Protein 8OPZ (pdb70)

B-factor: mean 29.23, std 7.6, range [12.46, 69.39]

Secondary structure (DSSP, 8-state):
-----B--TTPPBPTT-EEE-TTS-EEEESSSSB---TTT--TTEEETT-GGG-B-TTS-BHHHHHHHHHHHS-BTGGGT--BTSB-HHHHHHHHHH-SEEEEEETT-EEEESS-EE--TT-EEEEEEEEEEE-TTTT-SSS---EEEEE-TT-BS-EEEEEEEEE--GGGTTTSS-SS----EEEEEEES-BS-EEEEEEEE--B----SSS-----SEEEES-BS-EEEEEEE--BTTB--SS-----SEEEEEEES-EEEEEEEEESS-SEEEEEES-EEES-EEEEESS-SEEEEEES-EEEEEEEEEESS-SEEESTT-S-EES-EEEEEEEEEESS-SEEE-TTEES-EEEEEE-----SSS---TTS-SEEE-EES-EEEEEEETTGGG----S-SEEEE-S-SSS-SEES-EEEEEEES--EEEESTT-EEEEEEES-SSEEEEE-TT-TT-EEEEEEEES-SEEEEE---TT-HHHHTT-EEEEEEEES-SS--B--S-----------------S---TT-EEEEEEEE---TT--SS--EEEEEEEEE-SSSSS-EEEEEEEEEEETTEEEEEEEEEETTEEEEPPSSTTPPP-EEEE-TTS-EEEE---SSS-----EE-

Radius of gyration: 42.1 Å; Cα contacts (8 Å, |Δi|>4): 1881; chains: 1; bounding box: 60×49×170 Å

Structure (mmCIF, N/CA/C/O backbone):
data_8OPZ
#
_entry.id   8OPZ
#
_cell.length_a   88.045
_cell.length_b   88.045
_cell.length_c   254.969
_cell.angle_alpha   90.00
_cell.angle_beta   90.00
_cell.angle_gamma   120.00
#
_symmetry.space_group_name_H-M   'H 3'
#
loop_
_entity.id
_entity.type
_entity.pdbx_description
1 polymer 'Tailspike depolymerase (APK16_gp47) from Acinetobacter phage APK16'
2 non-polymer GLYCEROL
3 water water
#
loop_
_atom_site.group_PDB
_atom_site.id
_atom_site.type_symbol
_atom_site.label_atom_id
_atom_site.label_alt_id
_atom_site.label_comp_id
_atom_site.label_asym_id
_atom_site.label_entity_id
_atom_site.label_seq_id
_atom_site.pdbx_PDB_ins_code
_atom_site.Cartn_x
_atom_site.Cartn_y
_atom_site.Cartn_z
_atom_site.occupancy
_atom_site.B_iso_or_equiv
_atom_site.auth_seq_id
_atom_site.auth_comp_id
_atom_site.auth_asym_id
_atom_site.auth_atom_id
_atom_site.pdbx_PDB_model_num
ATOM 1 N N . GLN A 1 10 ? 47.298 19.035 122.383 1.00 37.54 154 GLN A N 1
ATOM 2 C CA . GLN A 1 10 ? 47.164 17.680 121.680 1.00 28.41 154 GLN A CA 1
ATOM 3 C C . GLN A 1 10 ? 47.103 17.800 120.131 1.00 30.53 154 GLN A C 1
ATOM 4 O O . GLN A 1 10 ? 48.030 17.436 119.384 1.00 29.78 154 GLN A O 1
ATOM 6 N N . TYR A 1 11 ? 45.966 18.282 119.617 1.00 32.73 155 TYR A N 1
ATOM 7 C CA . TYR A 1 11 ? 45.656 18.306 118.188 1.00 25.87 155 TYR A CA 1
ATOM 8 C C . TYR A 1 11 ? 44.565 19.363 118.013 1.00 24.08 155 TYR A C 1
ATOM 9 O O . TYR A 1 11 ? 43.966 19.776 119.020 1.00 25.98 155 TYR A O 1
ATOM 18 N N . TYR A 1 12 ? 44.240 19.661 116.739 1.00 25.20 156 TYR A N 1
ATOM 19 C CA . TYR A 1 12 ? 43.286 20.696 116.339 1.00 29.37 156 TYR A CA 1
ATOM 20 C C . TYR A 1 12 ? 42.092 19.947 115.771 1.00 27.93 156 TYR A C 1
ATOM 21 O O . TYR A 1 12 ? 42.265 19.190 114.821 1.00 31.23 156 TYR A O 1
ATOM 30 N N . LEU A 1 13 ? 40.948 20.160 116.446 1.00 24.97 157 LEU A N 1
ATOM 31 C CA . LEU A 1 13 ? 39.630 19.540 116.314 1.00 27.51 157 LEU A CA 1
ATOM 32 C C . LEU A 1 13 ? 38.639 20.150 117.303 1.00 26.50 157 LEU A C 1
ATOM 33 O O . LEU A 1 13 ? 38.770 19.986 118.513 1.00 26.99 157 LEU A O 1
ATOM 38 N N . LYS A 1 14 ? 37.594 20.736 116.684 1.00 25.31 158 LYS A N 1
ATOM 39 C CA . LYS A 1 14 ? 36.408 21.296 117.318 1.00 27.41 158 LYS A CA 1
ATOM 40 C C . LYS A 1 14 ? 35.241 21.072 116.352 1.00 24.13 158 LYS A C 1
ATOM 41 O O . LYS A 1 14 ? 35.224 21.564 115.212 1.00 30.57 158 LYS A O 1
ATOM 43 N N . TYR A 1 15 ? 34.179 20.430 116.904 1.00 23.16 159 TYR A N 1
ATOM 44 C CA . TYR A 1 15 ? 32.872 20.427 116.255 1.00 25.08 159 TYR A CA 1
ATOM 45 C C . TYR A 1 15 ? 31.985 21.610 116.621 1.00 24.08 159 TYR A C 1
ATOM 46 O O . TYR A 1 15 ? 32.273 22.357 117.573 1.00 31.63 159 TYR A O 1
ATOM 55 N N . PHE A 1 16 ? 30.871 21.723 115.842 1.00 29.89 160 PHE A N 1
ATOM 56 C CA . PHE A 1 16 ? 29.865 22.726 116.148 1.00 28.96 160 PHE A CA 1
ATOM 57 C C . PHE A 1 16 ? 29.295 22.482 117.540 1.00 30.62 160 PHE A C 1
ATOM 58 O O . PHE A 1 16 ? 29.095 21.327 117.906 1.00 30.91 160 PHE A O 1
ATOM 66 N N . ASN A 1 17 ? 29.156 23.583 118.291 1.00 32.10 161 ASN A N 1
ATOM 67 C CA . ASN A 1 17 ? 28.571 23.581 119.634 1.00 32.38 161 ASN A CA 1
ATOM 68 C C . ASN A 1 17 ? 27.205 24.289 119.607 1.00 25.90 161 ASN A C 1
ATOM 69 O O . ASN A 1 17 ? 27.197 25.515 119.433 1.00 30.54 161 ASN A O 1
ATOM 74 N N . PRO A 1 18 ? 26.066 23.609 119.980 1.00 34.08 162 PRO A N 1
ATOM 75 C CA . PRO A 1 18 ? 24.706 24.187 119.928 1.00 34.40 162 PRO A CA 1
ATOM 76 C C . PRO A 1 18 ? 24.431 25.454 120.766 1.00 40.01 162 PRO A C 1
ATOM 77 O O . PRO A 1 18 ? 23.594 26.271 120.360 1.00 45.26 162 PRO A O 1
ATOM 81 N N . ASP A 1 19 ? 25.266 25.694 121.801 1.00 36.71 163 ASP A N 1
ATOM 82 C CA . ASP A 1 19 ? 25.114 26.714 122.840 1.00 42.93 163 ASP A CA 1
ATOM 83 C C . ASP A 1 19 ? 25.957 27.971 122.582 1.00 44.16 163 ASP A C 1
ATOM 84 O O . ASP A 1 19 ? 25.722 28.979 123.260 1.00 40.03 163 ASP A O 1
ATOM 89 N N . ILE A 1 20 ? 26.929 27.906 121.640 1.00 48.54 164 ILE A N 1
ATOM 90 C CA . ILE A 1 20 ? 27.960 28.919 121.397 1.00 45.22 164 ILE A CA 1
ATOM 91 C C . ILE A 1 20 ? 27.554 29.862 120.254 1.00 42.34 164 ILE A C 1
ATOM 92 O O . ILE A 1 20 ? 26.984 29.426 119.250 1.00 45.74 164 ILE A O 1
ATOM 97 N N . VAL A 1 21 ? 27.926 31.144 120.440 1.00 44.46 165 VAL A N 1
ATOM 98 C CA . VAL A 1 21 ? 28.013 32.213 119.449 1.00 42.78 165 VAL A CA 1
ATOM 99 C C . VAL A 1 21 ? 29.462 32.327 118.967 1.00 36.56 165 VAL A C 1
ATOM 100 O O . VAL A 1 21 ? 30.390 32.484 119.776 1.00 34.45 165 VAL A O 1
ATOM 104 N N . TYR A 1 22 ? 29.604 32.223 117.636 1.00 34.68 166 TYR A N 1
ATOM 105 C CA . TYR A 1 22 ? 30.881 32.256 116.950 1.00 33.04 166 TYR A CA 1
ATOM 106 C C . TYR A 1 22 ? 31.156 33.687 116.530 1.00 29.94 166 TYR A C 1
ATOM 107 O O . TYR A 1 22 ? 30.276 34.289 115.903 1.00 34.43 166 TYR A O 1
ATOM 116 N N . PRO A 1 23 ? 32.334 34.289 116.874 1.00 29.38 167 PRO A N 1
ATOM 117 C CA . PRO A 1 23 ? 32.738 35.588 116.316 1.00 34.79 167 PRO A CA 1
ATOM 118 C C . PRO A 1 23 ? 33.207 35.392 114.872 1.00 28.09 167 PRO A C 1
ATOM 119 O O . PRO A 1 23 ? 33.475 34.267 114.421 1.00 27.02 167 PRO A O 1
ATOM 123 N N . LYS A 1 24 ? 33.399 36.512 114.173 1.00 30.87 168 LYS A N 1
ATOM 124 C CA . LYS A 1 24 ? 33.901 36.581 112.812 1.00 28.72 168 LYS A CA 1
ATOM 125 C C . LYS A 1 24 ? 35.320 35.995 112.805 1.00 30.52 168 LYS A C 1
ATOM 126 O O . LYS A 1 24 ? 36.073 36.260 113.751 1.00 34.59 168 LYS A O 1
ATOM 128 N N . ASN A 1 25 ? 35.675 35.203 111.763 1.00 27.85 169 ASN A N 1
ATOM 129 C CA . ASN A 1 25 ? 36.985 34.541 111.625 1.00 26.98 169 ASN A CA 1
ATOM 130 C C . ASN A 1 25 ? 37.140 33.232 112.419 1.00 26.46 169 ASN A C 1
ATOM 131 O O . ASN A 1 25 ? 38.196 32.601 112.267 1.00 29.88 169 ASN A O 1
ATOM 136 N N . ALA A 1 26 ? 36.145 32.850 113.276 1.00 26.79 170 ALA A N 1
ATOM 137 C CA . ALA A 1 26 ? 36.158 31.617 114.064 1.00 24.97 170 ALA A CA 1
ATOM 138 C C . ALA A 1 26 ? 36.049 30.452 113.095 1.00 26.28 170 ALA A C 1
ATOM 139 O O . ALA A 1 26 ? 35.191 30.412 112.189 1.00 26.82 170 ALA A O 1
ATOM 141 N N . ARG A 1 27 ? 36.980 29.528 113.335 1.00 25.16 171 ARG A N 1
ATOM 142 C CA . ARG A 1 27 ? 37.135 28.263 112.648 1.00 25.35 171 ARG A CA 1
ATOM 143 C C . ARG A 1 27 ? 36.834 27.078 113.573 1.00 22.85 171 ARG A C 1
ATOM 144 O O . ARG A 1 27 ? 37.437 26.850 114.632 1.00 24.57 171 ARG A O 1
ATOM 152 N N . ILE A 1 28 ? 36.061 26.191 112.962 1.00 24.47 172 ILE A N 1
ATOM 153 C CA . ILE A 1 28 ? 35.640 24.921 113.537 1.00 25.97 172 ILE A CA 1
ATOM 154 C C . ILE A 1 28 ? 35.686 23.892 112.410 1.00 26.85 172 ILE A C 1
ATOM 155 O O . ILE A 1 28 ? 35.898 24.249 111.262 1.00 25.47 172 ILE A O 1
ATOM 160 N N . MET A 1 29 ? 35.352 22.651 112.774 1.00 21.94 173 MET A N 1
ATOM 161 C CA . MET A 1 29 ? 35.156 21.582 111.822 1.00 26.31 173 MET A CA 1
ATOM 162 C C . MET A 1 29 ? 33.662 21.236 111.769 1.00 23.83 173 MET A C 1
ATOM 163 O O . MET A 1 29 ? 33.034 20.972 112.787 1.00 29.45 173 MET A O 1
ATOM 168 N N . LEU A 1 30 ? 33.238 21.015 110.517 1.00 25.70 174 LEU A N 1
ATOM 169 C CA . LEU A 1 30 ? 32.209 20.054 110.118 1.00 24.52 174 LEU A CA 1
ATOM 170 C C . LEU A 1 30 ? 32.440 18.639 110.678 1.00 22.39 174 LEU A C 1
ATOM 171 O O . LEU A 1 30 ? 33.584 18.229 110.885 1.00 28.71 174 LEU A O 1
ATOM 176 N N . ASP A 1 31 ? 31.368 17.816 110.743 1.00 24.54 175 ASP A N 1
ATOM 177 C CA . ASP A 1 31 ? 31.377 16.403 111.126 1.00 29.98 175 ASP A CA 1
ATOM 178 C C . ASP A 1 31 ? 32.176 15.565 110.119 1.00 32.63 175 ASP A C 1
ATOM 179 O O . ASP A 1 31 ? 32.814 14.608 110.512 1.00 31.32 175 ASP A O 1
ATOM 184 N N . THR A 1 32 ? 32.224 16.041 108.865 1.00 31.52 176 THR A N 1
ATOM 185 C CA . THR A 1 32 ? 33.032 15.564 107.753 1.00 33.19 176 THR A CA 1
ATOM 186 C C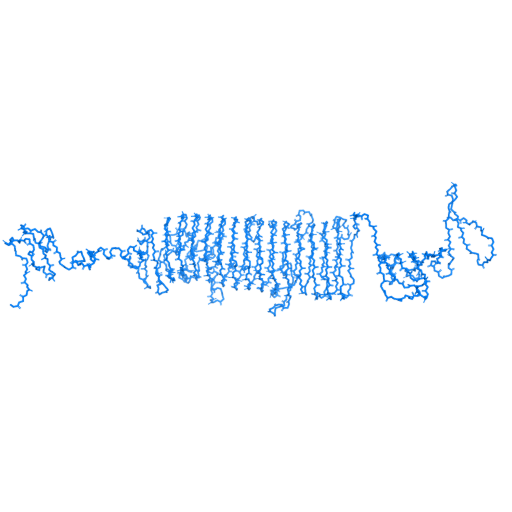 . THR A 1 32 ? 34.524 15.804 108.008 1.00 35.16 176 THR A C 1
ATOM 187 O O . THR A 1 32 ? 35.293 15.071 107.426 1.00 30.55 176 THR A O 1
ATOM 191 N N . GLY A 1 33 ? 34.920 16.715 108.925 1.00 31.44 177 GLY A N 1
ATOM 192 C CA . GLY A 1 33 ? 36.311 17.126 109.113 1.00 26.23 177 GLY A CA 1
ATOM 193 C C . GLY A 1 33 ? 36.790 18.385 108.395 1.00 21.67 177 GLY A C 1
ATOM 194 O O . GLY A 1 33 ? 37.808 18.967 108.802 1.00 27.49 177 GLY A O 1
ATOM 195 N N . VAL A 1 34 ? 36.107 18.787 107.303 1.00 28.08 178 VAL A N 1
ATOM 196 C CA . VAL A 1 34 ? 36.392 20.002 106.528 1.00 28.42 178 VAL A CA 1
ATOM 197 C C . VAL A 1 34 ? 36.198 21.216 107.455 1.00 24.92 178 VAL A C 1
ATOM 198 O O . VAL A 1 34 ? 35.197 21.311 108.153 1.00 29.92 178 VAL A O 1
ATOM 202 N N . VAL A 1 35 ? 37.130 22.184 107.408 1.00 29.82 179 VAL A N 1
ATOM 203 C CA . VAL A 1 35 ? 37.111 23.432 108.194 1.00 28.39 179 VAL A CA 1
ATOM 204 C C . VAL A 1 35 ? 36.249 24.516 107.513 1.00 30.63 179 VAL A C 1
ATOM 205 O O . VAL A 1 35 ? 36.331 24.735 106.282 1.00 27.06 179 VAL A O 1
ATOM 209 N N . VAL A 1 36 ? 35.441 25.146 108.392 1.00 28.13 180 VAL A N 1
ATOM 210 C CA . VAL A 1 36 ? 34.551 26.299 108.186 1.00 25.58 180 VAL A CA 1
ATOM 211 C C . VAL A 1 36 ? 35.038 27.500 109.014 1.00 29.76 180 VAL A C 1
ATOM 212 O O . VAL A 1 36 ? 35.421 27.282 110.184 1.00 28.95 180 VAL A O 1
ATOM 216 N N . MET A 1 37 ? 35.016 28.709 108.387 1.00 25.37 181 MET A N 1
ATOM 217 C CA . MET A 1 37 ? 35.192 29.968 109.103 1.00 27.62 181 MET A CA 1
ATOM 218 C C . MET A 1 37 ? 33.867 30.747 109.038 1.00 26.50 181 MET A C 1
ATOM 219 O O . MET A 1 37 ? 33.197 30.622 107.975 1.00 24.33 181 MET A O 1
ATOM 224 N N . SER A 1 38 ? 33.534 31.409 110.172 1.00 23.94 182 SER A N 1
ATOM 225 C CA . SER A 1 38 ? 32.463 32.387 110.208 1.00 29.69 182 SER A CA 1
ATOM 226 C C . SER A 1 38 ? 32.852 33.716 109.550 1.00 27.05 182 SER A C 1
ATOM 227 O O . SER A 1 38 ? 33.809 34.402 109.944 1.00 27.80 182 SER A O 1
ATOM 230 N N . MET A 1 39 ? 31.935 34.144 108.679 1.00 31.96 183 MET A N 1
ATOM 231 C CA . MET A 1 39 ? 31.874 35.441 108.010 1.00 35.11 183 MET A CA 1
ATOM 232 C C . MET A 1 39 ? 31.084 36.458 108.852 1.00 38.62 183 MET A C 1
ATOM 233 O O . MET A 1 39 ? 31.173 37.658 108.528 1.00 34.00 183 MET A O 1
ATOM 238 N N . VAL A 1 40 ? 30.331 35.986 109.895 1.00 34.55 184 VAL A N 1
ATOM 239 C CA . VAL A 1 40 ? 29.552 36.834 110.813 1.00 43.03 184 VAL A CA 1
ATOM 240 C C . VAL A 1 40 ? 30.002 36.702 112.280 1.00 33.86 184 VAL A C 1
ATOM 241 O O . VAL A 1 40 ? 30.501 35.639 112.678 1.00 32.30 184 VAL A O 1
ATOM 245 N N . ASP A 1 41 ? 29.800 37.792 113.082 1.00 39.29 185 ASP A N 1
ATOM 246 C CA . ASP A 1 41 ? 30.068 37.991 114.516 1.00 43.38 185 ASP A CA 1
ATOM 247 C C . ASP A 1 41 ? 29.028 37.371 115.463 1.00 41.83 185 ASP A C 1
ATOM 248 O O . ASP A 1 41 ? 29.322 37.041 116.631 1.00 43.07 185 ASP A O 1
ATOM 253 N N . GLY A 1 42 ? 27.783 37.276 114.991 1.00 42.89 186 GLY A N 1
ATOM 254 C CA . GLY A 1 42 ? 26.739 36.553 115.697 1.00 41.76 186 GLY A CA 1
ATOM 255 C C . GLY A 1 42 ? 26.325 35.347 114.872 1.00 53.27 186 GLY A C 1
ATOM 256 O O . GLY A 1 42 ? 25.292 35.423 114.185 1.00 51.23 186 GLY A O 1
ATOM 257 N N . ASN A 1 43 ? 27.189 34.306 114.898 1.00 44.26 187 ASN A N 1
ATOM 258 C CA . ASN A 1 43 ? 26.898 33.045 114.230 1.00 43.66 187 ASN A CA 1
ATOM 259 C C . ASN A 1 43 ? 26.461 31.984 115.224 1.00 43.20 187 ASN A C 1
ATOM 260 O O . ASN A 1 43 ? 27.224 31.597 116.117 1.00 44.59 187 ASN A O 1
ATOM 265 N N . SER A 1 44 ? 25.236 31.505 114.969 1.00 32.44 188 SER A N 1
ATOM 266 C CA . SER A 1 44 ? 24.518 30.571 115.817 1.00 34.84 188 SER A CA 1
ATOM 267 C C . SER A 1 44 ? 24.039 29.384 114.996 1.00 31.54 188 SER A C 1
ATOM 268 O O . SER A 1 44 ? 23.464 28.444 115.557 1.00 38.68 188 SER A O 1
ATOM 271 N N . THR A 1 45 ? 24.329 29.469 113.680 1.00 34.26 189 THR A N 1
ATOM 272 C CA . THR A 1 45 ? 23.885 28.544 112.652 1.00 31.65 189 THR A CA 1
ATOM 273 C C . THR A 1 45 ? 24.839 27.348 112.636 1.00 38.31 189 THR A C 1
ATOM 274 O O . THR A 1 45 ? 26.059 27.485 112.810 1.00 36.54 189 THR A O 1
ATOM 278 N N . ASN A 1 46 ? 24.216 26.180 112.489 1.00 27.23 190 ASN A N 1
ATOM 279 C CA . ASN A 1 46 ? 24.862 24.876 112.487 1.00 30.72 190 ASN A CA 1
ATOM 280 C C . ASN A 1 46 ? 25.340 24.622 111.062 1.00 28.94 190 ASN A C 1
ATOM 281 O O . ASN A 1 46 ? 24.471 24.383 110.187 1.00 32.18 190 ASN A O 1
ATOM 286 N N . PRO A 1 47 ? 26.675 24.716 110.797 1.00 34.21 191 PRO A N 1
ATOM 287 C CA . PRO A 1 47 ? 27.202 24.613 109.432 1.00 35.98 191 PRO A CA 1
ATOM 288 C C . PRO A 1 47 ? 27.048 23.265 108.726 1.00 37.00 191 PRO A C 1
ATOM 289 O O . PRO A 1 47 ? 27.125 23.238 107.508 1.00 34.28 191 PRO A O 1
ATOM 293 N N . ASN A 1 48 ? 26.860 22.190 109.511 1.00 38.44 192 ASN A N 1
ATOM 294 C CA . ASN A 1 48 ? 26.388 20.871 109.094 1.00 38.71 192 ASN A CA 1
ATOM 295 C C . ASN A 1 48 ? 24.988 20.856 108.440 1.00 40.43 192 ASN A C 1
ATOM 296 O O . ASN A 1 48 ? 24.676 19.864 107.781 1.00 38.59 192 ASN A O 1
ATOM 301 N N . SER A 1 49 ? 24.132 21.882 108.680 1.00 42.25 193 SER A N 1
ATOM 302 C CA . SER A 1 49 ? 22.726 21.957 108.267 1.00 44.39 193 SER A CA 1
ATOM 303 C C . SER A 1 49 ? 22.412 23.210 107.435 1.00 42.08 193 SER A C 1
ATOM 304 O O . SER A 1 49 ? 21.387 23.266 106.738 1.00 39.53 193 SER A O 1
ATOM 307 N N . ASN A 1 50 ? 23.285 24.225 107.556 1.00 37.25 194 ASN A N 1
ATOM 308 C CA . ASN A 1 50 ? 23.000 25.628 107.280 1.00 33.72 194 ASN A CA 1
ATOM 309 C C . ASN A 1 50 ? 24.321 26.414 107.240 1.00 24.89 194 ASN A C 1
ATOM 310 O O . ASN A 1 50 ? 24.820 26.802 108.311 1.00 28.74 194 ASN A O 1
ATOM 315 N N . MET A 1 51 ? 24.751 26.737 106.011 1.00 31.20 195 MET A N 1
ATOM 316 C CA . MET A 1 51 ? 25.989 27.443 105.756 1.00 27.91 195 MET A CA 1
ATOM 317 C C . MET A 1 51 ? 25.881 28.975 105.763 1.00 22.21 195 MET A C 1
ATOM 318 O O . MET A 1 51 ? 26.893 29.650 105.486 1.00 29.34 195 MET A O 1
ATOM 323 N N . THR A 1 52 ? 24.694 29.514 106.100 1.00 25.70 196 THR A N 1
ATOM 324 C CA . THR A 1 52 ? 24.457 30.932 106.384 1.00 30.80 196 THR A CA 1
ATOM 325 C C . THR A 1 52 ? 25.524 31.460 107.355 1.00 31.51 196 THR A C 1
ATOM 326 O O . THR A 1 52 ? 25.779 30.888 108.424 1.00 30.39 196 THR A O 1
ATOM 330 N N . GLY A 1 53 ? 26.194 32.508 106.858 1.00 31.33 197 GLY A N 1
ATOM 331 C CA . GLY A 1 53 ? 27.395 33.162 107.360 1.00 32.45 197 GLY A CA 1
ATOM 332 C C . GLY A 1 53 ? 28.616 32.268 107.623 1.00 27.05 197 GLY A C 1
ATOM 333 O O . GLY A 1 53 ? 29.442 32.665 108.448 1.00 29.85 197 GLY A O 1
ATOM 334 N N . TRP A 1 54 ? 28.725 31.111 106.952 1.00 25.80 198 TRP A N 1
ATOM 335 C CA . TRP A 1 54 ? 29.876 30.212 106.936 1.00 25.17 198 TRP A CA 1
ATOM 336 C C . TRP A 1 54 ? 30.492 30.102 105.545 1.00 27.73 198 TRP A C 1
ATOM 337 O O . TRP A 1 54 ? 29.828 30.278 104.528 1.00 29.36 198 TRP A O 1
ATOM 348 N N . VAL A 1 55 ? 31.822 29.885 105.539 1.00 25.21 199 VAL A N 1
ATOM 349 C CA . VAL A 1 55 ? 32.605 29.486 104.362 1.00 29.03 199 VAL A CA 1
ATOM 350 C C . VAL A 1 55 ? 33.436 28.233 104.665 1.00 26.54 199 VAL A C 1
ATOM 351 O O . VAL A 1 55 ? 34.092 28.165 105.723 1.00 29.93 199 VAL A O 1
ATOM 355 N N . ARG A 1 56 ? 33.461 27.312 103.681 1.00 26.32 200 ARG A N 1
ATOM 356 C CA . ARG A 1 56 ? 34.390 26.184 103.679 1.00 32.16 200 ARG A CA 1
ATOM 357 C C . ARG A 1 56 ? 35.762 26.669 103.201 1.00 31.50 200 ARG A C 1
ATOM 358 O O . ARG A 1 56 ? 35.910 27.058 102.036 1.00 31.79 200 ARG A O 1
ATOM 366 N N . VAL A 1 57 ? 36.767 26.520 104.086 1.00 25.90 201 VAL A N 1
ATOM 367 C CA . VAL A 1 57 ? 38.124 26.988 103.815 1.00 22.65 201 VAL A CA 1
ATOM 368 C C . VAL A 1 57 ? 38.868 26.229 102.666 1.00 25.79 201 VAL A C 1
ATOM 369 O O . VAL A 1 57 ? 39.842 26.784 102.104 1.00 24.84 201 VAL A O 1
ATOM 373 N N . ASN A 1 58 ? 38.412 24.999 102.285 1.00 26.15 202 ASN A N 1
ATOM 374 C CA . ASN A 1 58 ? 38.841 24.155 101.135 1.00 22.93 202 ASN A CA 1
ATOM 375 C C . ASN A 1 58 ? 38.273 24.565 99.738 1.00 24.61 202 ASN A C 1
ATOM 376 O O . ASN A 1 58 ? 38.381 23.791 98.724 1.00 22.64 202 ASN A O 1
ATOM 381 N N . SER A 1 59 ? 37.500 25.677 99.693 1.00 22.22 203 SER A N 1
ATOM 382 C CA . SER A 1 59 ? 36.986 26.298 98.452 1.00 28.32 203 SER A CA 1
ATOM 383 C C . SER A 1 59 ? 38.072 26.912 97.574 1.00 17.66 203 SER A C 1
ATOM 384 O O . SER A 1 59 ? 39.039 27.534 98.054 1.00 23.41 203 SER A O 1
ATOM 387 N N . ALA A 1 60 ? 37.861 26.799 96.267 1.00 29.36 204 ALA A N 1
ATOM 388 C CA . ALA A 1 60 ? 38.671 27.356 95.194 1.00 17.78 204 ALA A CA 1
ATOM 389 C C . ALA A 1 60 ? 38.596 28.874 95.318 1.00 22.74 204 ALA A C 1
ATOM 390 O O . ALA A 1 60 ? 39.618 29.507 95.021 1.00 30.44 204 ALA A O 1
ATOM 392 N N . SER A 1 61 ? 37.426 29.431 95.764 1.00 25.36 205 SER A N 1
ATOM 393 C CA . SER A 1 61 ? 37.239 30.882 95.833 1.00 27.84 205 SER A CA 1
ATOM 394 C C . SER A 1 61 ? 38.072 31.492 96.973 1.00 26.79 205 SER A C 1
ATOM 395 O O . SER A 1 61 ? 38.315 32.694 96.960 1.00 29.05 205 SER A O 1
ATOM 398 N N . LEU A 1 62 ? 38.563 30.633 97.876 1.00 25.41 206 LEU A N 1
ATOM 399 C CA . LEU A 1 62 ? 39.469 30.919 99.011 1.00 32.64 206 LEU A CA 1
ATOM 400 C C . LEU A 1 62 ? 40.946 30.525 98.844 1.00 29.92 206 LEU A C 1
ATOM 401 O O . LEU A 1 62 ? 41.702 30.529 99.830 1.00 30.61 206 LEU A O 1
ATOM 406 N N . ILE A 1 63 ? 41.373 30.318 97.599 1.00 22.79 207 ILE A N 1
ATOM 407 C CA . ILE A 1 63 ? 42.757 30.198 97.172 1.00 24.90 207 ILE A CA 1
ATOM 408 C C . ILE A 1 63 ? 43.041 31.320 96.193 1.00 22.15 207 ILE A C 1
ATOM 409 O O . ILE A 1 63 ? 42.199 31.510 95.270 1.00 26.83 207 ILE A O 1
ATOM 414 N N . PHE A 1 64 ? 44.205 31.983 96.379 1.00 22.34 208 PHE A N 1
ATOM 415 C CA . PHE A 1 64 ? 44.638 33.174 95.697 1.00 22.90 208 PHE A CA 1
ATOM 416 C C . PHE A 1 64 ? 45.930 32.872 94.929 1.00 24.61 208 PHE A C 1
ATOM 417 O O . PHE A 1 64 ? 47.007 32.571 95.498 1.00 23.91 208 PHE A O 1
ATOM 425 N N . ASP A 1 65 ? 45.847 33.099 93.619 1.00 25.76 209 ASP A N 1
ATOM 426 C CA . ASP A 1 65 ? 47.010 33.213 92.736 1.00 24.27 209 ASP A CA 1
ATOM 427 C C . ASP A 1 65 ? 47.827 34.415 93.229 1.00 22.48 209 ASP A C 1
ATOM 428 O O . ASP A 1 65 ? 47.226 35.405 93.689 1.00 30.64 209 ASP A O 1
ATOM 433 N N . GLN A 1 66 ? 49.143 34.440 92.895 1.00 26.43 210 GLN A N 1
ATOM 434 C CA . GLN A 1 66 ? 50.022 35.616 92.943 1.00 32.03 210 GLN A CA 1
ATOM 435 C C . GLN A 1 66 ? 49.447 36.917 92.334 1.00 34.57 210 GLN A C 1
ATOM 436 O O . GLN A 1 66 ? 49.635 37.967 92.945 1.00 43.58 210 GLN A O 1
ATOM 442 N N . SER A 1 67 ? 48.673 36.849 91.228 1.00 35.65 211 SER A N 1
ATOM 443 C CA . SER A 1 67 ? 48.084 37.985 90.502 1.00 37.88 211 SER A CA 1
ATOM 444 C C . SER A 1 67 ? 47.014 38.699 91.327 1.00 41.27 211 SER A C 1
ATOM 445 O O . SER A 1 67 ? 46.877 39.918 91.217 1.00 44.59 211 SER A O 1
ATOM 448 N N . GLY A 1 68 ? 46.314 37.945 92.193 1.00 33.29 212 GLY A N 1
ATOM 449 C CA . GLY A 1 68 ? 45.172 38.497 92.923 1.00 28.96 212 GLY A CA 1
ATOM 450 C C . GLY A 1 68 ? 43.853 37.798 92.593 1.00 30.27 212 GLY A C 1
ATOM 451 O O . GLY A 1 68 ? 42.925 37.967 93.384 1.00 34.69 212 GLY A O 1
ATOM 452 N N . LYS A 1 69 ? 43.799 37.082 91.430 1.00 30.60 213 LYS A N 1
ATOM 453 C CA . LYS A 1 69 ? 42.766 36.101 91.088 1.00 25.49 213 LYS A CA 1
ATOM 454 C C . LYS A 1 69 ? 42.742 34.980 92.127 1.00 24.06 213 LYS A C 1
ATOM 455 O O . LYS A 1 69 ? 43.776 34.457 92.597 1.00 27.80 213 LYS A O 1
ATOM 458 N N . THR A 1 70 ? 41.513 34.641 92.556 1.00 25.18 214 THR A N 1
ATOM 459 C CA . THR A 1 70 ? 41.004 33.385 93.135 1.00 20.86 214 THR A CA 1
ATOM 460 C C . THR A 1 70 ? 41.279 32.238 92.147 1.00 21.59 214 THR A C 1
ATOM 461 O O . THR A 1 70 ? 41.160 32.419 90.903 1.00 23.65 214 THR A O 1
ATOM 465 N N . GLN A 1 71 ? 41.403 31.026 92.789 1.00 26.11 215 GLN A N 1
ATOM 466 C CA . GLN A 1 71 ? 41.521 29.798 92.009 1.00 27.86 215 GLN A CA 1
ATOM 467 C C . GLN A 1 71 ? 40.237 29.544 91.220 1.00 26.87 215 GLN A C 1
ATOM 468 O O . GLN A 1 71 ? 40.357 29.088 90.070 1.00 25.48 215 GLN A O 1
ATOM 474 N N . GLN A 1 72 ? 39.064 29.858 91.838 1.00 32.41 216 GLN A N 1
ATOM 475 C CA . GLN A 1 72 ? 37.761 29.793 91.180 1.00 26.63 216 GLN A CA 1
ATOM 476 C C . GLN A 1 72 ? 37.709 30.572 89.867 1.00 20.18 216 GLN A C 1
ATOM 477 O O . GLN A 1 72 ? 37.191 30.020 88.883 1.00 23.78 216 GLN A O 1
ATOM 483 N N . GLU A 1 73 ? 38.184 31.867 89.935 1.00 22.86 217 GLU A N 1
ATOM 484 C CA . GLU A 1 73 ? 38.265 32.858 88.882 1.00 20.24 217 GLU A CA 1
ATOM 485 C C . GLU A 1 73 ? 39.179 32.317 87.784 1.00 23.18 217 GLU A C 1
ATOM 486 O O . GLU A 1 73 ? 38.820 32.455 86.636 1.00 26.63 217 GLU A O 1
ATOM 492 N N . ILE A 1 74 ? 40.304 31.687 88.162 1.00 27.11 218 ILE A N 1
ATOM 493 C CA . ILE A 1 74 ? 41.276 31.003 87.281 1.00 28.96 218 ILE A CA 1
ATOM 494 C C . ILE A 1 74 ? 40.682 29.783 86.569 1.00 24.66 218 ILE A C 1
ATOM 495 O O . ILE A 1 74 ? 40.865 29.724 85.343 1.00 24.92 218 ILE A O 1
ATOM 500 N N . ASN A 1 75 ? 39.960 28.893 87.309 1.00 21.35 219 ASN A N 1
ATOM 501 C CA . ASN A 1 75 ? 39.317 27.710 86.698 1.00 27.47 219 ASN A CA 1
ATOM 502 C C . ASN A 1 75 ? 38.235 28.136 85.678 1.00 22.87 219 ASN A C 1
ATOM 503 O O . ASN A 1 75 ? 38.205 27.712 84.517 1.00 26.34 219 ASN A O 1
ATOM 508 N N . ASP A 1 76 ? 37.462 29.171 86.080 1.00 22.56 220 ASP A N 1
ATOM 509 C CA . ASP A 1 76 ? 36.380 29.723 85.257 1.00 28.37 220 ASP A CA 1
ATOM 510 C C . ASP A 1 76 ? 36.889 30.285 83.914 1.00 23.12 220 ASP A C 1
ATOM 511 O O . ASP A 1 76 ? 36.485 29.769 82.867 1.00 30.13 220 ASP A O 1
ATOM 516 N N . SER A 1 77 ? 37.935 31.161 83.956 1.00 31.41 221 SER A N 1
ATOM 517 C CA . SER A 1 77 ? 38.542 31.740 82.744 1.00 30.95 221 SER A CA 1
ATOM 518 C C . SER A 1 77 ? 39.304 30.730 81.891 1.00 27.43 221 SER A C 1
ATOM 519 O O . SER A 1 77 ? 39.070 30.714 80.688 1.00 25.77 221 SER A O 1
ATOM 522 N N . GLN A 1 78 ? 40.132 29.848 82.525 1.00 29.53 222 GLN A N 1
ATOM 523 C CA . GLN A 1 78 ? 40.859 28.749 81.849 1.00 31.62 222 GLN A CA 1
ATOM 524 C C . GLN A 1 78 ? 39.970 27.732 81.102 1.00 26.85 222 GLN A C 1
ATOM 525 O O . GLN A 1 78 ? 40.274 27.426 79.956 1.00 28.61 222 GLN A O 1
ATOM 531 N N . LYS A 1 79 ? 38.804 27.355 81.677 1.00 26.53 223 LYS A N 1
ATOM 532 C CA . LYS A 1 79 ? 37.840 26.442 81.046 1.00 32.52 223 LYS A CA 1
ATOM 533 C C . LYS A 1 79 ? 37.152 27.039 79.813 1.00 32.44 223 LYS A C 1
ATOM 534 O O . LYS A 1 79 ? 36.972 26.339 78.811 1.00 40.78 223 LYS A O 1
ATOM 540 N N . GLN A 1 80 ? 36.705 28.294 79.980 1.00 34.18 224 GLN A N 1
ATOM 541 C CA . GLN A 1 80 ? 35.957 29.078 79.001 1.00 38.50 224 GLN A CA 1
ATOM 542 C C . GLN A 1 80 ? 36.788 29.368 77.736 1.00 35.85 224 GLN A C 1
ATOM 543 O O . GLN A 1 80 ? 36.196 29.605 76.679 1.00 36.89 224 GLN A O 1
ATOM 549 N N . LYS A 1 81 ? 38.139 29.235 77.804 1.00 30.00 225 LYS A N 1
ATOM 550 C CA . LYS A 1 81 ? 39.012 29.234 76.636 1.00 32.64 225 LYS A CA 1
ATOM 551 C C . LYS A 1 81 ? 38.738 28.140 75.600 1.00 30.14 225 LYS A C 1
ATOM 552 O O . LYS A 1 81 ? 38.558 28.470 74.465 1.00 32.10 225 LYS A O 1
ATOM 558 N N . LEU A 1 82 ? 38.677 26.883 76.037 1.00 27.23 226 LEU A N 1
ATOM 559 C CA . LEU A 1 82 ? 38.462 25.693 75.234 1.00 22.94 226 LEU A CA 1
ATOM 560 C C . LEU A 1 82 ? 37.341 24.815 75.859 1.00 20.04 226 LEU A C 1
ATOM 561 O O . LEU A 1 82 ? 37.663 23.749 76.355 1.00 21.42 226 LEU A O 1
ATOM 566 N N . PRO A 1 83 ? 36.012 25.181 75.999 1.00 20.07 227 PRO A N 1
ATOM 567 C CA . PRO A 1 83 ? 34.955 24.228 76.439 1.00 21.36 227 PRO A CA 1
ATOM 568 C C . PRO A 1 83 ? 34.922 23.024 75.466 1.00 18.15 227 PRO A C 1
ATOM 569 O O . PRO A 1 83 ? 35.033 23.175 74.269 1.00 22.74 227 PRO A O 1
ATOM 573 N N . SER A 1 84 ? 35.050 21.835 76.113 1.00 20.51 228 SER A N 1
ATOM 574 C CA . SER A 1 84 ? 35.059 20.485 75.554 1.00 22.42 228 SER A CA 1
ATOM 575 C C . SER A 1 84 ? 33.815 19.637 75.960 1.00 18.13 228 SER A C 1
ATOM 576 O O . SER A 1 84 ? 33.242 19.836 77.106 1.00 23.72 228 SER A O 1
ATOM 579 N N . LEU A 1 85 ? 33.626 18.642 75.030 1.00 21.93 229 LEU A N 1
ATOM 580 C CA . LEU A 1 85 ? 32.700 17.519 75.260 1.00 20.01 229 LEU A CA 1
ATOM 581 C C . LEU A 1 85 ? 32.984 16.815 76.585 1.00 23.09 229 LEU A C 1
ATOM 582 O O . LEU A 1 85 ? 32.064 16.632 77.344 1.00 25.74 229 LEU A O 1
ATOM 587 N N . LYS A 1 86 ? 34.266 16.530 76.892 1.00 30.05 230 LYS A N 1
ATOM 588 C CA . LYS A 1 86 ? 34.745 15.885 78.102 1.00 32.41 230 LYS A CA 1
ATOM 589 C C . LYS A 1 86 ? 34.505 16.684 79.379 1.00 27.87 230 LYS A C 1
ATOM 590 O O . LYS A 1 86 ? 34.182 16.047 80.366 1.00 33.96 230 LYS A O 1
ATOM 596 N N . ASP A 1 87 ? 34.484 18.045 79.302 1.00 25.46 231 ASP A N 1
ATOM 597 C CA . ASP A 1 87 ? 34.023 18.941 80.375 1.00 28.35 231 ASP A CA 1
ATOM 598 C C . ASP A 1 87 ? 32.576 18.657 80.815 1.00 25.30 231 ASP A C 1
ATOM 599 O O . ASP A 1 87 ? 32.299 18.869 81.986 1.00 28.78 231 ASP A O 1
ATOM 604 N N . TYR A 1 88 ? 31.701 18.280 79.822 1.00 29.69 232 TYR A N 1
ATOM 605 C CA . TYR A 1 88 ? 30.297 17.858 79.931 1.00 28.59 232 TYR A CA 1
ATOM 606 C C . TYR A 1 88 ? 30.091 16.356 80.225 1.00 28.15 232 TYR A C 1
ATOM 607 O O . TYR A 1 88 ? 28.949 15.847 80.230 1.00 29.12 232 TYR A O 1
ATOM 616 N N . GLY A 1 89 ? 31.208 15.651 80.514 1.00 30.36 233 GLY A N 1
ATOM 617 C CA . GLY A 1 89 ? 31.296 14.263 80.971 1.00 25.36 233 GLY A CA 1
ATOM 618 C C . GLY A 1 89 ? 31.089 13.219 79.864 1.00 26.95 233 GLY A C 1
ATOM 619 O O . GLY A 1 89 ? 30.646 12.070 80.137 1.00 26.16 233 GLY A O 1
ATOM 620 N N . ALA A 1 90 ? 31.443 13.606 78.615 1.00 29.09 234 ALA A N 1
ATOM 621 C CA . ALA A 1 90 ? 31.595 12.658 77.526 1.00 26.19 234 ALA A CA 1
ATOM 622 C C . ALA A 1 90 ? 32.861 11.878 77.878 1.00 25.60 234 ALA A C 1
ATOM 623 O O . ALA A 1 90 ? 33.823 12.433 78.488 1.00 31.33 234 ALA A O 1
ATOM 625 N N . VAL A 1 91 ? 32.702 10.571 77.651 1.00 24.98 235 VAL A N 1
ATOM 626 C CA . VAL A 1 91 ? 33.720 9.520 77.758 1.00 26.12 235 VAL A CA 1
ATOM 627 C C . VAL A 1 91 ? 33.989 8.734 76.464 1.00 23.61 235 VAL A C 1
ATOM 628 O O . VAL A 1 91 ? 33.094 8.189 75.814 1.00 31.94 235 VAL A O 1
ATOM 632 N N . SER A 1 92 ? 35.301 8.680 76.182 1.00 29.83 236 SER A N 1
ATOM 633 C CA . SER A 1 92 ? 35.882 7.971 75.057 1.00 29.76 236 SER A CA 1
ATOM 634 C C . SER A 1 92 ? 35.703 6.483 75.307 1.00 27.47 236 SER A C 1
ATOM 635 O O . SER A 1 92 ? 36.025 6.008 76.402 1.00 30.06 236 SER A O 1
ATOM 638 N N . GLY A 1 93 ? 35.050 5.838 74.324 1.00 28.12 237 GLY A N 1
ATOM 639 C CA . GLY A 1 93 ? 34.688 4.430 74.382 1.00 28.93 237 GLY A CA 1
ATOM 640 C C . GLY A 1 93 ? 33.409 4.168 75.184 1.00 29.70 237 GLY A C 1
ATOM 641 O O . GLY A 1 93 ? 33.059 2.996 75.289 1.00 30.49 237 GLY A O 1
ATOM 642 N N . GLN A 1 94 ? 32.666 5.250 75.542 1.00 24.83 238 GLN A N 1
ATOM 643 C CA . GLN A 1 94 ? 31.326 5.160 76.109 1.00 28.82 238 GLN A CA 1
ATOM 644 C C . GLN A 1 94 ? 30.343 5.956 75.250 1.00 24.97 238 GLN A C 1
ATOM 645 O O . GLN A 1 94 ? 30.738 6.892 74.533 1.00 29.62 238 GLN A O 1
ATOM 651 N N . ASP A 1 95 ? 29.068 5.566 75.390 1.00 25.29 239 ASP A N 1
ATOM 652 C CA . ASP A 1 95 ? 27.908 6.324 75.004 1.00 30.14 239 ASP A CA 1
ATOM 653 C C . ASP A 1 95 ? 27.929 7.682 75.703 1.00 30.41 239 ASP A C 1
ATOM 654 O O . ASP A 1 95 ? 27.812 7.742 76.938 1.00 31.88 239 ASP A O 1
ATOM 659 N N . SER A 1 96 ? 27.998 8.726 74.849 1.00 23.97 240 SER A N 1
ATOM 660 C CA . SER A 1 96 ? 28.292 10.105 75.238 1.00 25.55 240 SER A CA 1
ATOM 661 C C . SER A 1 96 ? 27.209 11.091 74.788 1.00 25.11 240 SER A C 1
ATOM 662 O O . SER A 1 96 ? 27.367 12.301 74.946 1.00 28.51 240 SER A O 1
ATOM 665 N N . THR A 1 97 ? 26.119 10.533 74.259 1.00 27.32 241 THR A N 1
ATOM 666 C CA . THR A 1 97 ? 25.017 11.188 73.576 1.00 23.05 241 THR A CA 1
ATOM 667 C C . THR A 1 97 ? 24.498 12.384 74.379 1.00 22.89 241 THR A C 1
ATOM 668 O O . THR A 1 97 ? 24.452 13.527 73.853 1.00 21.56 241 THR A O 1
ATOM 672 N N . ALA A 1 98 ? 24.068 12.079 75.616 1.00 24.46 242 ALA A N 1
ATOM 673 C CA . ALA A 1 98 ? 23.474 13.038 76.535 1.00 22.89 242 ALA A CA 1
ATOM 674 C C . ALA A 1 98 ? 24.434 14.217 76.685 1.00 23.65 242 ALA A C 1
ATOM 675 O O . ALA A 1 98 ? 24.019 15.349 76.436 1.00 27.62 242 ALA A O 1
ATOM 677 N N . ALA A 1 99 ? 25.674 13.911 77.114 1.00 23.62 243 ALA A N 1
ATOM 678 C CA . ALA A 1 99 ? 26.820 14.805 77.383 1.00 23.84 243 ALA A CA 1
ATOM 679 C C . ALA A 1 99 ? 27.132 15.684 76.171 1.00 23.12 243 ALA A C 1
ATOM 680 O O . ALA A 1 99 ? 27.211 16.914 76.296 1.00 24.00 243 ALA A O 1
ATOM 682 N N . ILE A 1 100 ? 27.209 15.078 74.975 1.00 19.19 244 ILE A N 1
ATOM 683 C CA . ILE A 1 100 ? 27.413 15.777 73.717 1.00 20.83 244 ILE A CA 1
ATOM 684 C C . ILE A 1 100 ? 26.341 16.883 73.512 1.00 18.99 244 ILE A C 1
ATOM 685 O O . ILE A 1 100 ? 26.658 18.056 73.147 1.00 24.87 244 ILE A O 1
ATOM 690 N N . LYS A 1 101 ? 25.040 16.468 73.549 1.00 20.49 245 LYS A N 1
ATOM 691 C CA . LYS A 1 101 ? 23.896 17.344 73.260 1.00 25.73 245 LYS A CA 1
ATOM 692 C C . LYS A 1 101 ? 23.833 18.493 74.285 1.00 25.63 245 LYS A C 1
ATOM 693 O O . LYS A 1 101 ? 23.568 19.658 73.928 1.00 22.19 245 LYS A O 1
ATOM 699 N N . ALA A 1 102 ? 24.134 18.168 75.557 1.00 20.51 246 ALA A N 1
ATOM 700 C CA . ALA A 1 102 ? 24.329 19.108 76.667 1.00 23.68 246 ALA A CA 1
ATOM 701 C C . ALA A 1 102 ? 25.395 20.141 76.316 1.00 25.70 246 ALA A C 1
ATOM 702 O O . ALA A 1 102 ? 25.085 21.320 76.414 1.00 25.87 246 ALA A O 1
ATOM 704 N N . ALA A 1 103 ? 26.562 19.653 75.817 1.00 25.82 247 ALA A N 1
ATOM 705 C CA . ALA A 1 103 ? 27.677 20.527 75.458 1.00 28.84 247 ALA A CA 1
ATOM 706 C C . ALA A 1 103 ? 27.281 21.544 74.383 1.00 29.44 247 ALA A C 1
ATOM 707 O O . ALA A 1 103 ? 27.522 22.744 74.509 1.00 22.04 247 ALA A O 1
ATOM 709 N N . ILE A 1 104 ? 26.588 21.060 73.342 1.00 28.49 248 ILE A N 1
ATOM 710 C CA . ILE A 1 104 ? 26.157 21.815 72.162 1.00 24.40 248 ILE A CA 1
ATOM 711 C C . ILE A 1 104 ? 25.144 22.885 72.548 1.00 26.57 248 ILE A C 1
ATOM 712 O O . ILE A 1 104 ? 25.231 23.998 72.013 1.00 30.34 248 ILE A O 1
ATOM 717 N N . ALA A 1 105 ? 24.103 22.474 73.268 1.00 27.73 249 ALA A N 1
ATOM 718 C CA . ALA A 1 105 ? 23.056 23.356 73.759 1.00 30.28 249 ALA A CA 1
ATOM 719 C C . ALA A 1 105 ? 23.634 24.538 74.530 1.00 30.27 249 ALA A C 1
ATOM 720 O O . ALA A 1 105 ? 23.064 25.597 74.353 1.00 25.05 249 ALA A O 1
ATOM 722 N N . ALA A 1 106 ? 24.752 24.356 75.294 1.00 25.73 250 ALA A N 1
ATOM 723 C CA . ALA A 1 106 ? 25.382 25.267 76.258 1.00 24.98 250 ALA A CA 1
ATOM 724 C C . ALA A 1 106 ? 26.475 26.186 75.661 1.00 24.48 250 ALA A C 1
ATOM 725 O O . ALA A 1 106 ? 26.587 27.341 76.148 1.00 33.05 250 ALA A O 1
ATOM 727 N N . GLU A 1 107 ? 27.184 25.783 74.585 1.00 29.21 251 GLU A N 1
ATOM 728 C CA . GLU A 1 107 ? 28.485 26.373 74.273 1.00 23.39 251 GLU A CA 1
ATOM 729 C C . GLU A 1 107 ? 28.554 26.768 72.796 1.00 25.67 251 GLU A C 1
ATOM 730 O O . GLU A 1 107 ? 28.418 25.916 71.885 1.00 22.36 251 GLU A O 1
ATOM 736 N N . ASP A 1 108 ? 28.760 28.064 72.570 1.00 25.61 252 ASP A N 1
ATOM 737 C CA . ASP A 1 108 ? 28.805 28.659 71.231 1.00 24.77 252 ASP A CA 1
ATOM 738 C C . ASP A 1 108 ? 30.103 28.327 70.504 1.00 27.85 252 ASP A C 1
ATOM 739 O O . ASP A 1 108 ? 30.118 28.158 69.267 1.00 26.18 252 ASP A O 1
ATOM 744 N N . PHE A 1 109 ? 31.162 28.318 71.323 1.00 25.33 253 PHE A N 1
ATOM 745 C CA . PHE A 1 109 ? 32.410 27.776 70.845 1.00 22.08 253 PHE A CA 1
ATOM 746 C C . PHE A 1 109 ? 32.615 26.408 71.529 1.00 21.90 253 PHE A C 1
ATOM 747 O O . PHE A 1 109 ? 32.545 26.385 72.758 1.00 23.59 253 PHE A O 1
ATOM 755 N N . LEU A 1 110 ? 33.061 25.332 70.781 1.00 21.61 254 LEU A N 1
ATOM 756 C CA . LEU A 1 110 ? 33.135 23.972 71.384 1.00 21.76 254 LEU A CA 1
ATOM 757 C C . LEU A 1 110 ? 34.237 23.142 70.669 1.00 17.87 254 LEU A C 1
ATOM 758 O O . LEU A 1 110 ? 34.381 23.181 69.451 1.00 21.40 254 LEU A O 1
ATOM 763 N N . TYR A 1 111 ? 35.000 22.468 71.583 1.00 17.55 255 TYR A N 1
ATOM 764 C CA . TYR A 1 111 ? 36.081 21.582 71.277 1.00 23.62 255 TYR A CA 1
ATOM 765 C C . TYR A 1 111 ? 35.551 20.166 71.525 1.00 20.39 255 TYR A C 1
ATOM 766 O O . TYR A 1 111 ? 35.081 19.811 72.645 1.00 24.20 255 TYR A O 1
ATOM 775 N N . PHE A 1 112 ? 35.596 19.442 70.408 1.00 22.44 256 PHE A N 1
ATOM 776 C CA . PHE A 1 112 ? 35.352 17.976 70.374 1.00 22.87 256 PHE A CA 1
ATOM 777 C C . PHE A 1 112 ? 36.354 17.126 71.161 1.00 24.79 256 PHE A C 1
ATOM 778 O O . PHE A 1 112 ? 35.886 16.269 71.919 1.00 28.85 256 PHE A O 1
ATOM 786 N N . GLY A 1 113 ? 37.661 17.458 71.031 1.00 22.79 257 GLY A N 1
ATOM 787 C CA . GLY A 1 113 ? 38.714 16.555 71.464 1.00 25.09 257 GLY A CA 1
ATOM 788 C C . GLY A 1 113 ? 39.662 16.189 70.346 1.00 23.66 257 GLY A C 1
ATOM 789 O O . GLY A 1 113 ? 39.717 16.815 69.247 1.00 25.01 257 GLY A O 1
ATOM 790 N N . ASP A 1 114 ? 40.397 15.105 70.668 1.00 23.90 258 ASP A N 1
ATOM 791 C CA . ASP A 1 114 ? 41.513 14.727 69.851 1.00 20.62 258 ASP A CA 1
ATOM 792 C C . ASP A 1 114 ? 41.398 13.319 69.246 1.00 18.82 258 ASP A C 1
ATOM 793 O O . ASP A 1 114 ? 40.408 12.537 69.558 1.00 24.05 258 ASP A O 1
ATOM 798 N N . ILE A 1 115 ? 42.488 12.898 68.545 1.00 26.57 259 ILE A N 1
ATOM 799 C CA . ILE A 1 115 ? 42.695 11.609 67.886 1.00 21.83 259 ILE A CA 1
ATOM 800 C C . ILE A 1 115 ? 42.483 10.411 68.846 1.00 23.09 259 ILE A C 1
ATOM 801 O O . ILE A 1 115 ? 42.000 9.412 68.355 1.00 25.86 259 ILE A O 1
ATOM 806 N N . GLY A 1 116 ? 42.774 10.509 70.159 1.00 28.37 260 GLY A N 1
ATOM 807 C CA . GLY A 1 116 ? 42.514 9.444 71.120 1.00 23.76 260 GLY A CA 1
ATOM 808 C C . GLY A 1 116 ? 41.076 9.321 71.631 1.00 22.87 260 GLY A C 1
ATOM 809 O O . GLY A 1 116 ? 40.816 8.516 72.537 1.00 22.46 260 GLY A O 1
ATOM 810 N N . ASP A 1 117 ? 40.208 10.256 71.217 1.00 24.68 261 ASP A N 1
ATOM 811 C CA . ASP A 1 117 ? 38.794 10.284 71.549 1.00 20.36 261 ASP A CA 1
ATOM 812 C C . ASP A 1 117 ? 37.935 9.589 70.502 1.00 21.77 261 ASP A C 1
ATOM 813 O O . ASP A 1 117 ? 37.963 9.808 69.308 1.00 23.08 261 ASP A O 1
ATOM 818 N N . ASN A 1 118 ? 37.164 8.666 71.106 1.00 25.01 262 ASN A N 1
ATOM 819 C CA . ASN A 1 118 ? 36.118 8.027 70.322 1.00 24.54 262 ASN A CA 1
ATOM 820 C C . ASN A 1 118 ? 34.778 8.026 71.064 1.00 24.55 262 ASN A C 1
ATOM 821 O O . ASN A 1 118 ? 34.570 7.074 71.872 1.00 23.10 262 ASN A O 1
ATOM 826 N N . PHE A 1 119 ? 33.841 8.966 70.751 1.00 20.74 263 PHE A N 1
ATOM 827 C CA . PHE A 1 119 ? 32.589 9.063 71.494 1.00 23.14 263 PHE A CA 1
ATOM 828 C C . PHE A 1 119 ? 31.545 8.223 70.749 1.00 22.21 263 PHE A C 1
ATOM 829 O O . PHE A 1 119 ? 31.385 8.389 69.546 1.00 27.19 263 PHE A O 1
ATOM 837 N N . ILE A 1 120 ? 30.856 7.382 71.565 1.00 24.66 264 ILE A N 1
ATOM 838 C CA . ILE A 1 120 ? 29.738 6.557 71.082 1.00 26.89 264 ILE A CA 1
ATOM 839 C C . ILE A 1 120 ? 28.420 7.360 71.146 1.00 21.61 264 ILE A C 1
ATOM 840 O O . ILE A 1 120 ? 28.118 8.011 72.164 1.00 25.47 264 ILE A O 1
ATOM 845 N N . VAL A 1 121 ? 27.711 7.374 70.002 1.00 23.92 265 VAL A N 1
ATOM 846 C CA . VAL A 1 121 ? 26.523 8.190 69.839 1.00 25.20 265 VAL A CA 1
ATOM 847 C C . VAL A 1 121 ? 25.312 7.324 69.429 1.00 23.48 265 VAL A C 1
ATOM 848 O O . VAL A 1 121 ? 25.388 6.654 68.397 1.00 24.40 265 VAL A O 1
ATOM 852 N N . SER A 1 122 ? 24.259 7.362 70.264 1.00 30.43 266 SER A N 1
ATOM 853 C CA . SER A 1 122 ? 22.983 6.634 70.246 1.00 32.25 266 SER A CA 1
ATOM 854 C C . SER A 1 122 ? 21.858 7.363 69.522 1.00 25.90 266 SER A C 1
ATOM 855 O O . SER A 1 122 ? 20.798 6.774 69.317 1.00 27.06 266 SER A O 1
ATOM 858 N N . GLU A 1 123 ? 22.018 8.685 69.387 1.00 28.25 267 GLU A N 1
ATOM 859 C CA . GLU A 1 123 ? 21.107 9.627 68.768 1.00 26.96 267 GLU A CA 1
ATOM 860 C C . GLU A 1 123 ? 21.931 10.635 67.972 1.00 25.21 267 GLU A C 1
ATOM 861 O O . GLU A 1 123 ? 23.057 11.009 68.385 1.00 29.01 267 GLU A O 1
ATOM 867 N N . GLN A 1 124 ? 21.351 11.001 66.812 1.00 31.17 268 GLN A N 1
ATOM 868 C CA . GLN A 1 124 ? 21.782 12.042 65.904 1.00 25.61 268 GLN A CA 1
ATOM 869 C C . GLN A 1 124 ? 22.129 13.292 66.733 1.00 21.24 268 GLN A C 1
ATOM 870 O O . GLN A 1 124 ? 21.273 13.818 67.500 1.00 23.99 268 GLN A O 1
ATOM 876 N N . ILE A 1 125 ? 23.363 13.745 66.491 1.00 28.54 269 ILE A N 1
ATOM 877 C CA . ILE A 1 125 ? 23.955 15.013 66.960 1.00 24.15 269 ILE A CA 1
ATOM 878 C C . ILE A 1 125 ? 23.750 16.171 65.964 1.00 23.88 269 ILE A C 1
ATOM 879 O O . ILE A 1 125 ? 24.478 16.327 64.984 1.00 27.14 269 ILE A O 1
ATOM 884 N N . ASP A 1 126 ? 22.840 17.089 66.387 1.00 28.26 270 ASP A N 1
ATOM 885 C CA . ASP A 1 126 ? 22.426 18.330 65.765 1.00 30.23 270 ASP A CA 1
ATOM 886 C C . ASP A 1 126 ? 23.427 19.377 66.258 1.00 29.82 270 ASP A C 1
ATOM 887 O O . ASP A 1 126 ? 23.528 19.635 67.461 1.00 30.39 270 ASP A O 1
ATOM 892 N N . LEU A 1 127 ? 24.187 19.937 65.314 1.00 25.16 271 LEU A N 1
ATOM 893 C CA . LEU A 1 127 ? 24.885 21.212 65.544 1.00 21.58 271 LEU A CA 1
ATOM 894 C C . LEU A 1 127 ? 23.913 22.397 65.742 1.00 22.71 271 LEU A C 1
ATOM 895 O O . LEU A 1 127 ? 22.687 22.312 65.479 1.00 28.14 271 LEU A O 1
ATOM 900 N N . ARG A 1 128 ? 24.449 23.557 66.229 1.00 22.56 272 ARG A N 1
ATOM 901 C CA . ARG A 1 128 ? 23.640 24.769 66.389 1.00 20.20 272 ARG A CA 1
ATOM 902 C C . ARG A 1 128 ? 24.122 25.955 65.557 1.00 28.28 272 ARG A C 1
ATOM 903 O O . ARG A 1 128 ? 25.314 26.080 65.292 1.00 34.05 272 ARG A O 1
ATOM 918 N N . ASP A 1 129 ? 23.136 26.772 65.151 1.00 25.68 273 ASP A N 1
ATOM 919 C CA . ASP A 1 129 ? 23.335 27.994 64.360 1.00 25.37 273 ASP A CA 1
ATOM 920 C C . ASP A 1 129 ? 24.339 28.969 64.993 1.00 17.24 273 ASP A C 1
ATOM 921 O O . ASP A 1 129 ? 24.315 29.184 66.181 1.00 21.95 273 ASP A O 1
ATOM 926 N N . GLY A 1 130 ? 25.255 29.399 64.106 1.00 28.20 274 GLY A N 1
ATOM 927 C CA . GLY A 1 130 ? 26.339 30.367 64.248 1.00 26.94 274 GLY A CA 1
ATOM 928 C C . GLY A 1 130 ? 27.539 29.928 65.096 1.00 29.21 274 GLY A C 1
ATOM 929 O O . GLY A 1 130 ? 28.465 30.737 65.282 1.00 34.12 274 GLY A O 1
ATOM 930 N N . CYS A 1 131 ? 27.538 28.659 65.541 1.00 27.25 275 CYS A N 1
ATOM 931 C CA . CYS A 1 131 ? 28.524 28.109 66.446 1.00 27.02 275 CYS A CA 1
ATOM 932 C C . CYS A 1 131 ? 29.788 27.811 65.648 1.00 20.09 275 CYS A C 1
ATOM 933 O O . CYS A 1 131 ? 29.746 27.594 64.456 1.00 18.89 275 CYS A O 1
ATOM 936 N N . TYR A 1 132 ? 30.866 27.787 66.465 1.00 22.66 276 TYR A N 1
ATOM 937 C CA . TYR A 1 132 ? 32.220 27.471 66.014 1.00 18.30 276 TYR A CA 1
ATOM 938 C C . TYR A 1 132 ? 32.661 26.219 66.803 1.00 20.65 276 TYR A C 1
ATOM 939 O O . TYR A 1 132 ? 32.709 26.265 68.036 1.00 22.34 276 TYR A O 1
ATOM 948 N N . TYR A 1 133 ? 33.057 25.174 66.041 1.00 17.19 277 TYR A N 1
ATOM 949 C CA . TYR A 1 133 ? 33.510 23.895 66.525 1.00 23.91 277 TYR A CA 1
ATOM 950 C C . TYR A 1 133 ? 34.941 23.725 66.000 1.00 17.50 277 TYR A C 1
ATOM 951 O O . TYR A 1 133 ? 35.239 23.985 64.822 1.00 21.51 277 TYR A O 1
ATOM 960 N N . VAL A 1 134 ? 35.779 23.376 66.988 1.00 20.09 278 VAL A N 1
ATOM 961 C CA . VAL A 1 134 ? 37.136 22.837 66.757 1.00 20.43 278 VAL A CA 1
ATOM 962 C C . VAL A 1 134 ? 37.261 21.331 67.100 1.00 21.28 278 VAL A C 1
ATOM 963 O O . VAL A 1 134 ? 36.755 20.833 68.109 1.00 17.87 278 VAL A O 1
ATOM 967 N N . SER A 1 135 ? 38.167 20.669 66.308 1.00 19.66 279 SER A N 1
ATOM 968 C CA . SER A 1 135 ? 38.369 19.205 66.418 1.00 19.74 279 SER A CA 1
ATOM 969 C C . SER A 1 135 ? 39.762 18.843 65.889 1.00 16.86 279 SER A C 1
ATOM 970 O O . SER A 1 135 ? 40.128 19.223 64.776 1.00 21.07 279 SER A O 1
ATOM 973 N N . ASN A 1 136 ? 40.500 18.108 66.783 1.00 21.65 280 ASN A N 1
ATOM 974 C CA . ASN A 1 136 ? 41.852 17.567 66.606 1.00 26.84 280 ASN A CA 1
ATOM 975 C C . ASN A 1 136 ? 41.840 16.060 66.277 1.00 27.62 280 ASN A C 1
ATOM 976 O O . ASN A 1 136 ? 42.651 15.295 66.788 1.00 25.36 280 ASN A O 1
ATOM 981 N N . GLY A 1 137 ? 40.908 15.579 65.418 1.00 18.28 281 GLY A N 1
ATOM 982 C CA . GLY A 1 137 ? 40.892 14.142 65.154 1.00 15.74 281 GLY A CA 1
ATOM 983 C C . GLY A 1 137 ? 39.885 13.317 65.936 1.00 20.98 281 GLY A C 1
ATOM 984 O O . GLY A 1 137 ? 40.062 12.116 65.872 1.00 27.40 281 GLY A O 1
ATOM 985 N N . ALA A 1 138 ? 39.044 13.916 66.825 1.00 22.93 282 ALA A N 1
ATOM 986 C CA . ALA A 1 138 ? 37.870 13.371 67.558 1.00 20.42 282 ALA A CA 1
ATOM 987 C C . ALA A 1 138 ? 37.021 12.543 66.581 1.00 18.17 282 ALA A C 1
ATOM 988 O O . ALA A 1 138 ? 36.721 12.912 65.473 1.00 21.77 282 ALA A O 1
ATOM 990 N N . LYS A 1 139 ? 36.879 11.299 67.088 1.00 24.90 283 LYS A N 1
ATOM 991 C CA . LYS A 1 139 ? 36.033 10.347 66.436 1.00 20.26 283 LYS A CA 1
ATOM 992 C C . LYS A 1 139 ? 34.655 10.223 67.100 1.00 16.16 283 LYS A C 1
ATOM 993 O O . LYS A 1 139 ? 34.580 10.124 68.289 1.00 15.48 283 LYS A O 1
ATOM 999 N N . PHE A 1 140 ? 33.631 10.051 66.244 1.00 19.86 284 PHE A N 1
ATOM 1000 C CA . PHE A 1 140 ? 32.271 9.683 66.677 1.00 22.18 284 PHE A CA 1
ATOM 1001 C C . PHE A 1 140 ? 31.881 8.359 66.017 1.00 19.80 284 PHE A C 1
ATOM 1002 O O . PHE A 1 140 ? 31.971 8.217 64.785 1.00 22.55 284 PHE A O 1
ATOM 1010 N N . THR A 1 141 ? 31.356 7.476 66.888 1.00 20.43 285 THR A N 1
ATOM 1011 C CA . THR A 1 141 ? 30.908 6.133 66.486 1.00 24.14 285 THR A CA 1
ATOM 1012 C C . THR A 1 141 ? 29.399 5.965 66.727 1.00 25.13 285 THR A C 1
ATOM 1013 O O . THR A 1 141 ? 28.921 6.085 67.869 1.00 28.74 285 THR A O 1
ATOM 1017 N N . ALA A 1 142 ? 28.707 5.536 65.659 1.00 25.80 286 ALA A N 1
ATOM 1018 C CA . ALA A 1 142 ? 27.303 5.119 65.776 1.00 23.21 286 ALA A CA 1
ATOM 1019 C C . ALA A 1 142 ? 27.082 3.797 66.577 1.00 20.43 286 ALA A C 1
ATOM 1020 O O . ALA A 1 142 ? 27.892 2.852 66.550 1.00 24.84 286 ALA A O 1
ATOM 1022 N N . ALA A 1 143 ? 26.045 3.775 67.397 1.00 24.58 287 ALA A N 1
ATOM 1023 C CA . ALA A 1 143 ? 25.413 2.671 68.115 1.00 25.84 287 ALA A CA 1
ATOM 1024 C C . ALA A 1 143 ? 23.913 2.700 67.802 1.00 27.45 287 ALA A C 1
ATOM 1025 O O . ALA A 1 143 ? 23.379 3.781 67.477 1.00 29.47 287 ALA A O 1
ATOM 1027 N N . LEU A 1 144 ? 23.274 1.512 67.859 1.00 28.00 288 LEU A N 1
ATOM 1028 C CA . LEU A 1 144 ? 21.826 1.262 67.920 1.00 31.33 288 LEU A CA 1
ATOM 1029 C C . LEU A 1 144 ? 21.030 2.365 68.622 1.00 37.76 288 LEU A C 1
ATOM 1030 O O . LEU A 1 144 ? 21.488 2.934 69.626 1.00 35.26 288 LEU A O 1
ATOM 1035 N N . GLY A 1 145 ? 19.866 2.668 68.014 1.00 28.61 289 GLY A N 1
ATOM 1036 C CA . GLY A 1 145 ? 19.005 3.786 68.360 1.00 39.79 289 GLY A CA 1
ATOM 1037 C C . GLY A 1 145 ? 19.227 5.017 67.482 1.00 29.89 289 GLY A C 1
ATOM 1038 O O . GLY A 1 145 ? 18.307 5.846 67.433 1.00 39.16 289 GLY A O 1
ATOM 1039 N N . ILE A 1 146 ? 20.463 5.218 66.897 1.00 27.35 290 ILE A N 1
ATOM 1040 C CA . ILE A 1 146 ? 20.761 6.373 66.039 1.00 31.46 290 ILE A CA 1
ATOM 1041 C C . ILE A 1 146 ? 19.801 6.508 64.836 1.00 27.99 290 ILE A C 1
ATOM 1042 O O . ILE A 1 146 ? 19.478 7.632 64.425 1.00 35.75 290 ILE A O 1
ATOM 1047 N N . GLU A 1 147 ? 19.269 5.382 64.343 1.00 28.81 291 GLU A N 1
ATOM 1048 C CA . GLU A 1 147 ? 18.348 5.290 63.208 1.00 25.09 291 GLU A CA 1
ATOM 1049 C C . GLU A 1 147 ? 17.039 6.026 63.520 1.00 26.40 291 GLU A C 1
ATOM 1050 O O . GLU A 1 147 ? 16.303 6.352 62.601 1.00 33.11 291 GLU A O 1
ATOM 1056 N N . GLY A 1 148 ? 16.778 6.216 64.827 1.00 31.67 292 GLY A N 1
ATOM 1057 C CA . GLY A 1 148 ? 15.679 6.960 65.425 1.00 35.88 292 GLY A CA 1
ATOM 1058 C C . GLY A 1 148 ? 14.324 6.267 65.240 1.00 39.94 292 GLY A C 1
ATOM 1059 O O . GLY A 1 148 ? 14.266 5.027 65.157 1.00 40.44 292 GLY A O 1
ATOM 1060 N N . SER A 1 149 ? 13.246 7.074 65.206 1.00 44.17 293 SER A N 1
ATOM 1061 C CA . SER A 1 149 ? 11.861 6.597 65.220 1.00 42.09 293 SER A CA 1
ATOM 1062 C C . SER A 1 149 ? 11.429 6.031 63.864 1.00 37.99 293 SER A C 1
ATOM 1063 O O . SER A 1 149 ? 11.886 6.505 62.810 1.00 38.67 293 SER A O 1
ATOM 1066 N N . GLN A 1 150 ? 10.520 5.039 63.936 1.00 39.85 294 GLN A N 1
ATOM 1067 C CA . GLN A 1 150 ? 9.750 4.466 62.830 1.00 42.15 294 GLN A CA 1
ATOM 1068 C C . GLN A 1 150 ? 8.785 5.493 62.208 1.00 44.87 294 GLN A C 1
ATOM 1069 O O . GLN A 1 150 ? 8.467 6.515 62.835 1.00 47.11 294 GLN A O 1
ATOM 1075 N N . PRO A 1 151 ? 8.124 5.182 61.056 1.00 45.59 295 PRO A N 1
ATOM 1076 C CA . PRO A 1 151 ? 8.610 5.503 59.705 1.00 38.80 295 PRO A CA 1
ATOM 1077 C C . PRO A 1 151 ? 9.997 6.145 59.626 1.00 38.98 295 PRO A C 1
ATOM 1078 O O . PRO A 1 151 ? 10.149 7.309 59.995 1.00 40.18 295 PRO A O 1
ATOM 1082 N N . TYR A 1 152 ? 10.991 5.304 59.287 1.00 36.28 296 TYR A N 1
ATOM 1083 C CA . TYR A 1 152 ? 12.403 5.684 59.278 1.00 40.24 296 TYR A CA 1
ATOM 1084 C C . TYR A 1 152 ? 12.645 6.779 58.242 1.00 40.11 296 TYR A C 1
ATOM 1085 O O . TYR A 1 152 ? 12.172 6.678 57.098 1.00 40.56 296 TYR A O 1
ATOM 1094 N N . THR A 1 153 ? 13.250 7.867 58.737 1.00 38.67 297 THR A N 1
ATOM 1095 C CA . THR A 1 153 ? 13.766 9.008 57.984 1.00 35.15 297 THR A CA 1
ATOM 1096 C C . THR A 1 153 ? 15.297 9.082 58.159 1.00 29.10 297 THR A C 1
ATOM 1097 O O . THR A 1 153 ? 15.773 8.748 59.271 1.00 31.19 297 THR A O 1
ATOM 1101 N N . PRO A 1 154 ? 16.077 9.535 57.115 1.00 34.88 298 PRO A N 1
ATOM 1102 C CA . PRO A 1 154 ? 17.534 9.652 57.153 1.00 29.78 298 PRO A CA 1
ATOM 1103 C C . PRO A 1 154 ? 18.128 10.415 58.322 1.00 29.53 298 PRO A C 1
ATOM 1104 O O . PRO A 1 154 ? 17.563 11.418 58.743 1.00 31.05 298 PRO A O 1
ATOM 1108 N N . LYS A 1 155 ? 19.164 9.822 58.912 1.00 32.16 299 LYS A N 1
ATOM 1109 C CA . LYS A 1 155 ? 19.871 10.372 60.062 1.00 31.11 299 LYS A CA 1
ATOM 1110 C C . LYS A 1 155 ? 21.360 10.355 59.800 1.00 26.76 299 LYS A C 1
ATOM 1111 O O . LYS A 1 155 ? 21.809 9.601 58.964 1.00 27.10 299 LYS A O 1
ATOM 1117 N N . SER A 1 156 ? 22.055 11.182 60.569 1.00 23.33 300 SER A N 1
ATOM 1118 C CA . SER A 1 156 ? 23.494 11.179 60.678 1.00 25.58 300 SER A CA 1
ATOM 1119 C C . SER A 1 156 ? 24.030 11.196 62.112 1.00 25.32 300 SER A C 1
ATOM 1120 O O . SER A 1 156 ? 23.272 11.412 63.048 1.00 24.26 300 SER A O 1
ATOM 1123 N N . ILE A 1 157 ? 25.343 10.935 62.234 1.00 26.28 301 ILE A N 1
ATOM 1124 C CA . ILE A 1 157 ? 26.080 10.986 63.500 1.00 27.23 301 ILE A CA 1
ATOM 1125 C C . ILE A 1 157 ? 26.061 12.483 63.822 1.00 23.49 301 ILE A C 1
ATOM 1126 O O . ILE A 1 157 ? 25.325 12.851 64.755 1.00 24.63 301 ILE A O 1
ATOM 1131 N N . ILE A 1 158 ? 26.760 13.281 62.973 1.00 25.31 302 ILE A N 1
ATOM 1132 C CA . ILE A 1 158 ? 26.679 14.740 63.090 1.00 17.77 302 ILE A CA 1
ATOM 1133 C C . ILE A 1 158 ? 25.806 15.291 61.978 1.00 22.46 302 ILE A C 1
ATOM 1134 O O . ILE A 1 158 ? 25.985 15.025 60.767 1.00 25.58 302 ILE A O 1
ATOM 1139 N N . ASN A 1 159 ? 24.894 16.165 62.417 1.00 24.71 303 ASN A N 1
ATOM 1140 C CA . ASN A 1 159 ? 23.875 16.718 61.549 1.00 27.27 303 ASN A CA 1
ATOM 1141 C C . ASN A 1 159 ? 23.947 18.233 61.577 1.00 29.07 303 ASN A C 1
ATOM 1142 O O . ASN A 1 159 ? 24.049 18.806 62.681 1.00 26.77 303 ASN A O 1
ATOM 1147 N N . ALA A 1 160 ? 23.838 18.824 60.375 1.00 20.34 304 ALA A N 1
ATOM 1148 C CA . ALA A 1 160 ? 23.534 20.255 60.311 1.00 24.70 304 ALA A CA 1
ATOM 1149 C C . ALA A 1 160 ? 22.352 20.660 59.415 1.00 23.93 304 ALA A C 1
ATOM 1150 O O . ALA A 1 160 ? 22.318 21.803 58.923 1.00 25.20 304 ALA A O 1
ATOM 1152 N N . SER A 1 161 ? 21.416 19.727 59.141 1.00 23.22 305 SER A N 1
ATOM 1153 C CA . SER A 1 161 ? 20.107 20.008 58.544 1.00 27.15 305 SER A CA 1
ATOM 1154 C C . SER A 1 161 ? 19.399 21.228 59.147 1.00 29.43 305 SER A C 1
ATOM 1155 O O . SER A 1 161 ? 19.247 21.319 60.381 1.00 23.23 305 SER A O 1
ATOM 1158 N N . GLY A 1 162 ? 19.192 22.213 58.238 1.00 30.75 306 GLY A N 1
ATOM 1159 C CA . GLY A 1 162 ? 18.535 23.500 58.443 1.00 34.17 306 GLY A CA 1
ATOM 1160 C C . GLY A 1 162 ? 19.334 24.536 59.248 1.00 27.64 306 GLY A C 1
ATOM 1161 O O . GLY A 1 162 ? 18.772 25.570 59.626 1.00 30.10 306 GLY A O 1
ATOM 1162 N N . LYS A 1 163 ? 20.660 24.336 59.358 1.00 28.17 307 LYS A N 1
ATOM 1163 C CA . LYS A 1 163 ? 21.584 25.169 60.114 1.00 36.29 307 LYS A CA 1
ATOM 1164 C C . LYS A 1 163 ? 22.244 26.259 59.253 1.00 26.53 307 LYS A C 1
ATOM 1165 O O . LYS A 1 163 ? 22.499 26.094 58.039 1.00 29.77 307 LYS A O 1
ATOM 1171 N N . VAL A 1 164 ? 22.465 27.388 59.950 1.00 22.99 308 VAL A N 1
ATOM 1172 C CA . VAL A 1 164 ? 23.044 28.606 59.405 1.00 25.26 308 VAL A CA 1
ATOM 1173 C C . VAL A 1 164 ? 24.344 28.966 60.139 1.00 21.97 308 VAL A C 1
ATOM 1174 O O . VAL A 1 164 ? 24.356 28.974 61.372 1.00 28.11 308 VAL A O 1
ATOM 1178 N N . GLY A 1 165 ? 25.369 29.258 59.306 1.00 22.82 309 GLY A N 1
ATOM 1179 C CA . GLY A 1 165 ? 26.622 29.895 59.747 1.00 22.15 309 GLY A CA 1
ATOM 1180 C C . GLY A 1 165 ? 27.473 29.180 60.787 1.00 25.94 309 GLY A C 1
ATOM 1181 O O . GLY A 1 165 ? 28.142 29.889 61.503 1.00 29.50 309 GLY A O 1
ATOM 1182 N N . ILE A 1 166 ? 27.450 27.832 60.836 1.00 25.51 310 ILE A N 1
ATOM 1183 C CA . ILE A 1 166 ? 28.448 26.942 61.459 1.00 27.68 310 ILE A CA 1
ATOM 1184 C C . ILE A 1 166 ? 29.863 27.222 60.910 1.00 26.54 310 ILE A C 1
ATOM 1185 O O . ILE A 1 166 ? 30.100 27.387 59.678 1.00 23.25 310 ILE A O 1
ATOM 1190 N N . ASN A 1 167 ? 30.786 27.280 61.890 1.00 21.74 311 ASN A N 1
ATOM 1191 C CA . ASN A 1 167 ? 32.168 26.968 61.491 1.00 29.60 311 ASN A CA 1
ATOM 1192 C C . ASN A 1 167 ? 32.725 25.704 62.153 1.00 23.33 311 ASN A C 1
ATOM 1193 O O . ASN A 1 167 ? 32.593 25.575 63.348 1.00 19.98 311 ASN A O 1
ATOM 1198 N N . ILE A 1 168 ? 33.422 24.865 61.341 1.00 27.20 312 ILE A N 1
ATOM 1199 C CA . ILE A 1 168 ? 34.209 23.732 61.876 1.00 24.74 312 ILE A CA 1
ATOM 1200 C C . ILE A 1 168 ? 35.680 23.912 61.440 1.00 21.11 312 ILE A C 1
ATOM 1201 O O . ILE A 1 168 ? 35.930 24.027 60.231 1.00 23.25 312 ILE A O 1
ATOM 1206 N N . SER A 1 169 ? 36.536 23.964 62.477 1.00 20.83 313 SER A N 1
ATOM 1207 C CA . SER A 1 169 ? 37.974 24.067 62.384 1.00 26.88 313 SER A CA 1
ATOM 1208 C C . SER A 1 169 ? 38.612 22.746 62.811 1.00 24.41 313 SER A C 1
ATOM 1209 O O . SER A 1 169 ? 38.542 22.328 63.978 1.00 27.19 313 SER A O 1
ATOM 1212 N N . GLY A 1 170 ? 39.304 22.135 61.833 1.00 28.49 314 GLY A N 1
ATOM 1213 C CA . GLY A 1 170 ? 40.019 20.888 62.103 1.00 26.40 314 GLY A CA 1
ATOM 1214 C C . GLY A 1 170 ? 39.382 19.641 61.470 1.00 28.64 314 GLY A C 1
ATOM 1215 O O . GLY A 1 170 ? 38.769 19.704 60.385 1.00 30.65 314 GLY A O 1
ATOM 1216 N N . LEU A 1 171 ? 39.536 18.500 62.150 1.00 24.13 315 LEU A N 1
ATOM 1217 C CA . LEU A 1 171 ? 39.223 17.144 61.673 1.00 23.11 315 LEU A CA 1
ATOM 1218 C C . LEU A 1 171 ? 38.288 16.380 62.614 1.00 20.76 315 LEU A C 1
ATOM 1219 O O . LEU A 1 171 ? 38.528 16.335 63.829 1.00 18.21 315 LEU A O 1
ATOM 1224 N N . VAL A 1 172 ? 37.143 15.983 61.966 1.00 23.50 316 VAL A N 1
ATOM 1225 C CA . VAL A 1 172 ? 36.130 15.162 62.618 1.00 21.57 316 VAL A CA 1
ATOM 1226 C C . VAL A 1 172 ? 36.143 13.838 61.862 1.00 18.80 316 VAL A C 1
ATOM 1227 O O . VAL A 1 172 ? 36.320 13.742 60.648 1.00 21.23 316 VAL A O 1
ATOM 1231 N N . ARG A 1 173 ? 36.045 12.828 62.759 1.00 20.48 317 ARG A N 1
ATOM 1232 C CA . ARG A 1 173 ? 36.055 11.463 62.262 1.00 18.80 317 ARG A CA 1
ATOM 1233 C C . ARG A 1 173 ? 34.761 10.748 62.672 1.00 21.79 317 ARG A C 1
ATOM 1234 O O . ARG A 1 173 ? 34.308 10.864 63.821 1.00 21.26 317 ARG A O 1
ATOM 1242 N N . THR A 1 174 ? 34.258 9.957 61.692 1.00 22.27 318 THR A N 1
ATOM 1243 C CA . THR A 1 174 ? 32.964 9.284 61.870 1.00 28.16 318 THR A CA 1
ATOM 1244 C C . THR A 1 174 ? 33.213 7.787 61.593 1.00 23.03 318 THR A C 1
ATOM 1245 O O . THR A 1 174 ? 34.003 7.458 60.725 1.00 26.47 318 THR A O 1
ATOM 1249 N N . HIS A 1 175 ? 32.554 6.909 62.372 1.00 26.41 319 HIS A N 1
ATOM 1250 C CA . HIS A 1 175 ? 32.570 5.471 62.161 1.00 28.52 319 HIS A CA 1
ATOM 1251 C C . HIS A 1 175 ? 31.144 4.933 62.231 1.00 19.92 319 HIS A C 1
ATOM 1252 O O . HIS A 1 175 ? 30.486 5.124 63.251 1.00 20.69 319 HIS A O 1
ATOM 1259 N N . ILE A 1 176 ? 30.744 4.328 61.117 1.00 20.55 320 ILE A N 1
ATOM 1260 C CA . ILE A 1 176 ? 29.469 3.587 61.083 1.00 25.79 320 ILE A CA 1
ATOM 1261 C C . ILE A 1 176 ? 29.810 2.170 60.711 1.00 25.48 320 ILE A C 1
ATOM 1262 O O . ILE A 1 176 ? 30.378 1.953 59.654 1.00 26.27 320 ILE A O 1
ATOM 1267 N N . ASP A 1 177 ? 29.399 1.248 61.624 1.00 30.14 321 ASP A N 1
ATOM 1268 C CA . ASP A 1 177 ? 29.355 -0.171 61.286 1.00 30.65 321 ASP A CA 1
ATOM 1269 C C . ASP A 1 177 ? 27.938 -0.534 60.835 1.00 27.71 321 ASP A C 1
ATOM 1270 O O . ASP A 1 177 ? 27.068 -0.687 61.697 1.00 23.58 321 ASP A O 1
ATOM 1275 N N . HIS A 1 178 ? 27.747 -0.697 59.508 1.00 22.58 322 HIS A N 1
ATOM 1276 C CA . HIS A 1 178 ? 26.493 -1.203 58.923 1.00 20.57 322 HIS A CA 1
ATOM 1277 C C . HIS A 1 178 ? 25.988 -2.544 59.562 1.00 19.36 322 HIS A C 1
ATOM 1278 O O . HIS A 1 178 ? 24.742 -2.767 59.547 1.00 25.27 322 HIS A O 1
ATOM 1285 N N . ASN A 1 179 ? 26.852 -3.464 60.068 1.00 24.13 323 ASN A N 1
ATOM 1286 C CA . ASN A 1 179 ? 26.441 -4.762 60.624 1.00 27.97 323 ASN A CA 1
ATOM 1287 C C . ASN A 1 179 ? 25.495 -4.734 61.831 1.00 27.93 323 ASN A C 1
ATOM 1288 O O . ASN A 1 179 ? 24.892 -5.770 62.143 1.00 35.83 323 ASN A O 1
ATOM 1293 N N . ILE A 1 180 ? 25.381 -3.579 62.535 1.00 29.51 324 ILE A N 1
ATOM 1294 C CA . ILE A 1 180 ? 24.542 -3.321 63.716 1.00 33.23 324 ILE A CA 1
ATOM 1295 C C . ILE A 1 180 ? 23.073 -3.074 63.303 1.00 30.63 324 ILE A C 1
ATOM 1296 O O . ILE A 1 180 ? 22.167 -3.319 64.125 1.00 31.86 324 ILE A O 1
ATOM 1301 N N . PHE A 1 181 ? 22.881 -2.530 62.086 1.00 30.63 325 PHE A N 1
ATOM 1302 C CA . PHE A 1 181 ? 21.655 -1.934 61.549 1.00 27.29 325 PHE A CA 1
ATOM 1303 C C . PHE A 1 181 ? 20.977 -2.769 60.453 1.00 32.92 325 PHE A C 1
ATOM 1304 O O . PHE A 1 181 ? 19.834 -2.456 60.098 1.00 32.80 325 PHE A O 1
ATOM 1312 N N . SER A 1 182 ? 21.649 -3.807 59.942 1.00 33.84 326 SER A N 1
ATOM 1313 C CA . SER A 1 182 ? 21.284 -4.689 58.831 1.00 42.05 326 SER A CA 1
ATOM 1314 C C . SER A 1 182 ? 20.008 -5.528 59.032 1.00 32.76 326 SER A C 1
ATOM 1315 O O . SER A 1 182 ? 19.429 -5.951 58.017 1.00 45.82 326 SER A O 1
ATOM 1318 N N . ALA A 1 183 ? 19.529 -5.697 60.293 1.00 38.05 327 ALA A N 1
ATOM 1319 C CA . ALA A 1 183 ? 18.331 -6.468 60.626 1.00 39.10 327 ALA A CA 1
ATOM 1320 C C . ALA A 1 183 ? 17.045 -5.616 60.663 1.00 41.10 327 ALA A C 1
ATOM 1321 O O . ALA A 1 183 ? 15.948 -6.178 60.653 1.00 39.38 327 ALA A O 1
ATOM 1323 N N . LEU A 1 184 ? 17.186 -4.275 60.637 1.00 37.70 328 LEU A N 1
ATOM 1324 C CA . LEU A 1 184 ? 16.130 -3.276 60.841 1.00 39.43 328 LEU A CA 1
ATOM 1325 C C . LEU A 1 184 ? 15.392 -2.944 59.530 1.00 31.43 328 LEU A C 1
ATOM 1326 O O . LEU A 1 184 ? 15.951 -3.069 58.441 1.00 37.46 328 LEU A O 1
ATOM 1331 N N . GLY A 1 185 ? 14.159 -2.412 59.676 1.00 35.16 329 GLY A N 1
ATOM 1332 C CA . GLY A 1 185 ? 13.092 -2.226 58.695 1.00 34.07 329 GLY A CA 1
ATOM 1333 C C . GLY A 1 185 ? 12.565 -3.508 58.064 1.00 36.63 329 GLY A C 1
ATOM 1334 O O . GLY A 1 185 ? 12.461 -4.538 58.739 1.00 44.44 329 GLY A O 1
ATOM 1335 N N . ASP A 1 186 ? 12.204 -3.386 56.771 1.00 42.27 330 ASP A N 1
ATOM 1336 C CA . ASP A 1 186 ? 11.613 -4.397 55.902 1.00 43.91 330 ASP A CA 1
ATOM 1337 C C . ASP A 1 186 ? 11.865 -4.022 54.438 1.00 49.09 330 ASP A C 1
ATOM 1338 O O . ASP A 1 186 ? 12.718 -3.182 54.157 1.00 54.89 330 ASP A O 1
ATOM 1343 N N . ALA A 1 187 ? 11.105 -4.666 53.536 1.00 51.10 331 ALA A N 1
ATOM 1344 C CA . ALA A 1 187 ? 10.924 -4.415 52.111 1.00 46.13 331 ALA A CA 1
ATOM 1345 C C . ALA A 1 187 ? 10.699 -2.931 51.774 1.00 40.31 331 ALA A C 1
ATOM 1346 O O . ALA A 1 187 ? 11.375 -2.430 50.882 1.00 41.75 331 ALA A O 1
ATOM 1348 N N . ASN A 1 188 ? 9.778 -2.240 52.482 1.00 37.29 332 ASN A N 1
ATOM 1349 C CA . ASN A 1 188 ? 9.323 -0.881 52.181 1.00 46.17 332 ASN A CA 1
ATOM 1350 C C . ASN A 1 188 ? 10.104 0.250 52.866 1.00 38.12 332 ASN A C 1
ATOM 1351 O O . ASN A 1 188 ? 10.292 1.279 52.214 1.00 49.21 332 ASN A O 1
ATOM 1356 N N . SER A 1 189 ? 10.582 0.058 54.127 1.00 33.03 333 SER A N 1
ATOM 1357 C CA . SER A 1 189 ? 11.163 1.064 55.015 1.00 41.68 333 SER A CA 1
ATOM 1358 C C . SER A 1 189 ? 12.438 0.502 55.658 1.00 35.86 333 SER A C 1
ATOM 1359 O O . SER A 1 189 ? 12.373 -0.569 56.249 1.00 36.22 333 SER A O 1
ATOM 1362 N N . LYS A 1 190 ? 13.557 1.259 55.591 1.00 29.11 334 LYS A N 1
ATOM 1363 C CA . LYS A 1 190 ? 14.869 0.933 56.176 1.00 29.70 334 LYS A CA 1
ATOM 1364 C C . LYS A 1 190 ? 15.502 2.171 56.831 1.00 27.21 334 LYS A C 1
ATOM 1365 O O . LYS A 1 190 ? 15.174 3.281 56.372 1.00 27.87 334 LYS A O 1
ATOM 1371 N N . PRO A 1 191 ? 16.413 2.056 57.865 1.00 36.90 335 PRO A N 1
ATOM 1372 C CA . PRO A 1 191 ? 17.334 3.148 58.231 1.00 33.15 335 PRO A CA 1
ATOM 1373 C C . PRO A 1 191 ? 18.202 3.680 57.083 1.00 27.58 335 PRO A C 1
ATOM 1374 O O . PRO A 1 191 ? 18.570 2.929 56.174 1.00 32.06 335 PRO A O 1
ATOM 1378 N N . THR A 1 192 ? 18.469 4.990 57.141 1.00 27.96 336 THR A N 1
ATOM 1379 C CA . THR A 1 192 ? 19.502 5.664 56.371 1.00 32.02 336 THR A CA 1
ATOM 1380 C C . THR A 1 192 ? 20.341 6.430 57.364 1.00 27.99 336 THR A C 1
ATOM 1381 O O . THR A 1 192 ? 19.826 7.252 58.142 1.00 31.59 336 THR A O 1
ATOM 1385 N N . ILE A 1 193 ? 21.624 6.056 57.384 1.00 27.18 337 ILE A N 1
ATOM 1386 C CA . ILE A 1 193 ? 22.588 6.568 58.364 1.00 20.93 337 ILE A CA 1
ATOM 1387 C C . ILE A 1 193 ? 23.835 7.087 57.671 1.00 26.53 337 ILE A C 1
ATOM 1388 O O . ILE A 1 193 ? 24.644 6.296 57.171 1.00 30.02 337 ILE A O 1
ATOM 1393 N N . SER A 1 194 ? 23.900 8.428 57.597 1.00 25.76 338 SER A N 1
ATOM 1394 C CA . SER A 1 194 ? 25.081 9.162 57.148 1.00 25.74 338 SER A CA 1
ATOM 1395 C C . SER A 1 194 ? 26.081 9.432 58.266 1.00 22.90 338 SER A C 1
ATOM 1396 O O . SER A 1 194 ? 25.790 9.433 59.487 1.00 24.88 338 SER A O 1
ATOM 1399 N N . GLY A 1 195 ? 27.360 9.473 57.870 1.00 26.04 339 GLY A N 1
ATOM 1400 C CA . GLY A 1 195 ? 28.411 10.069 58.695 1.00 21.69 339 GLY A CA 1
ATOM 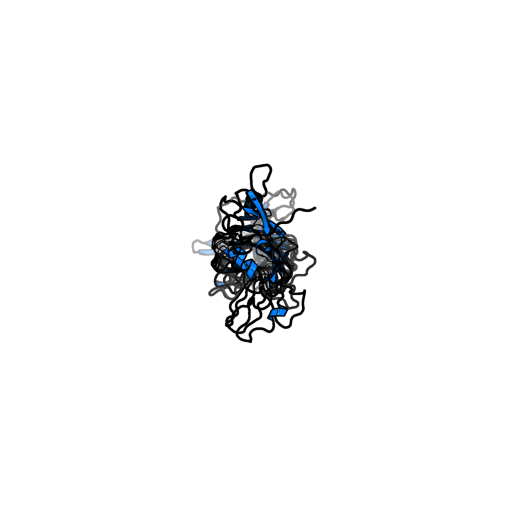1401 C C . GLY A 1 195 ? 28.194 11.537 59.150 1.00 20.05 339 GLY A C 1
ATOM 1402 O O . GLY A 1 195 ? 28.163 11.887 60.344 1.00 22.16 339 GLY A O 1
ATOM 1403 N N . PHE A 1 196 ? 27.930 12.281 58.042 1.00 21.96 340 PHE A N 1
ATOM 1404 C CA . PHE A 1 196 ? 27.526 13.686 58.152 1.00 29.06 340 PHE A CA 1
ATOM 1405 C C . PHE A 1 196 ? 26.459 13.853 57.078 1.00 24.17 340 PHE A C 1
ATOM 1406 O O . PHE A 1 196 ? 26.611 13.298 55.992 1.00 25.76 340 PHE A O 1
ATOM 1414 N N . LEU A 1 197 ? 25.368 14.545 57.503 1.00 29.45 341 LEU A N 1
ATOM 1415 C CA . LEU A 1 197 ? 24.300 15.075 56.682 1.00 27.16 341 LEU A CA 1
ATOM 1416 C C . LEU A 1 197 ? 24.051 16.560 57.046 1.00 17.87 341 LEU A C 1
ATOM 1417 O O . LEU A 1 197 ? 24.078 16.913 58.249 1.00 16.50 341 LEU A O 1
ATOM 1422 N N . ALA A 1 198 ? 23.819 17.312 55.960 1.00 20.47 342 ALA A N 1
ATOM 1423 C CA . ALA A 1 198 ? 23.297 18.664 56.061 1.00 22.23 342 ALA A CA 1
ATOM 1424 C C . ALA A 1 198 ? 22.366 18.880 54.901 1.00 20.67 342 ALA A C 1
ATOM 1425 O O . ALA A 1 198 ? 22.800 18.836 53.742 1.00 30.23 342 ALA A O 1
ATOM 1427 N N . ASP A 1 199 ? 21.082 18.938 55.277 1.00 30.49 343 ASP A N 1
ATOM 1428 C CA . ASP A 1 199 ? 20.037 19.205 54.310 1.00 27.43 343 ASP A CA 1
ATOM 1429 C C . ASP A 1 199 ? 19.589 20.630 54.660 1.00 21.53 343 ASP A C 1
ATOM 1430 O O . ASP A 1 199 ? 19.194 20.788 55.810 1.00 20.83 343 ASP A O 1
ATOM 1435 N N . ALA A 1 200 ? 19.574 21.569 53.683 1.00 25.00 344 ALA A N 1
ATOM 1436 C CA . ALA A 1 200 ? 19.071 22.959 53.766 1.00 25.08 344 ALA A CA 1
ATOM 1437 C C . ALA A 1 200 ? 19.926 23.816 54.724 1.00 33.79 344 ALA A C 1
ATOM 1438 O O . ALA A 1 200 ? 19.453 24.727 55.416 1.00 28.87 344 ALA A O 1
ATOM 1440 N N . ALA A 1 201 ? 21.241 23.571 54.704 1.00 24.65 345 ALA A N 1
ATOM 1441 C CA . ALA A 1 201 ? 22.241 24.362 55.404 1.00 31.01 345 ALA A CA 1
ATOM 1442 C C . ALA A 1 201 ? 22.632 25.555 54.530 1.00 21.49 345 ALA A C 1
ATOM 1443 O O . ALA A 1 201 ? 22.520 25.473 53.315 1.00 23.66 345 ALA A O 1
ATOM 1445 N N . ILE A 1 202 ? 22.935 26.680 55.216 1.00 26.26 346 ILE A N 1
ATOM 1446 C CA . ILE A 1 202 ? 23.249 27.962 54.613 1.00 30.33 346 ILE A CA 1
ATOM 1447 C C . ILE A 1 202 ? 24.504 28.476 55.310 1.00 27.73 346 ILE A C 1
ATOM 1448 O O . ILE A 1 202 ? 24.572 28.572 56.591 1.00 28.59 346 ILE A O 1
ATOM 1453 N N . ASP A 1 203 ? 25.456 28.825 54.427 1.00 27.56 347 ASP A N 1
ATOM 1454 C CA . ASP A 1 203 ? 26.725 29.517 54.689 1.00 28.19 347 ASP A CA 1
ATOM 1455 C C . ASP A 1 203 ? 27.466 28.907 55.898 1.00 31.99 347 ASP A C 1
ATOM 1456 O O . ASP A 1 203 ? 27.553 29.526 56.963 1.00 29.57 347 ASP A O 1
ATOM 1461 N N . CYS A 1 204 ? 27.873 27.647 55.741 1.00 27.15 348 CYS A N 1
ATOM 1462 C CA . CYS A 1 204 ? 28.545 26.808 56.715 1.00 27.79 348 CYS A CA 1
ATOM 1463 C C . CYS A 1 204 ? 29.875 26.341 56.099 1.00 23.99 348 CYS A C 1
ATOM 1464 O O . CYS A 1 204 ? 29.918 25.863 54.941 1.00 26.10 348 CYS A O 1
ATOM 1467 N N . ASP A 1 205 ? 30.921 26.456 56.942 1.00 27.54 349 ASP A N 1
ATOM 1468 C CA . ASP A 1 205 ? 32.183 25.781 56.696 1.00 25.07 349 ASP A CA 1
ATOM 1469 C C . ASP A 1 205 ? 32.209 24.582 57.651 1.00 22.19 349 ASP A C 1
ATOM 1470 O O . ASP A 1 205 ? 32.291 24.765 58.879 1.00 23.96 349 ASP A O 1
ATOM 1475 N N . PHE A 1 206 ? 32.154 23.426 56.954 1.00 20.46 350 PHE A N 1
ATOM 1476 C CA . PHE A 1 206 ? 32.045 22.137 57.634 1.00 22.78 350 PHE A CA 1
ATOM 1477 C C . PHE A 1 206 ? 33.344 21.406 57.929 1.00 18.37 350 PHE A C 1
ATOM 1478 O O . PHE A 1 206 ? 33.244 20.290 58.401 1.00 25.20 350 PHE A O 1
ATOM 1486 N N . GLY A 1 207 ? 34.476 22.157 57.892 1.00 17.43 351 GLY A N 1
ATOM 1487 C CA . GLY A 1 207 ? 35.875 21.703 57.998 1.00 21.94 351 GLY A CA 1
ATOM 1488 C C . GLY A 1 207 ? 36.101 20.388 57.245 1.00 19.05 351 GLY A C 1
ATOM 1489 O O . GLY A 1 207 ? 35.731 20.284 56.086 1.00 21.83 351 GLY A O 1
ATOM 1490 N N . LYS A 1 208 ? 36.756 19.423 57.971 1.00 18.67 352 LYS A N 1
ATOM 1491 C CA . LYS A 1 208 ? 37.411 18.258 57.394 1.00 20.82 352 LYS A CA 1
ATOM 1492 C C . LYS A 1 208 ? 36.822 17.012 58.027 1.00 23.06 352 LYS A C 1
ATOM 1493 O O . LYS A 1 208 ? 36.739 17.002 59.282 1.00 25.99 352 LYS A O 1
ATOM 1499 N N . TRP A 1 209 ? 36.478 16.041 57.153 1.00 20.63 353 TRP A N 1
ATOM 1500 C CA . TRP A 1 209 ? 35.945 14.718 57.625 1.00 21.98 353 TRP A CA 1
ATOM 1501 C C . TRP A 1 209 ? 36.807 13.537 57.154 1.00 17.94 353 TRP A C 1
ATOM 1502 O O . TRP A 1 209 ? 37.211 13.549 55.994 1.00 18.07 353 TRP A O 1
ATOM 1513 N N . GLU A 1 210 ? 36.895 12.561 58.082 1.00 18.28 354 GLU A N 1
ATOM 1514 C CA . GLU A 1 210 ? 37.359 11.240 57.681 1.00 20.50 354 GLU A CA 1
ATOM 1515 C C . GLU A 1 210 ? 36.355 10.244 58.260 1.00 20.06 354 GLU A C 1
ATOM 1516 O O . GLU A 1 210 ? 36.250 10.144 59.496 1.00 22.01 354 GLU A O 1
ATOM 1522 N N . SER A 1 211 ? 35.662 9.581 57.310 1.00 25.55 355 SER A N 1
ATOM 1523 C CA . SER A 1 211 ? 34.444 8.819 57.595 1.00 26.19 355 SER A CA 1
ATOM 1524 C C . SER A 1 211 ? 34.507 7.445 56.913 1.00 29.32 355 SER A C 1
ATOM 1525 O O . SER A 1 211 ? 34.821 7.316 55.687 1.00 26.17 355 SER A O 1
ATOM 1528 N N . VAL A 1 212 ? 34.165 6.441 57.745 1.00 25.37 356 VAL A N 1
ATOM 1529 C CA . VAL A 1 212 ? 34.069 5.035 57.314 1.00 26.05 356 VAL A CA 1
ATOM 1530 C C . VAL A 1 212 ? 32.637 4.559 57.559 1.00 22.75 356 VAL A C 1
ATOM 1531 O O . VAL A 1 212 ? 32.147 4.585 58.680 1.00 20.26 356 VAL A O 1
ATOM 1535 N N . GLY A 1 213 ? 32.083 4.094 56.414 1.00 24.34 357 GLY A N 1
ATOM 1536 C CA . GLY A 1 213 ? 30.792 3.439 56.476 1.00 22.94 357 GLY A CA 1
ATOM 1537 C C . GLY A 1 213 ? 29.624 4.403 56.548 1.00 23.48 357 GLY A C 1
ATOM 1538 O O . GLY A 1 213 ? 29.714 5.605 56.956 1.00 21.60 357 GLY A O 1
ATOM 1539 N N . SER A 1 214 ? 28.544 3.797 56.046 1.00 22.19 358 SER A N 1
ATOM 1540 C CA . SER A 1 214 ? 27.176 4.269 56.107 1.00 22.61 358 SER A CA 1
ATOM 1541 C C . SER A 1 214 ? 26.222 3.047 56.079 1.00 17.07 358 SER A C 1
ATOM 1542 O O . SER A 1 214 ? 26.619 1.857 55.887 1.00 22.31 358 SER A O 1
ATOM 1545 N N . VAL A 1 215 ? 24.924 3.380 56.176 1.00 22.56 359 VAL A N 1
ATOM 1546 C CA . VAL A 1 215 ? 23.782 2.510 56.289 1.00 24.66 359 VAL A CA 1
ATOM 1547 C C . VAL A 1 215 ? 22.771 3.114 55.354 1.00 20.89 359 VAL A C 1
ATOM 1548 O O . VAL A 1 215 ? 22.350 4.261 55.486 1.00 25.88 359 VAL A O 1
ATOM 1552 N N . ASN A 1 216 ? 22.560 2.325 54.317 1.00 26.14 360 ASN A N 1
ATOM 1553 C CA . ASN A 1 216 ? 21.684 2.651 53.216 1.00 20.77 360 ASN A CA 1
ATOM 1554 C C . ASN A 1 216 ? 21.389 1.406 52.369 1.00 20.30 360 ASN A C 1
ATOM 1555 O O . ASN A 1 216 ? 21.664 1.324 51.156 1.00 29.05 360 ASN A O 1
ATOM 1560 N N . TYR A 1 217 ? 20.737 0.440 53.031 1.00 27.38 361 TYR A N 1
ATOM 1561 C CA . TYR A 1 217 ? 20.145 -0.759 52.452 1.00 28.22 361 TYR A CA 1
ATOM 1562 C C . TYR A 1 217 ? 18.926 -0.415 51.604 1.00 28.88 361 TYR A C 1
ATOM 1563 O O . TYR A 1 217 ? 18.107 0.472 51.963 1.00 27.51 361 TYR A O 1
ATOM 1572 N N . TYR A 1 218 ? 18.844 -1.168 50.499 1.00 32.92 362 TYR A N 1
ATOM 1573 C CA . TYR A 1 218 ? 17.833 -1.063 49.458 1.00 35.59 362 TYR A CA 1
ATOM 1574 C C . TYR A 1 218 ? 16.461 -1.392 50.044 1.00 37.08 362 TYR A C 1
ATOM 1575 O O . TYR A 1 218 ? 16.301 -2.410 50.725 1.00 44.97 362 TYR A O 1
ATOM 1584 N N . TYR A 1 219 ? 15.546 -0.425 49.857 1.00 31.64 363 TYR A N 1
ATOM 1585 C CA . TYR A 1 219 ? 14.118 -0.544 50.110 1.00 32.41 363 TYR A CA 1
ATOM 1586 C C . TYR A 1 219 ? 13.375 -0.242 48.808 1.00 34.21 363 TYR A C 1
ATOM 1587 O O . TYR A 1 219 ? 13.872 0.562 48.002 1.00 33.07 363 TYR A O 1
ATOM 1596 N N . THR A 1 220 ? 12.239 -0.942 48.618 1.00 41.64 364 THR A N 1
ATOM 1597 C CA . THR A 1 220 ? 11.636 -1.154 47.297 1.00 55.79 364 THR A CA 1
ATOM 1598 C C . THR A 1 220 ? 11.008 0.123 46.715 1.00 57.79 364 THR A C 1
ATOM 1599 O O . THR A 1 220 ? 11.375 0.422 45.576 1.00 69.39 364 THR A O 1
ATOM 1601 N N . PRO A 1 221 ? 10.060 0.880 47.370 1.00 57.88 365 PRO A N 1
ATOM 1602 C CA . PRO A 1 221 ? 9.603 2.168 46.831 1.00 52.15 365 PRO A CA 1
ATOM 1603 C C . PRO A 1 221 ? 10.257 3.447 47.359 1.00 50.52 365 PRO A C 1
ATOM 1604 O O . PRO A 1 221 ? 10.448 3.614 48.571 1.00 49.42 365 PRO A O 1
ATOM 1608 N N . ASN A 1 222 ? 10.515 4.350 46.398 1.00 40.96 366 ASN A N 1
ATOM 1609 C CA . ASN A 1 222 ? 11.037 5.706 46.531 1.00 46.34 366 ASN A CA 1
ATOM 1610 C C . ASN A 1 222 ? 12.431 5.703 47.187 1.00 43.10 366 ASN A C 1
ATOM 1611 O O . ASN A 1 222 ? 12.679 6.514 48.086 1.00 42.44 366 ASN A O 1
ATOM 1616 N N . PHE A 1 223 ? 13.331 4.799 46.735 1.00 39.51 367 PHE A N 1
ATOM 1617 C CA . PHE A 1 223 ? 14.670 4.649 47.320 1.00 34.41 367 PHE A CA 1
ATOM 1618 C C . PHE A 1 223 ? 15.501 5.922 47.133 1.00 27.94 367 PHE A C 1
ATOM 1619 O O . PHE A 1 223 ? 15.673 6.376 45.993 1.00 28.36 367 PHE A O 1
ATOM 1627 N N . LYS A 1 224 ? 15.987 6.418 48.296 1.00 29.19 368 LYS A N 1
ATOM 1628 C CA . LYS A 1 224 ? 16.842 7.596 48.378 1.00 31.44 368 LYS A CA 1
ATOM 1629 C C . LYS A 1 224 ? 18.255 7.168 48.817 1.00 26.73 368 LYS A C 1
ATOM 1630 O O . LYS A 1 224 ? 18.443 6.625 49.927 1.00 27.88 368 LYS A O 1
ATOM 1636 N N . GLU A 1 225 ? 19.213 7.327 47.874 1.00 25.08 369 GLU A N 1
ATOM 1637 C CA . GLU A 1 225 ? 20.624 7.161 48.229 1.00 28.71 369 GLU A CA 1
ATOM 1638 C C . GLU A 1 225 ? 21.124 8.363 49.036 1.00 22.52 369 GLU A C 1
ATOM 1639 O O . GLU A 1 225 ? 20.780 9.545 48.727 1.00 23.34 369 GLU A O 1
ATOM 1645 N N . TYR A 1 226 ? 21.847 8.057 50.100 1.00 18.42 370 TYR A N 1
ATOM 1646 C CA . TYR A 1 226 ? 22.626 9.008 50.855 1.00 23.18 370 TYR A CA 1
ATOM 1647 C C . TYR A 1 226 ? 24.122 8.661 50.813 1.00 24.45 370 TYR A C 1
ATOM 1648 O O . TYR A 1 226 ? 24.522 7.513 50.919 1.00 36.26 370 TYR A O 1
ATOM 1657 N N . GLY A 1 227 ? 24.906 9.753 50.830 1.00 20.93 371 GLY A N 1
ATOM 1658 C CA . GLY A 1 227 ? 26.342 9.670 51.009 1.00 23.41 371 GLY A CA 1
ATOM 1659 C C . GLY A 1 227 ? 26.712 9.206 52.420 1.00 24.55 371 GLY A C 1
ATOM 1660 O O . GLY A 1 227 ? 25.984 9.378 53.363 1.00 24.88 371 GLY A O 1
ATOM 1661 N N . ILE A 1 228 ? 27.935 8.731 52.565 1.00 21.79 372 ILE A N 1
ATOM 1662 C CA . ILE A 1 228 ? 28.721 8.714 53.801 1.00 23.68 372 ILE A CA 1
ATOM 1663 C C . ILE A 1 228 ? 28.783 10.153 54.364 1.00 18.32 372 ILE A C 1
ATOM 1664 O O . ILE A 1 228 ? 28.502 10.333 55.556 1.00 23.62 372 ILE A O 1
ATOM 1669 N N . VAL A 1 229 ? 29.115 11.090 53.433 1.00 19.30 373 VAL A N 1
ATOM 1670 C CA . VAL A 1 229 ? 29.140 12.510 53.689 1.00 26.24 373 VAL A CA 1
ATOM 1671 C C . VAL A 1 229 ? 28.160 13.123 52.677 1.00 25.92 373 VAL A C 1
ATOM 1672 O O . VAL A 1 229 ? 28.306 12.908 51.444 1.00 27.06 373 VAL A O 1
ATOM 1676 N N . ASP A 1 230 ? 27.136 13.777 53.278 1.00 24.05 374 ASP A N 1
ATOM 1677 C CA . ASP A 1 230 ? 25.979 14.235 52.473 1.00 26.09 374 ASP A CA 1
ATOM 1678 C C . ASP A 1 230 ? 25.576 15.696 52.747 1.00 21.06 374 ASP A C 1
ATOM 1679 O O . ASP A 1 230 ? 25.338 16.067 53.913 1.00 26.67 374 ASP A O 1
ATOM 1684 N N . LEU A 1 231 ? 25.546 16.468 51.638 1.00 17.86 375 LEU A N 1
ATOM 1685 C CA . LEU A 1 231 ? 25.064 17.863 51.691 1.00 17.97 375 LEU A CA 1
ATOM 1686 C C . LEU A 1 231 ? 24.021 17.957 50.547 1.00 15.78 375 LEU A C 1
ATOM 1687 O O . LEU A 1 231 ? 24.294 17.779 49.365 1.00 17.57 375 LEU A O 1
ATOM 1692 N N . ARG A 1 232 ? 22.817 18.210 51.071 1.00 23.45 376 ARG A N 1
ATOM 1693 C CA . ARG A 1 232 ? 21.605 18.261 50.260 1.00 26.84 376 ARG A CA 1
ATOM 1694 C C . ARG A 1 232 ? 20.952 19.646 50.361 1.00 20.82 376 ARG A C 1
ATOM 1695 O O . ARG A 1 232 ? 20.923 20.180 51.491 1.00 24.95 376 ARG A O 1
ATOM 1703 N N . ASN A 1 233 ? 20.456 20.198 49.212 1.00 25.01 377 ASN A N 1
ATOM 1704 C CA . ASN A 1 233 ? 19.607 21.387 49.240 1.00 26.35 377 ASN A CA 1
ATOM 1705 C C . ASN A 1 233 ? 20.197 22.573 50.034 1.00 26.43 377 ASN A C 1
ATOM 1706 O O . ASN A 1 233 ? 19.434 23.368 50.566 1.00 24.84 377 ASN A O 1
ATOM 1711 N N . SER A 1 234 ? 21.540 22.716 50.082 1.00 21.95 378 SER A N 1
ATOM 1712 C CA . SER A 1 234 ? 22.314 23.653 50.837 1.00 27.76 378 SER A CA 1
ATOM 1713 C C . SER A 1 234 ? 22.773 24.790 49.938 1.00 24.60 378 SER A C 1
ATOM 1714 O O . SER A 1 234 ? 22.695 24.617 48.705 1.00 20.70 378 SER A O 1
ATOM 1717 N N . ILE A 1 235 ? 23.193 25.913 50.594 1.00 25.86 379 ILE A N 1
ATOM 1718 C CA . ILE A 1 235 ? 23.675 27.118 49.919 1.00 31.30 379 ILE A CA 1
ATOM 1719 C C . ILE A 1 235 ? 24.963 27.591 50.603 1.00 23.39 379 ILE A C 1
ATOM 1720 O O . ILE A 1 235 ? 24.971 27.713 51.853 1.00 30.74 379 ILE A O 1
ATOM 1725 N N . ASP A 1 236 ? 25.971 27.925 49.764 1.00 26.05 380 ASP A N 1
ATOM 1726 C CA . ASP A 1 236 ? 27.243 28.529 50.157 1.00 25.51 380 ASP A CA 1
ATOM 1727 C C . ASP A 1 236 ? 27.961 27.680 51.243 1.00 28.62 380 ASP A C 1
ATOM 1728 O O . ASP A 1 236 ? 28.523 28.230 52.183 1.00 36.83 380 ASP A O 1
ATOM 1733 N N . CYS A 1 237 ? 27.885 26.329 51.166 1.00 27.14 381 CYS A N 1
ATOM 1734 C CA . CYS A 1 237 ? 28.563 25.425 52.117 1.00 23.82 381 CYS A CA 1
ATOM 1735 C C . CYS A 1 237 ? 29.863 24.850 51.522 1.00 26.69 381 CYS A C 1
ATOM 1736 O O . CYS A 1 237 ? 29.919 24.455 50.342 1.00 23.96 381 CYS A O 1
ATOM 1739 N N . TYR A 1 238 ? 30.855 24.706 52.437 1.00 31.58 382 TYR A N 1
ATOM 1740 C CA . TYR A 1 238 ? 32.195 24.190 52.163 1.00 30.56 382 TYR A CA 1
ATOM 1741 C C . TYR A 1 238 ? 32.395 22.960 53.049 1.00 22.54 382 TYR A C 1
ATOM 1742 O O . TYR A 1 238 ? 31.968 22.997 54.172 1.00 27.79 382 TYR A O 1
ATOM 1751 N N . ILE A 1 239 ? 32.905 21.848 52.462 1.00 23.55 383 ILE A N 1
ATOM 1752 C CA . ILE A 1 239 ? 33.390 20.722 53.266 1.00 22.60 383 ILE A CA 1
ATOM 1753 C C . ILE A 1 239 ? 34.628 20.174 52.543 1.00 29.10 383 ILE A C 1
ATOM 1754 O O . ILE A 1 239 ? 34.802 20.247 51.300 1.00 28.54 383 ILE A O 1
ATOM 1759 N N . GLU A 1 240 ? 35.467 19.549 53.357 1.00 20.68 384 GLU A N 1
ATOM 1760 C CA . GLU A 1 240 ? 36.437 18.529 53.027 1.00 29.91 384 GLU A CA 1
ATOM 1761 C C . GLU A 1 240 ? 36.040 17.192 53.651 1.00 19.74 384 GLU A C 1
ATOM 1762 O O . GLU A 1 240 ? 35.667 17.111 54.809 1.00 24.20 384 GLU A O 1
ATOM 1768 N N . ALA A 1 241 ? 36.192 16.128 52.834 1.00 23.79 385 ALA A N 1
ATOM 1769 C CA . ALA A 1 241 ? 35.743 14.806 53.263 1.00 18.96 385 ALA A CA 1
ATOM 1770 C C . ALA A 1 241 ? 36.616 13.695 52.620 1.00 19.81 385 ALA A C 1
ATOM 1771 O O . ALA A 1 241 ? 36.983 13.846 51.436 1.00 22.42 385 ALA A O 1
ATOM 1773 N N . ASP A 1 242 ? 36.905 12.678 53.473 1.00 18.08 386 ASP A N 1
ATOM 1774 C CA . ASP A 1 242 ? 37.740 11.539 53.077 1.00 18.87 386 ASP A CA 1
ATOM 1775 C C . ASP A 1 242 ? 37.000 10.249 53.479 1.00 19.21 386 ASP A C 1
ATOM 1776 O O . ASP A 1 242 ? 36.857 10.061 54.694 1.00 21.96 386 ASP A O 1
ATOM 1781 N N . VAL A 1 243 ? 36.331 9.575 52.483 1.00 20.29 387 VAL A N 1
ATOM 1782 C CA . VAL A 1 243 ? 35.476 8.495 52.911 1.00 20.22 387 VAL A CA 1
ATOM 1783 C C . VAL A 1 243 ? 35.915 7.142 52.315 1.00 19.94 387 VAL A C 1
ATOM 1784 O O . VAL A 1 243 ? 36.401 6.985 51.188 1.00 21.18 387 VAL A O 1
ATOM 1788 N N . ASN A 1 244 ? 35.602 6.145 53.202 1.00 24.10 388 ASN A N 1
ATOM 1789 C CA . ASN A 1 244 ? 35.673 4.724 52.847 1.00 30.73 388 ASN A CA 1
ATOM 1790 C C . ASN A 1 244 ? 34.299 4.032 52.955 1.00 27.16 388 ASN A C 1
ATOM 1791 O O . ASN A 1 244 ? 33.761 4.055 54.110 1.00 25.14 388 ASN A O 1
ATOM 1796 N N . GLY A 1 245 ? 33.870 3.428 51.775 1.00 19.41 389 GLY A N 1
ATOM 1797 C CA . GLY A 1 245 ? 32.573 2.694 51.750 1.00 20.97 389 GLY A CA 1
ATOM 1798 C C . GLY A 1 245 ? 32.663 1.167 52.025 1.00 23.33 389 GLY A C 1
ATOM 1799 O O . GLY A 1 245 ? 31.638 0.443 52.066 1.00 28.01 389 GLY A O 1
ATOM 1800 N N . ARG A 1 246 ? 33.854 0.637 52.248 1.00 25.80 390 ARG A N 1
ATOM 1801 C CA . ARG A 1 246 ? 34.188 -0.770 52.531 1.00 24.30 390 ARG A CA 1
ATOM 1802 C C . ARG A 1 246 ? 33.934 -1.768 51.361 1.00 28.08 390 ARG A C 1
ATOM 1803 O O . ARG A 1 246 ? 34.224 -2.967 51.539 1.00 27.81 390 ARG A O 1
ATOM 1811 N N . TRP A 1 247 ? 33.455 -1.327 50.181 1.00 20.73 391 TRP A N 1
ATOM 1812 C CA . TRP A 1 247 ? 33.346 -2.209 49.014 1.00 23.54 391 TRP A CA 1
ATOM 1813 C C . TRP A 1 247 ? 34.740 -2.818 48.726 1.00 26.02 391 TRP A C 1
ATOM 1814 O O . TRP A 1 247 ? 35.698 -2.070 48.626 1.00 32.72 391 TRP A O 1
ATOM 1825 N N . THR A 1 248 ? 34.852 -4.168 48.698 1.00 26.19 392 THR A N 1
ATOM 1826 C CA . THR A 1 248 ? 36.082 -4.945 48.418 1.00 32.50 392 THR A CA 1
ATOM 1827 C C . THR A 1 248 ? 36.909 -5.227 49.694 1.00 26.05 392 THR A C 1
ATOM 1828 O O . THR A 1 248 ? 37.908 -5.953 49.610 1.00 32.46 392 THR A O 1
ATOM 1832 N N . GLU A 1 249 ? 36.527 -4.621 50.833 1.00 31.66 393 GLU A N 1
ATOM 1833 C CA . GLU A 1 249 ? 37.099 -4.831 52.165 1.00 31.22 393 GLU A CA 1
ATOM 1834 C C . GLU A 1 249 ? 36.257 -5.755 53.065 1.00 27.43 393 GLU A C 1
ATOM 1835 O O . GLU A 1 249 ? 36.649 -6.091 54.192 1.00 29.54 393 GLU A O 1
ATOM 1841 N N . GLU A 1 250 ? 35.075 -6.145 52.556 1.00 30.23 394 GLU A N 1
ATOM 1842 C CA . GLU A 1 250 ? 34.077 -6.978 53.219 1.00 34.43 394 GLU A CA 1
ATOM 1843 C C . GLU A 1 250 ? 33.286 -7.824 52.213 1.00 26.03 394 GLU A C 1
ATOM 1844 O O . GLU A 1 250 ? 33.169 -7.468 51.061 1.00 33.81 394 GLU A O 1
ATOM 1850 N N . THR A 1 251 ? 32.625 -8.868 52.754 1.00 28.86 395 THR A N 1
ATOM 1851 C CA . THR A 1 251 ? 31.538 -9.550 52.071 1.00 37.57 395 THR A CA 1
ATOM 1852 C C . THR A 1 251 ? 30.279 -9.305 52.893 1.00 34.96 395 THR A C 1
ATOM 1853 O O . THR A 1 251 ? 30.304 -9.271 54.142 1.00 36.68 395 THR A O 1
ATOM 1857 N N . THR A 1 252 ? 29.213 -9.078 52.114 1.00 38.99 396 THR A N 1
ATOM 1858 C CA . THR A 1 252 ? 27.897 -8.615 52.519 1.00 45.52 396 THR A CA 1
ATOM 1859 C C . THR A 1 252 ? 26.836 -9.266 51.630 1.00 47.93 396 THR A C 1
ATOM 1860 O O . THR A 1 252 ? 27.037 -9.399 50.413 1.00 42.94 396 THR A O 1
ATOM 1864 N N . ALA A 1 253 ? 25.718 -9.635 52.292 1.00 51.23 397 ALA A N 1
ATOM 1865 C CA . ALA A 1 253 ? 24.514 -10.219 51.702 1.00 51.97 397 ALA A CA 1
ATOM 1866 C C . ALA A 1 253 ? 23.900 -9.271 50.659 1.00 50.12 397 ALA A C 1
ATOM 1867 O O . ALA A 1 253 ? 23.817 -9.624 49.479 1.00 54.66 397 ALA A O 1
ATOM 1869 N N . SER A 1 254 ? 23.558 -8.054 51.114 1.00 43.65 398 SER A N 1
ATOM 1870 C CA . SER A 1 254 ? 22.996 -6.931 50.376 1.00 38.92 398 SER A CA 1
ATOM 1871 C C . SER A 1 254 ? 23.977 -5.762 50.446 1.00 33.21 398 SER A C 1
ATOM 1872 O O . SER A 1 254 ? 24.740 -5.651 51.432 1.00 34.61 398 SER A O 1
ATOM 1875 N N . THR A 1 255 ? 23.857 -4.902 49.416 1.00 21.22 399 THR A N 1
ATOM 1876 C CA . THR A 1 255 ? 24.347 -3.533 49.268 1.00 24.78 399 THR A CA 1
ATOM 1877 C C . THR A 1 255 ? 24.064 -2.666 50.499 1.00 28.44 399 THR A C 1
ATOM 1878 O O . THR A 1 255 ? 22.916 -2.199 50.694 1.00 27.91 399 THR A O 1
ATOM 1882 N N . PRO A 1 256 ? 25.094 -2.460 51.379 1.00 28.87 400 PRO A N 1
ATOM 1883 C CA . PRO A 1 256 ? 24.909 -1.718 52.619 1.00 28.17 400 PRO A CA 1
ATOM 1884 C C . PRO A 1 256 ? 24.841 -0.191 52.632 1.00 27.23 400 PRO A C 1
ATOM 1885 O O . PRO A 1 256 ? 24.246 0.399 53.538 1.00 31.25 400 PRO A O 1
ATOM 1889 N N . SER A 1 257 ? 25.571 0.409 51.713 1.00 25.38 401 SER A N 1
ATOM 1890 C CA . SER A 1 257 ? 25.952 1.800 51.573 1.00 25.26 401 SER A CA 1
ATOM 1891 C C . SER A 1 257 ? 25.982 2.044 50.082 1.00 22.87 401 SER A C 1
ATOM 1892 O O . SER A 1 257 ? 26.124 1.136 49.275 1.00 21.74 401 SER A O 1
ATOM 1895 N N . THR A 1 258 ? 25.921 3.309 49.715 1.00 25.26 402 THR A N 1
ATOM 1896 C CA . THR A 1 258 ? 25.727 3.740 48.363 1.00 26.13 402 THR A CA 1
ATOM 1897 C C . THR A 1 258 ? 26.924 4.592 47.956 1.00 25.12 402 THR A C 1
ATOM 1898 O O . THR A 1 258 ? 28.024 4.046 47.660 1.00 20.59 402 THR A O 1
ATOM 1902 N N . VAL A 1 259 ? 26.678 5.927 47.974 1.00 20.41 403 VAL A N 1
ATOM 1903 C CA . VAL A 1 259 ? 27.485 7.048 47.462 1.00 19.05 403 VAL A CA 1
ATOM 1904 C C . VAL A 1 259 ? 28.456 7.324 48.640 1.00 19.88 403 VAL A C 1
ATOM 1905 O O . VAL A 1 259 ? 28.101 7.309 49.815 1.00 26.12 403 VAL A O 1
ATOM 1909 N N . GLY A 1 260 ? 29.710 7.562 48.251 1.00 24.59 404 GLY A N 1
ATOM 1910 C CA . GLY A 1 260 ? 30.696 8.127 49.167 1.00 20.15 404 GLY A CA 1
ATOM 1911 C C . GLY A 1 260 ? 30.379 9.515 49.706 1.00 17.52 404 GLY A C 1
ATOM 1912 O O . GLY A 1 260 ? 30.038 9.685 50.910 1.00 22.84 404 GLY A O 1
ATOM 1913 N N . ILE A 1 261 ? 30.679 10.460 48.789 1.00 17.76 405 ILE A N 1
ATOM 1914 C CA . ILE A 1 261 ? 30.408 11.861 49.127 1.00 21.04 405 ILE A CA 1
ATOM 1915 C C . ILE A 1 261 ? 29.334 12.306 48.087 1.00 22.37 405 ILE A C 1
ATOM 1916 O O . ILE A 1 261 ? 29.580 12.250 46.857 1.00 18.16 405 ILE A O 1
ATOM 1921 N N . MET A 1 262 ? 28.217 12.871 48.653 1.00 26.62 406 MET A N 1
ATOM 1922 C CA . MET A 1 262 ? 26.974 13.204 47.939 1.00 23.27 406 MET A CA 1
ATOM 1923 C C . MET A 1 262 ? 26.467 14.625 48.238 1.00 19.01 406 MET A C 1
ATOM 1924 O O . MET A 1 262 ? 26.251 15.015 49.429 1.00 23.41 406 MET A O 1
ATOM 1929 N N . GLY A 1 263 ? 26.594 15.336 47.121 1.00 18.01 407 GLY A N 1
ATOM 1930 C CA . GLY A 1 263 ? 26.029 16.694 46.991 1.00 19.20 407 GLY A CA 1
ATOM 1931 C C . GLY A 1 263 ? 24.869 16.757 46.018 1.00 19.91 407 GLY A C 1
ATOM 1932 O O . GLY A 1 263 ? 24.997 16.396 44.845 1.00 22.25 407 GLY A O 1
ATOM 1933 N N . SER A 1 264 ? 23.685 17.261 46.514 1.00 21.54 408 SER A N 1
ATOM 1934 C CA . SER A 1 264 ? 22.510 17.189 45.666 1.00 25.00 408 SER A CA 1
ATOM 1935 C C . SER A 1 264 ? 21.598 18.386 45.905 1.00 25.64 408 SER A C 1
ATOM 1936 O O . SER A 1 264 ? 21.336 18.761 47.066 1.00 30.21 408 SER A O 1
ATOM 1939 N N . ASN A 1 265 ? 21.167 18.992 44.773 1.00 28.77 409 ASN A N 1
ATOM 1940 C CA . ASN A 1 265 ? 20.417 20.252 44.684 1.00 29.53 409 ASN A CA 1
ATOM 1941 C C . ASN A 1 265 ? 21.020 21.417 45.527 1.00 29.38 409 ASN A C 1
ATOM 1942 O O . ASN A 1 265 ? 20.302 22.226 46.151 1.00 29.28 409 ASN A O 1
ATOM 1947 N N . ASN A 1 266 ? 22.359 21.554 45.516 1.00 28.27 410 ASN A N 1
ATOM 1948 C CA . ASN A 1 266 ? 23.168 22.572 46.194 1.00 28.41 410 ASN A CA 1
ATOM 1949 C C . ASN A 1 266 ? 23.268 23.860 45.365 1.00 25.74 410 ASN A C 1
ATOM 1950 O O . ASN A 1 266 ? 22.901 23.778 44.201 1.00 29.72 410 ASN A O 1
ATOM 1955 N N . LYS A 1 267 ? 23.486 25.040 45.981 1.00 30.53 411 LYS A N 1
ATOM 1956 C CA . LYS A 1 267 ? 23.846 26.261 45.253 1.00 27.97 411 LYS A CA 1
ATOM 1957 C C . LYS A 1 267 ? 25.106 26.861 45.886 1.00 24.87 411 LYS A C 1
ATOM 1958 O O . LYS A 1 267 ? 25.114 27.181 47.080 1.00 33.49 411 LYS A O 1
ATOM 1964 N N . GLY A 1 268 ? 26.200 26.802 45.116 1.00 23.88 412 GLY A N 1
ATOM 1965 C CA . GLY A 1 268 ? 27.442 27.489 45.448 1.00 23.80 412 GLY A CA 1
ATOM 1966 C C . GLY A 1 268 ? 28.275 26.720 46.483 1.00 23.11 412 GLY A C 1
ATOM 1967 O O . GLY A 1 268 ? 28.982 27.319 47.298 1.00 29.93 412 GLY A O 1
ATOM 1968 N N . CYS A 1 269 ? 28.195 25.370 46.458 1.00 27.67 413 CYS A N 1
ATOM 1969 C CA . CYS A 1 269 ? 28.844 24.544 47.475 1.00 26.90 413 CYS A CA 1
ATOM 1970 C C . CYS A 1 269 ? 30.144 23.906 46.932 1.00 26.55 413 CYS A C 1
ATOM 1971 O O . CYS A 1 269 ? 30.202 23.576 45.734 1.00 22.55 413 CYS A O 1
ATOM 1974 N N . TYR A 1 270 ? 31.199 23.970 47.776 1.00 27.68 414 TYR A N 1
ATOM 1975 C CA . TYR A 1 270 ? 32.573 23.573 47.483 1.00 25.65 414 TYR A CA 1
ATOM 1976 C C . TYR A 1 270 ? 32.891 22.271 48.251 1.00 20.87 414 TYR A C 1
ATOM 1977 O O . TYR A 1 270 ? 32.636 22.172 49.488 1.00 24.51 414 TYR A O 1
ATOM 1986 N N . LEU A 1 271 ? 33.435 21.318 47.428 1.00 20.02 415 LEU A N 1
ATOM 1987 C CA . LEU A 1 271 ? 34.057 20.107 48.010 1.00 24.50 415 LEU A CA 1
ATOM 1988 C C . LEU A 1 271 ? 35.538 19.923 47.651 1.00 27.39 415 LEU A C 1
ATOM 1989 O O . LEU A 1 271 ? 35.979 20.164 46.514 1.00 28.35 415 LEU A O 1
ATOM 1994 N N . LYS A 1 272 ? 36.304 19.612 48.712 1.00 28.09 416 LYS A N 1
ATOM 1995 C CA . LYS A 1 272 ? 37.558 18.853 48.612 1.00 33.07 416 LYS A CA 1
ATOM 1996 C C . LYS A 1 272 ? 37.299 17.405 49.053 1.00 25.43 416 LYS A C 1
ATOM 1997 O O . LYS A 1 272 ? 36.918 17.154 50.187 1.00 24.49 416 LYS A O 1
ATOM 2003 N N . GLY A 1 273 ? 37.500 16.462 48.092 1.00 29.73 417 GLY A N 1
ATOM 2004 C CA . GLY A 1 273 ? 36.835 15.173 48.139 1.00 29.35 417 GLY A CA 1
ATOM 2005 C C . GLY A 1 273 ? 37.833 14.078 47.821 1.00 20.44 417 GLY A C 1
ATOM 2006 O O . GLY A 1 273 ? 38.693 14.259 46.946 1.00 25.45 417 GLY A O 1
ATOM 2007 N N . ARG A 1 274 ? 37.804 13.070 48.710 1.00 23.90 418 ARG A N 1
ATOM 2008 C CA . ARG A 1 274 ? 38.458 11.770 48.532 1.00 28.80 418 ARG A CA 1
ATOM 2009 C C . ARG A 1 274 ? 37.496 10.649 48.940 1.00 23.38 418 ARG A C 1
ATOM 2010 O O . ARG A 1 274 ? 37.014 10.641 50.067 1.00 25.02 418 ARG A O 1
ATOM 2018 N N . ALA A 1 275 ? 37.292 9.695 48.007 1.00 28.48 419 ALA A N 1
ATOM 2019 C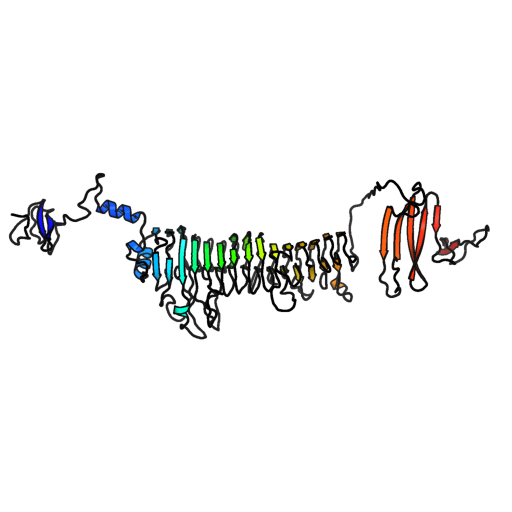 CA . ALA A 1 275 ? 36.365 8.580 48.152 1.00 24.13 419 ALA A CA 1
ATOM 2020 C C . ALA A 1 275 ? 37.096 7.316 47.675 1.00 26.67 419 ALA A C 1
ATOM 2021 O O . ALA A 1 275 ? 37.879 7.296 46.698 1.00 24.17 419 ALA A O 1
ATOM 2023 N N . LYS A 1 276 ? 36.857 6.240 48.451 1.00 23.55 420 LYS A N 1
ATOM 2024 C CA . LYS A 1 276 ? 37.198 4.889 48.037 1.00 21.04 420 LYS A CA 1
ATOM 2025 C C . LYS A 1 276 ? 36.103 3.889 48.462 1.00 18.63 420 LYS A C 1
ATOM 2026 O O . LYS A 1 276 ? 35.431 4.041 49.467 1.00 24.14 420 LYS A O 1
ATOM 2032 N N . ASN A 1 277 ? 36.162 2.766 47.707 1.00 24.79 421 ASN A N 1
ATOM 2033 C CA . ASN A 1 277 ? 35.518 1.519 48.101 1.00 26.38 421 ASN A CA 1
ATOM 2034 C C . ASN A 1 277 ? 34.014 1.770 48.235 1.00 29.78 421 ASN A C 1
ATOM 2035 O O . ASN A 1 277 ? 33.443 1.457 49.281 1.00 30.57 421 ASN A O 1
ATOM 2040 N N . CYS A 1 278 ? 33.414 2.396 47.208 1.00 22.28 422 CYS A N 1
ATOM 2041 C CA . CYS A 1 278 ? 32.026 2.790 47.337 1.00 21.20 422 CYS A CA 1
ATOM 2042 C C . CYS A 1 278 ? 31.301 1.812 46.431 1.00 18.65 422 CYS A C 1
ATOM 2043 O O . CYS A 1 278 ? 31.710 1.522 45.311 1.00 24.37 422 CYS A O 1
ATOM 2046 N N . TYR A 1 279 ? 30.118 1.390 46.993 1.00 19.76 423 TY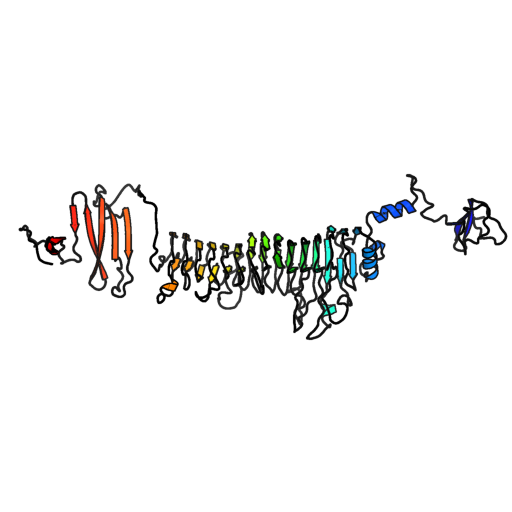R A N 1
ATOM 2047 C CA . TYR A 1 279 ? 29.225 0.506 46.259 1.00 25.68 423 TYR A CA 1
ATOM 2048 C C . TYR A 1 279 ? 28.377 1.193 45.181 1.00 21.43 423 TYR A C 1
ATOM 2049 O O . TYR A 1 279 ? 27.991 0.551 44.209 1.00 26.90 423 TYR A O 1
ATOM 2058 N N . TRP A 1 280 ? 28.087 2.488 45.385 1.00 21.48 424 TRP A N 1
ATOM 2059 C CA . TRP A 1 280 ? 27.703 3.288 44.241 1.00 23.90 424 TRP A CA 1
ATOM 2060 C C . TRP A 1 280 ? 28.843 4.214 43.798 1.00 20.96 424 TRP A C 1
ATOM 2061 O O . TRP A 1 280 ? 30.030 3.780 43.734 1.00 21.31 424 TRP A O 1
ATOM 2072 N N . SER A 1 281 ? 28.469 5.406 43.375 1.00 18.04 425 SER A N 1
ATOM 2073 C CA . SER A 1 281 ? 29.354 6.547 43.072 1.00 22.51 425 SER A CA 1
ATOM 2074 C C . SER A 1 281 ? 30.271 6.869 44.286 1.00 19.38 425 SER A C 1
ATOM 2075 O O . SER A 1 281 ? 29.898 6.713 45.450 1.00 20.98 425 SER A O 1
ATOM 2078 N N . GLY A 1 282 ? 31.556 7.149 43.855 1.00 22.83 426 GLY A N 1
ATOM 2079 C CA . GLY A 1 282 ? 32.558 7.699 44.767 1.00 22.36 426 GLY A CA 1
ATOM 2080 C C . GLY A 1 282 ? 32.107 9.063 45.282 1.00 19.85 426 GLY A C 1
ATOM 2081 O O . GLY A 1 282 ? 31.727 9.249 46.425 1.00 23.49 426 GLY A O 1
ATOM 2082 N N . ILE A 1 283 ? 32.117 9.982 44.334 1.00 23.31 427 ILE A N 1
ATOM 2083 C CA . ILE A 1 283 ? 31.640 11.326 44.640 1.00 20.39 427 ILE A CA 1
ATOM 2084 C C . ILE A 1 283 ? 30.547 11.613 43.598 1.00 27.16 427 ILE A C 1
ATOM 2085 O O . ILE A 1 283 ? 30.731 11.428 42.363 1.00 26.62 427 ILE A O 1
ATOM 2090 N N . LEU A 1 284 ? 29.431 12.150 44.137 1.00 24.10 428 LEU A N 1
ATOM 2091 C CA . LEU A 1 284 ? 28.408 12.801 43.322 1.00 24.94 428 LEU A CA 1
ATOM 2092 C C . LEU A 1 284 ? 28.290 14.258 43.800 1.00 28.84 428 LEU A C 1
ATOM 2093 O O . LEU A 1 284 ? 28.224 14.491 45.024 1.00 25.16 428 LEU A O 1
ATOM 2098 N N . TRP A 1 285 ? 28.292 15.202 42.818 1.00 20.72 429 TRP A N 1
ATOM 2099 C CA . TRP A 1 285 ? 28.039 16.591 43.126 1.00 23.27 429 TRP A CA 1
ATOM 2100 C C . TRP A 1 285 ? 27.198 17.226 42.054 1.00 31.47 429 TRP A C 1
ATOM 2101 O O . TRP A 1 285 ? 27.632 17.327 40.933 1.00 30.35 429 TRP A O 1
ATOM 2112 N N . GLU A 1 286 ? 25.988 17.580 42.498 1.00 29.29 430 GLU A N 1
ATOM 2113 C CA . GLU A 1 286 ? 24.849 18.079 41.756 1.00 29.69 430 GLU A CA 1
ATOM 2114 C C . GLU A 1 286 ? 24.442 19.410 42.362 1.00 29.34 430 GLU A C 1
ATOM 2115 O O . GLU A 1 286 ? 24.287 19.537 43.592 1.00 30.05 430 GLU A O 1
ATOM 2121 N N . GLY A 1 287 ? 24.254 20.352 41.450 1.00 25.55 431 GLY A N 1
ATOM 2122 C CA . GLY A 1 287 ? 23.633 21.618 41.772 1.00 33.70 431 GLY A CA 1
ATOM 2123 C C . GLY A 1 287 ? 24.132 22.747 40.875 1.00 30.40 431 GLY A C 1
ATOM 2124 O O . GLY A 1 287 ? 24.671 22.511 39.765 1.00 31.04 431 GLY A O 1
ATOM 2125 N N . GLU A 1 288 ? 24.063 23.948 41.472 1.00 33.50 432 GLU A N 1
ATOM 2126 C CA . GLU A 1 288 ? 24.288 25.207 40.780 1.00 27.95 432 GLU A CA 1
ATOM 2127 C C . GLU A 1 288 ? 25.458 25.951 41.393 1.00 23.82 432 GLU A C 1
ATOM 2128 O O . GLU A 1 288 ? 25.383 26.447 42.526 1.00 33.32 432 GLU A O 1
ATOM 2134 N N . ASP A 1 289 ? 26.465 26.120 40.513 1.00 20.35 433 ASP A N 1
ATOM 2135 C CA . ASP A 1 289 ? 27.704 26.855 40.784 1.00 27.25 433 ASP A CA 1
ATOM 2136 C C . ASP A 1 289 ? 28.534 26.093 41.822 1.00 33.47 433 ASP A C 1
ATOM 2137 O O . ASP A 1 289 ? 29.281 26.697 42.581 1.00 31.79 433 ASP A O 1
ATOM 2142 N N . CYS A 1 290 ? 28.376 24.765 41.905 1.00 27.10 434 CYS A N 1
ATOM 2143 C CA . CYS A 1 290 ? 29.165 23.977 42.854 1.00 22.93 434 CYS A CA 1
ATOM 2144 C C . CYS A 1 290 ? 30.530 23.671 42.234 1.00 23.94 434 CYS A C 1
ATOM 2145 O O . CYS A 1 290 ? 30.670 23.619 41.030 1.00 28.28 434 CYS A O 1
ATOM 2148 N N . VAL A 1 291 ? 31.505 23.388 43.106 1.00 22.84 435 VAL A N 1
ATOM 2149 C CA . VAL A 1 291 ? 32.897 23.122 42.722 1.00 24.61 435 VAL A CA 1
ATOM 2150 C C . VAL A 1 291 ? 33.292 21.849 43.487 1.00 23.05 435 VAL A C 1
ATOM 2151 O O . VAL A 1 291 ? 33.197 21.828 44.703 1.00 26.36 435 VAL A O 1
ATOM 2155 N N . VAL A 1 292 ? 33.873 20.934 42.690 1.00 21.33 436 VAL A N 1
ATOM 2156 C CA . VAL A 1 292 ? 34.694 19.794 43.125 1.00 25.61 436 VAL A CA 1
ATOM 2157 C C . VAL A 1 292 ? 36.215 19.985 42.855 1.00 19.27 436 VAL A C 1
ATOM 2158 O O . VAL A 1 292 ? 36.735 19.872 41.699 1.00 22.42 436 VAL A O 1
ATOM 2162 N N . ASP A 1 293 ? 36.876 20.304 44.024 1.00 21.58 437 ASP A N 1
ATOM 2163 C CA . ASP A 1 293 ? 38.273 20.715 43.849 1.00 28.44 437 ASP A CA 1
ATOM 2164 C C . ASP A 1 293 ? 39.209 19.519 44.022 1.00 20.06 437 ASP A C 1
ATOM 2165 O O . ASP A 1 293 ? 39.380 19.089 45.165 1.00 23.95 437 ASP A O 1
ATOM 2170 N N . GLY A 1 294 ? 39.856 19.109 42.901 1.00 21.53 438 GLY A N 1
ATOM 2171 C CA . GLY A 1 294 ? 40.710 17.912 42.723 1.00 20.45 438 GLY A CA 1
ATOM 2172 C C . GLY A 1 294 ? 40.119 16.630 43.358 1.00 20.82 438 GLY A C 1
ATOM 2173 O O . GLY A 1 294 ? 40.614 16.207 44.422 1.00 25.08 438 GLY A O 1
ATOM 2174 N N . PRO A 1 295 ? 38.914 16.139 42.922 1.00 26.11 439 PRO A N 1
ATOM 2175 C CA . PRO A 1 295 ? 38.406 14.903 43.502 1.00 25.98 439 PRO A CA 1
ATOM 2176 C C . PRO A 1 295 ? 39.324 13.724 43.220 1.00 21.23 439 PRO A C 1
ATOM 2177 O O . PRO A 1 295 ? 39.861 13.577 42.112 1.00 22.10 439 PRO A O 1
ATOM 2181 N N . HIS A 1 296 ? 39.496 13.005 44.327 1.00 19.34 440 HIS A N 1
ATOM 2182 C CA . HIS A 1 296 ? 40.449 11.878 44.255 1.00 21.54 440 HIS A CA 1
ATOM 2183 C C . HIS A 1 296 ? 39.636 10.608 44.568 1.00 19.36 440 HIS A C 1
ATOM 2184 O O . HIS A 1 296 ? 39.311 10.399 45.715 1.00 23.52 440 HIS A O 1
ATOM 2191 N N . VAL A 1 297 ? 39.413 9.759 43.528 1.00 25.61 441 VAL A N 1
ATOM 2192 C CA . VAL A 1 297 ? 38.507 8.585 43.698 1.00 25.12 441 VAL A CA 1
ATOM 2193 C C . VAL A 1 297 ? 39.328 7.352 43.290 1.00 24.64 441 VAL A C 1
ATOM 2194 O O . VAL A 1 297 ? 40.000 7.352 42.261 1.00 24.75 441 VAL A O 1
ATOM 2198 N N . ARG A 1 298 ? 39.187 6.321 44.150 1.00 21.92 442 ARG A N 1
ATOM 2199 C CA . ARG A 1 298 ? 39.692 4.967 43.936 1.00 24.11 442 ARG A CA 1
ATOM 2200 C C . ARG A 1 298 ? 38.644 3.870 44.249 1.00 21.71 442 ARG A C 1
ATOM 2201 O O . ARG A 1 298 ? 37.984 3.951 45.290 1.00 23.95 442 ARG A O 1
ATOM 2209 N N . ASN A 1 299 ? 38.545 2.900 43.282 1.00 22.71 443 ASN A N 1
ATOM 2210 C CA . ASN A 1 299 ? 37.951 1.551 43.428 1.00 21.34 443 ASN A CA 1
ATOM 2211 C C . ASN A 1 299 ? 36.474 1.574 43.859 1.00 15.16 443 ASN A C 1
ATOM 2212 O O . ASN A 1 299 ? 36.176 1.464 45.021 1.00 16.06 443 ASN A O 1
ATOM 2217 N N . THR A 1 300 ? 35.637 1.943 42.861 1.00 19.36 444 THR A N 1
ATOM 2218 C CA . THR A 1 300 ? 34.259 2.270 43.182 1.00 20.29 444 THR A CA 1
ATOM 2219 C C . THR A 1 300 ? 33.456 1.381 42.225 1.00 26.06 444 THR A C 1
ATOM 2220 O O . THR A 1 300 ? 33.841 1.152 41.076 1.00 25.58 444 THR A O 1
ATOM 2224 N N . LYS A 1 301 ? 32.322 0.879 42.774 1.00 24.03 445 LYS A N 1
ATOM 2225 C CA . LYS A 1 301 ? 31.423 0.032 41.987 1.00 25.34 445 LYS A CA 1
ATOM 2226 C C . LYS A 1 301 ? 30.526 0.785 40.977 1.00 18.31 445 LYS A C 1
ATOM 2227 O O . LYS A 1 301 ? 30.236 0.340 39.863 1.00 23.79 445 LYS A O 1
ATOM 2233 N N . GLY A 1 302 ? 30.102 1.973 41.457 1.00 27.88 446 GLY A N 1
ATOM 2234 C CA . GLY A 1 302 ? 29.477 2.973 40.616 1.00 28.06 446 GLY A CA 1
ATOM 2235 C C . GLY A 1 302 ? 30.535 3.695 39.783 1.00 24.23 446 GLY A C 1
ATOM 2236 O O . GLY A 1 302 ? 31.755 3.336 39.820 1.00 27.80 446 GLY A O 1
ATOM 2237 N N . SER A 1 303 ? 30.084 4.777 39.160 1.00 21.87 447 SER A N 1
ATOM 2238 C CA . SER A 1 303 ? 30.978 5.764 38.549 1.00 23.71 447 SER A CA 1
ATOM 2239 C C . SER A 1 303 ? 31.834 6.444 39.622 1.00 24.00 447 SER A C 1
ATOM 2240 O O . SER A 1 303 ? 31.398 6.690 40.777 1.00 23.64 447 SER A O 1
ATOM 2243 N N . ASN A 1 304 ? 33.109 6.678 39.250 1.00 24.88 448 ASN A N 1
ATOM 2244 C CA . ASN A 1 304 ? 34.019 7.375 40.181 1.00 28.36 448 ASN A CA 1
ATOM 2245 C C . ASN A 1 304 ? 33.496 8.761 40.597 1.00 23.44 448 ASN A C 1
ATOM 2246 O O . ASN A 1 304 ? 33.512 9.074 41.759 1.00 24.84 448 ASN A O 1
ATOM 2251 N N . LEU A 1 305 ? 32.967 9.517 39.588 1.00 28.03 449 LEU A N 1
ATOM 2252 C CA . LEU A 1 305 ? 32.563 10.922 39.740 1.00 27.51 449 LEU A CA 1
ATOM 2253 C C . LEU A 1 305 ? 31.324 11.143 38.861 1.00 23.21 449 LEU A C 1
ATOM 2254 O O . LEU A 1 305 ? 31.433 10.867 37.657 1.00 24.65 449 LEU A O 1
ATOM 2259 N N . ASN A 1 306 ? 30.177 11.602 39.502 1.00 26.66 450 ASN A N 1
ATOM 2260 C CA . ASN A 1 306 ? 28.948 12.084 38.813 1.00 28.65 450 ASN A CA 1
ATOM 2261 C C . ASN A 1 306 ? 28.687 13.580 39.038 1.00 23.12 450 ASN A C 1
ATOM 2262 O O . ASN A 1 306 ? 28.630 13.944 40.242 1.00 17.97 450 ASN A O 1
ATOM 2271 N N . LEU A 1 307 ? 28.650 14.359 37.888 1.00 23.45 451 LEU A N 1
ATOM 2272 C CA . LEU A 1 307 ? 28.257 15.782 37.911 1.00 23.36 451 LEU A CA 1
ATOM 2273 C C . LEU A 1 307 ? 26.841 15.891 37.272 1.00 24.72 451 LEU A C 1
ATOM 2274 O O . LEU A 1 307 ? 26.565 15.182 36.297 1.00 19.86 451 LEU A O 1
ATOM 2279 N N . ALA A 1 308 ? 26.000 16.786 37.839 1.00 26.02 452 ALA A N 1
ATOM 2280 C CA . ALA A 1 308 ? 24.812 17.357 37.196 1.00 22.20 452 ALA A CA 1
ATOM 2281 C C . ALA A 1 308 ? 24.496 18.768 37.686 1.00 26.13 452 ALA A C 1
ATOM 2282 O O . ALA A 1 308 ? 25.241 19.327 38.510 1.00 30.91 452 ALA A O 1
ATOM 2284 N N . GLY A 1 309 ? 23.349 19.280 37.215 1.00 26.69 453 GLY A N 1
ATOM 2285 C CA . GLY A 1 309 ? 22.791 20.581 37.570 1.00 31.17 453 GLY A CA 1
ATOM 2286 C C . GLY A 1 309 ? 23.261 21.610 36.529 1.00 26.94 453 GLY A C 1
ATOM 2287 O O . GLY A 1 309 ? 23.114 21.420 35.325 1.00 24.66 453 GLY A O 1
ATOM 2288 N N . LYS A 1 310 ? 23.821 22.718 37.038 1.00 29.07 454 LYS A N 1
ATOM 2289 C CA . LYS A 1 310 ? 24.123 23.868 36.192 1.00 30.63 454 LYS A CA 1
ATOM 2290 C C . LYS A 1 310 ? 25.400 24.525 36.683 1.00 27.43 454 LYS A C 1
ATOM 2291 O O . LYS A 1 310 ? 25.415 24.935 37.834 1.00 34.14 454 LYS A O 1
ATOM 2297 N N . ASN A 1 311 ? 26.406 24.675 35.793 1.00 25.64 455 ASN A N 1
ATOM 2298 C CA . ASN A 1 311 ? 27.706 25.292 36.069 1.00 23.12 455 ASN A CA 1
ATOM 2299 C C . ASN A 1 311 ? 28.411 24.650 37.286 1.00 29.10 455 ASN A C 1
ATOM 2300 O O . ASN A 1 311 ? 28.956 25.333 38.186 1.00 26.70 455 ASN A O 1
ATOM 2305 N N . THR A 1 312 ? 28.393 23.305 37.304 1.00 30.37 456 THR A N 1
ATOM 2306 C CA . THR A 1 312 ? 29.115 22.503 38.288 1.00 35.15 456 THR A CA 1
ATOM 2307 C C . THR A 1 312 ? 30.386 21.974 37.619 1.00 27.93 456 THR A C 1
ATOM 2308 O O . THR A 1 312 ? 30.291 21.319 36.546 1.00 28.56 456 THR A O 1
ATOM 2312 N N . ALA A 1 313 ? 31.531 22.304 38.258 1.00 28.84 457 ALA A N 1
ATOM 2313 C CA . ALA A 1 313 ? 32.865 22.018 37.755 1.00 25.27 457 ALA A CA 1
ATOM 2314 C C . ALA A 1 313 ? 33.706 21.179 38.704 1.00 24.89 457 ALA A C 1
ATOM 2315 O O . ALA A 1 313 ? 33.860 21.511 39.942 1.00 24.28 457 ALA A O 1
ATOM 2317 N N . ALA A 1 314 ? 34.219 20.093 38.082 1.00 22.31 458 ALA A N 1
ATOM 2318 C CA . ALA A 1 314 ? 35.306 19.393 38.730 1.00 21.82 458 ALA A CA 1
ATOM 2319 C C . ALA A 1 314 ? 36.694 19.730 38.164 1.00 20.98 458 ALA A C 1
ATOM 2320 O O . ALA A 1 314 ? 36.927 19.633 36.975 1.00 22.75 458 ALA A O 1
ATOM 2322 N N . TYR A 1 315 ? 37.577 20.213 39.035 1.00 23.46 459 TYR A N 1
ATOM 2323 C CA . TYR A 1 315 ? 38.899 20.707 38.678 1.00 23.11 459 TYR A CA 1
ATOM 2324 C C . TYR A 1 315 ? 39.919 19.608 38.996 1.00 21.82 459 TYR A C 1
ATOM 2325 O O . TYR A 1 315 ? 39.850 19.021 40.095 1.00 25.40 459 TYR A O 1
ATOM 2334 N N . ASN A 1 316 ? 40.780 19.233 38.010 1.00 20.00 460 ASN A N 1
ATOM 2335 C CA . ASN A 1 316 ? 42.070 18.545 38.190 1.00 22.74 460 ASN A CA 1
ATOM 2336 C C . ASN A 1 316 ? 41.781 17.190 38.882 1.00 19.69 460 ASN A C 1
ATOM 2337 O O . ASN A 1 316 ? 42.229 16.954 39.991 1.00 21.80 460 ASN A O 1
ATOM 2342 N N . VAL A 1 317 ? 40.924 16.416 38.198 1.00 26.40 461 VAL A N 1
ATOM 2343 C CA . VAL A 1 317 ? 40.389 15.124 38.642 1.00 25.09 461 VAL A CA 1
ATOM 2344 C C . VAL A 1 317 ? 41.503 14.059 38.717 1.00 23.88 461 VAL A C 1
ATOM 2345 O O . VAL A 1 317 ? 42.458 14.027 37.879 1.00 27.24 461 VAL A O 1
ATOM 2349 N N . ASP A 1 318 ? 41.320 13.114 39.676 1.00 27.50 462 ASP A N 1
ATOM 2350 C CA . ASP A 1 318 ? 42.265 12.030 39.839 1.00 30.50 462 ASP A CA 1
ATOM 2351 C C . ASP A 1 318 ? 41.481 10.755 40.140 1.00 26.93 462 ASP A C 1
ATOM 2352 O O . ASP A 1 318 ? 41.264 10.415 41.340 1.00 25.51 462 ASP A O 1
ATOM 2357 N N . LEU A 1 319 ? 41.043 10.195 38.954 1.00 22.45 463 LEU A N 1
ATOM 2358 C CA . LEU A 1 319 ? 40.106 9.075 39.042 1.00 26.31 463 LEU A CA 1
ATOM 2359 C C . LEU A 1 319 ? 40.723 7.775 38.500 1.00 25.44 463 LEU A C 1
ATOM 2360 O O . LEU A 1 319 ? 41.273 7.759 37.366 1.00 28.30 463 LEU A O 1
ATOM 2365 N N . TYR A 1 320 ? 40.631 6.695 39.333 1.00 24.62 464 TYR A N 1
ATOM 2366 C CA . TYR A 1 320 ? 41.059 5.351 38.936 1.00 20.69 464 TYR A CA 1
ATOM 2367 C C . TYR A 1 320 ? 40.205 4.244 39.542 1.00 27.27 464 TYR A C 1
ATOM 2368 O O . TYR A 1 320 ? 40.287 4.008 40.749 1.00 28.85 464 TYR A O 1
ATOM 2377 N N . GLY A 1 321 ? 39.594 3.470 38.621 1.00 23.64 465 GLY A N 1
ATOM 2378 C CA . GLY A 1 321 ? 39.095 2.151 39.050 1.00 22.45 465 GLY A CA 1
ATOM 2379 C C . GLY A 1 321 ? 37.616 2.177 39.384 1.00 21.35 465 GLY A C 1
ATOM 2380 O O . GLY A 1 321 ? 37.181 2.438 40.541 1.00 22.56 465 GLY A O 1
ATOM 2381 N N . SER A 1 322 ? 36.868 1.828 38.336 1.00 21.65 466 SER A N 1
ATOM 2382 C CA . SER A 1 322 ? 35.413 1.719 38.318 1.00 22.90 466 SER A CA 1
ATOM 2383 C C . SER A 1 322 ? 34.989 0.499 37.488 1.00 18.02 466 SER A C 1
ATOM 2384 O O . SER A 1 322 ? 35.439 0.297 36.330 1.00 19.90 466 SER A O 1
ATOM 2387 N N . GLU A 1 323 ? 33.893 -0.094 38.106 1.00 24.64 467 GLU A N 1
ATOM 2388 C CA . GLU A 1 323 ? 32.978 -1.055 37.473 1.00 23.24 467 GLU A CA 1
ATOM 2389 C C . GLU A 1 323 ? 32.108 -0.428 36.381 1.00 24.37 467 GLU A C 1
ATOM 2390 O O . GLU A 1 323 ? 31.561 -1.198 35.603 1.00 25.42 467 GLU A O 1
ATOM 2396 N N . GLN A 1 324 ? 32.012 0.927 36.371 1.00 25.69 468 GLN A N 1
ATOM 2397 C CA . GLN A 1 324 ? 31.175 1.715 35.464 1.00 28.58 468 GLN A CA 1
ATOM 2398 C C . GLN A 1 324 ? 32.183 2.543 34.638 1.00 24.15 468 GLN A C 1
ATOM 2399 O O . GLN A 1 324 ? 32.992 1.923 33.932 1.00 27.38 468 GLN A O 1
ATOM 2405 N N . GLY A 1 325 ? 32.116 3.879 34.774 1.00 26.69 469 GLY A N 1
ATOM 2406 C CA . GLY A 1 325 ? 33.093 4.821 34.265 1.00 26.69 469 GLY A CA 1
ATOM 2407 C C . GLY A 1 325 ? 33.743 5.714 35.327 1.00 22.44 469 GLY A C 1
ATOM 2408 O O . GLY A 1 325 ? 33.326 5.837 36.468 1.00 20.25 469 GLY A O 1
ATOM 2409 N N . ASN A 1 326 ? 34.800 6.389 34.855 1.00 25.52 470 ASN A N 1
ATOM 2410 C CA . ASN A 1 326 ? 35.391 7.477 35.635 1.00 24.48 470 ASN A CA 1
ATOM 2411 C C . ASN A 1 326 ? 34.376 8.593 35.955 1.00 24.16 470 ASN A C 1
ATOM 2412 O O . ASN A 1 326 ? 34.174 8.888 37.163 1.00 31.72 470 ASN A O 1
ATOM 2417 N N . ILE A 1 327 ? 33.709 9.105 34.900 1.00 20.87 471 ILE A N 1
ATOM 2418 C CA . ILE A 1 327 ? 32.892 10.324 34.944 1.00 28.54 471 ILE A CA 1
ATOM 2419 C C . ILE A 1 327 ? 31.626 9.977 34.181 1.00 28.26 471 ILE A C 1
ATOM 2420 O O . ILE A 1 327 ? 31.762 9.294 33.142 1.00 25.48 471 ILE A O 1
ATOM 2425 N N . SER A 1 328 ? 30.499 10.160 34.913 1.00 27.14 472 SER A N 1
ATOM 2426 C CA . SER A 1 328 ? 29.232 10.489 34.315 1.00 26.29 472 SER A CA 1
ATOM 2427 C C . SER A 1 328 ? 28.939 11.977 34.490 1.00 24.82 472 SER A C 1
ATOM 2428 O O . SER A 1 328 ? 29.133 12.557 35.590 1.00 27.34 472 SER A O 1
ATOM 2431 N N . ILE A 1 329 ? 28.575 12.557 33.321 1.00 23.88 473 ILE A N 1
ATOM 2432 C CA . ILE A 1 329 ? 27.869 13.827 33.363 1.00 24.62 473 ILE A CA 1
ATOM 2433 C C . ILE A 1 329 ? 26.371 13.587 33.085 1.00 19.01 473 ILE A C 1
ATOM 2434 O O . ILE A 1 329 ? 26.070 13.172 31.959 1.00 26.07 473 ILE A O 1
ATOM 2439 N N . GLY A 1 330 ? 25.540 14.119 33.952 1.00 22.03 474 GLY A N 1
ATOM 2440 C CA . GLY A 1 330 ? 24.086 13.990 33.972 1.00 22.16 474 GLY A CA 1
ATOM 2441 C C . GLY A 1 330 ? 23.464 12.603 34.117 1.00 26.18 474 GLY A C 1
ATOM 2442 O O . GLY A 1 330 ? 22.297 12.464 33.742 1.00 26.45 474 GLY A O 1
ATOM 2443 N N . GLU A 1 331 ? 24.113 11.635 34.795 1.00 22.26 475 GLU A N 1
ATOM 2444 C CA . GLU A 1 331 ? 23.550 10.313 35.133 1.00 27.85 475 GLU A CA 1
ATOM 2445 C C . GLU A 1 331 ? 22.356 10.461 36.075 1.00 33.33 475 GLU A C 1
ATOM 2446 O O . GLU A 1 331 ? 22.482 10.970 37.197 1.00 31.56 475 GLU A O 1
ATOM 2452 N N . GLY A 1 332 ? 21.202 10.048 35.510 1.00 38.45 476 GLY A N 1
ATOM 2453 C CA . GLY A 1 332 ? 19.896 9.976 36.141 1.00 38.84 476 GLY A CA 1
ATOM 2454 C C . GLY A 1 332 ? 19.313 11.348 36.494 1.00 40.91 476 GLY A C 1
ATOM 2455 O O . GLY A 1 332 ? 18.399 11.366 37.322 1.00 36.69 476 GLY A O 1
ATOM 2456 N N . ALA A 1 333 ? 19.791 12.426 35.824 1.00 37.20 477 ALA A N 1
ATOM 2457 C CA . ALA A 1 333 ? 19.568 13.840 36.124 1.00 37.06 477 ALA A CA 1
ATOM 2458 C C . ALA A 1 333 ? 18.613 14.505 35.129 1.00 39.02 477 ALA A C 1
ATOM 2459 O O . ALA A 1 333 ? 18.585 14.135 33.942 1.00 31.66 477 ALA A O 1
ATOM 2461 N N . THR A 1 334 ? 17.845 15.479 35.679 1.00 35.77 478 THR A N 1
ATOM 2462 C CA . THR A 1 334 ? 16.959 16.445 35.011 1.00 35.75 478 THR A CA 1
ATOM 2463 C C . THR A 1 334 ? 17.699 17.412 34.071 1.00 27.67 478 THR A C 1
ATOM 2464 O O . THR A 1 334 ? 17.165 17.859 33.063 1.00 30.30 478 THR A O 1
ATOM 2468 N N . GLN A 1 335 ? 18.903 17.792 34.504 1.00 28.75 479 GLN A N 1
ATOM 2469 C CA . GLN A 1 335 ? 19.630 18.953 34.045 1.00 26.64 479 GLN A CA 1
ATOM 2470 C C . GLN A 1 335 ? 21.134 18.713 34.251 1.00 25.77 479 GLN A C 1
ATOM 2471 O O . GLN A 1 335 ? 21.556 18.403 35.366 1.00 25.04 479 GLN A O 1
ATOM 2477 N N . ALA A 1 336 ? 21.915 19.065 33.206 1.00 25.55 480 ALA A N 1
ATOM 2478 C CA . ALA A 1 336 ? 23.381 18.962 33.207 1.00 24.46 480 ALA A CA 1
ATOM 2479 C C . ALA A 1 336 ? 23.929 20.053 32.261 1.00 25.53 480 ALA A C 1
ATOM 2480 O O . ALA A 1 336 ? 24.414 19.767 31.182 1.00 26.22 480 ALA A O 1
ATOM 2482 N N . GLU A 1 337 ? 23.666 21.353 32.604 1.00 26.94 481 GLU A N 1
ATOM 2483 C CA . GLU A 1 337 ? 23.944 22.505 31.734 1.00 32.50 481 GLU A CA 1
ATOM 2484 C C . GLU A 1 337 ? 25.227 23.183 32.210 1.00 21.05 481 GLU A C 1
ATOM 2485 O O . GLU A 1 337 ? 25.285 23.578 33.381 1.00 20.91 481 GLU A O 1
ATOM 2491 N N . ASN A 1 338 ? 26.268 23.189 31.351 1.00 23.79 482 ASN A N 1
ATOM 2492 C CA . ASN A 1 338 ? 27.611 23.747 31.594 1.00 29.64 482 ASN A CA 1
ATOM 2493 C C . ASN A 1 338 ? 28.323 23.078 32.802 1.00 28.65 482 ASN A C 1
ATOM 2494 O O . ASN A 1 338 ? 29.018 23.735 33.628 1.00 29.95 482 ASN A O 1
ATOM 2499 N N . CYS A 1 339 ? 28.136 21.739 32.948 1.00 32.73 483 CYS A N 1
ATOM 2500 C CA . CYS A 1 339 ? 28.806 20.877 33.921 1.00 28.18 483 CYS A CA 1
ATOM 2501 C C . CYS A 1 339 ? 30.138 20.388 33.360 1.00 39.72 483 CYS A C 1
ATOM 2502 O O . CYS A 1 339 ? 30.175 19.617 32.370 1.00 33.48 483 CYS A O 1
ATOM 2505 N N . ASN A 1 340 ? 31.219 20.907 33.966 1.00 29.51 484 ASN A N 1
ATOM 2506 C CA . ASN A 1 340 ? 32.574 20.844 33.397 1.00 28.45 484 ASN A CA 1
ATOM 2507 C C . ASN A 1 340 ? 33.608 20.022 34.182 1.00 23.14 484 ASN A C 1
ATOM 2508 O O . ASN A 1 340 ? 33.631 20.025 35.392 1.00 20.24 484 ASN A O 1
ATOM 2513 N N . VAL A 1 341 ? 34.545 19.402 33.456 1.00 22.61 485 VAL A N 1
ATOM 2514 C CA . VAL A 1 341 ? 35.705 18.757 34.056 1.00 21.27 485 VAL A CA 1
ATOM 2515 C C . VAL A 1 341 ? 36.914 19.500 33.501 1.00 24.41 485 VAL A C 1
ATOM 2516 O O . VAL A 1 341 ? 37.101 19.637 32.279 1.00 25.34 485 VAL A O 1
ATOM 2520 N N . VAL A 1 342 ? 37.705 20.014 34.455 1.00 24.85 486 VAL A N 1
ATOM 2521 C CA . VAL A 1 342 ? 38.688 21.052 34.173 1.00 24.76 486 VAL A CA 1
ATOM 2522 C C . VAL A 1 342 ? 40.046 20.438 34.480 1.00 24.24 486 VAL A C 1
ATOM 2523 O O . VAL A 1 342 ? 40.656 20.773 35.515 1.00 22.67 486 VAL A O 1
ATOM 2527 N N . GLY A 1 343 ? 40.409 19.514 33.567 1.00 19.47 487 GLY A N 1
ATOM 2528 C CA . GLY A 1 343 ? 41.723 18.849 33.646 1.00 17.81 487 GLY A CA 1
ATOM 2529 C C . GLY A 1 343 ? 41.638 17.702 34.661 1.00 24.43 487 GLY A C 1
ATOM 2530 O O . GLY A 1 343 ? 40.756 17.584 35.569 1.00 26.36 487 GLY A O 1
ATOM 2531 N N . GLY A 1 344 ? 42.598 16.809 34.461 1.00 26.15 488 GLY A N 1
ATOM 2532 C CA . GLY A 1 344 ? 42.945 15.710 35.320 1.00 23.04 488 GLY A CA 1
ATOM 2533 C C . GLY A 1 344 ? 43.206 14.457 34.503 1.00 24.36 488 GLY A C 1
ATOM 2534 O O . GLY A 1 344 ? 43.607 14.534 33.309 1.00 29.50 488 GLY A O 1
ATOM 2535 N N . VAL A 1 345 ? 43.032 13.340 35.234 1.00 20.89 489 VAL A N 1
ATOM 2536 C CA . VAL A 1 345 ? 43.372 11.976 34.823 1.00 25.49 489 VAL A CA 1
ATOM 2537 C C . VAL A 1 345 ? 42.220 11.067 35.252 1.00 21.79 489 VAL A C 1
ATOM 2538 O O . VAL A 1 345 ? 41.848 11.052 36.439 1.00 24.13 489 VAL A O 1
ATOM 2542 N N . ALA A 1 346 ? 41.769 10.332 34.191 1.00 17.95 490 ALA A N 1
ATOM 2543 C CA . ALA A 1 346 ? 40.836 9.254 34.458 1.00 19.50 490 ALA A CA 1
ATOM 2544 C C . ALA A 1 346 ? 41.321 7.971 33.756 1.00 27.35 490 ALA A C 1
ATOM 2545 O O . ALA A 1 346 ? 41.538 7.970 32.536 1.00 23.30 490 ALA A O 1
ATOM 2547 N N . GLY A 1 347 ? 41.471 6.921 34.592 1.00 26.07 491 GLY A N 1
ATOM 2548 C CA . GLY A 1 347 ? 41.889 5.559 34.217 1.00 20.48 491 GLY A CA 1
ATOM 2549 C C . GLY A 1 347 ? 41.105 4.380 34.825 1.00 19.41 491 GLY A C 1
ATOM 2550 O O . GLY A 1 347 ? 40.519 4.566 35.862 1.00 20.61 491 GLY A O 1
ATOM 2551 N N . ASN A 1 348 ? 41.176 3.184 34.162 1.00 25.78 492 ASN A N 1
ATOM 2552 C CA . ASN A 1 348 ? 40.553 1.916 34.577 1.00 25.95 492 ASN A CA 1
ATOM 2553 C C . ASN A 1 348 ? 39.045 1.973 34.973 1.00 19.48 492 ASN A C 1
ATOM 2554 O O . ASN A 1 348 ? 38.619 1.861 36.128 1.00 20.17 492 ASN A O 1
ATOM 2559 N N . ALA A 1 349 ? 38.331 2.136 33.866 1.00 26.92 493 ALA A N 1
ATOM 2560 C CA . ALA A 1 349 ? 36.880 1.992 33.777 1.00 20.99 493 ALA A CA 1
ATOM 2561 C C . ALA A 1 349 ? 36.545 0.802 32.871 1.00 22.62 493 ALA A C 1
ATOM 2562 O O . ALA A 1 349 ? 37.211 0.557 31.816 1.00 20.50 493 ALA A O 1
ATOM 2564 N N . LYS A 1 350 ? 35.616 0.010 33.417 1.00 25.38 494 LYS A N 1
ATOM 2565 C CA . LYS A 1 350 ? 34.970 -1.059 32.662 1.00 31.29 494 LYS A CA 1
ATOM 2566 C C . LYS A 1 350 ? 34.297 -0.541 31.378 1.00 26.82 494 LYS A C 1
ATOM 2567 O O . LYS A 1 350 ? 34.227 -1.259 30.407 1.00 27.44 494 LYS A O 1
ATOM 2573 N N . PHE A 1 351 ? 33.753 0.707 31.405 1.00 25.83 495 PHE A N 1
ATOM 2574 C CA . PHE A 1 351 ? 32.981 1.228 30.300 1.00 24.68 495 PHE A CA 1
ATOM 2575 C C . PHE A 1 351 ? 33.800 2.441 29.788 1.00 21.84 495 PHE A C 1
ATOM 2576 O O . PHE A 1 351 ? 34.895 2.256 29.196 1.00 20.42 495 PHE A O 1
ATOM 2584 N N . ALA A 1 352 ? 33.270 3.667 29.995 1.00 26.43 496 ALA A N 1
ATOM 2585 C CA . ALA A 1 352 ? 33.868 4.912 29.531 1.00 22.15 496 ALA A CA 1
ATOM 2586 C C . ALA A 1 352 ? 34.617 5.597 30.693 1.00 23.03 496 ALA A C 1
ATOM 2587 O O . ALA A 1 352 ? 34.246 5.530 31.880 1.00 20.48 496 ALA A O 1
ATOM 2589 N N . ASN A 1 353 ? 35.715 6.251 30.282 1.00 30.13 497 ASN A N 1
ATOM 2590 C CA . ASN A 1 353 ? 36.302 7.328 31.077 1.00 24.73 497 ASN A CA 1
ATOM 2591 C C . ASN A 1 353 ? 35.320 8.429 31.458 1.00 26.41 497 ASN A C 1
ATOM 2592 O O . ASN A 1 353 ? 35.369 8.861 32.608 1.00 22.37 497 ASN A O 1
ATOM 2597 N N . CYS A 1 354 ? 34.537 8.883 30.446 1.00 22.20 498 CYS A N 1
ATOM 2598 C CA . CYS A 1 354 ? 33.573 9.950 30.565 1.00 22.15 498 CYS A CA 1
ATOM 2599 C C . CYS A 1 354 ? 32.415 9.745 29.587 1.00 19.23 498 CYS A C 1
ATOM 2600 O O . CYS A 1 354 ? 32.573 9.469 28.396 1.00 20.44 498 CYS A O 1
ATOM 2603 N N . HIS A 1 355 ? 31.283 9.654 30.323 1.00 25.39 499 HIS A N 1
ATOM 2604 C CA . HIS A 1 355 ? 30.004 9.558 29.675 1.00 23.43 499 HIS A CA 1
ATOM 2605 C C . HIS A 1 355 ? 29.213 10.840 29.833 1.00 19.29 499 HIS A C 1
ATOM 2606 O O . HIS A 1 355 ? 28.799 11.107 30.955 1.00 21.25 499 HIS A O 1
ATOM 2613 N N . LEU A 1 356 ? 29.095 11.539 28.683 1.00 17.58 500 LEU A N 1
ATOM 2614 C CA . LEU A 1 356 ? 28.271 12.720 28.677 1.00 21.69 500 LEU A CA 1
ATOM 2615 C C . LEU A 1 356 ? 26.896 12.262 28.143 1.00 21.26 500 LEU A C 1
ATOM 2616 O O . LEU A 1 356 ? 26.682 11.967 26.999 1.00 20.04 500 LEU A O 1
ATOM 2621 N N . HIS A 1 357 ? 25.942 12.189 29.091 1.00 24.34 501 HIS A N 1
ATOM 2622 C CA . HIS A 1 357 ? 24.612 11.708 28.779 1.00 25.33 501 HIS A CA 1
ATOM 2623 C C . HIS A 1 357 ? 23.797 12.677 27.920 1.00 19.71 501 HIS A C 1
ATOM 2624 O O . HIS A 1 357 ? 24.070 13.862 27.887 1.00 24.53 501 HIS A O 1
ATOM 2631 N N . SER A 1 358 ? 22.693 12.173 27.311 1.00 25.25 502 SER A N 1
ATOM 2632 C CA . SER A 1 358 ? 21.826 12.907 26.368 1.00 30.31 502 SER A CA 1
ATOM 2633 C C . SER A 1 358 ? 21.247 14.220 26.935 1.00 19.43 502 SER A C 1
ATOM 2634 O O . SER A 1 358 ? 21.083 15.210 26.178 1.00 25.64 502 SER A O 1
ATOM 2637 N N . VAL A 1 359 ? 20.936 14.220 28.226 1.00 23.19 503 VAL A N 1
ATOM 2638 C CA . VAL A 1 359 ? 20.647 15.447 29.000 1.00 21.33 503 VAL A CA 1
ATOM 2639 C C . VAL A 1 359 ? 21.623 16.637 28.858 1.00 24.44 503 VAL A C 1
ATOM 2640 O O . VAL A 1 359 ? 21.153 17.781 28.917 1.00 29.59 503 VAL A O 1
ATOM 2644 N N . THR A 1 360 ? 22.918 16.385 28.649 1.00 26.15 504 THR A N 1
ATOM 2645 C CA . THR A 1 360 ? 23.987 17.391 28.726 1.00 25.01 504 THR A CA 1
ATOM 2646 C C . THR A 1 360 ? 23.782 18.504 27.693 1.00 24.71 504 THR A C 1
ATOM 2647 O O . THR A 1 360 ? 23.237 18.219 26.626 1.00 22.87 504 THR A O 1
ATOM 2651 N N . LYS A 1 361 ? 23.975 19.739 28.226 1.00 26.06 505 LYS A N 1
ATOM 2652 C CA . LYS A 1 361 ? 23.971 20.977 27.434 1.00 26.46 505 LYS A CA 1
ATOM 2653 C C . LYS A 1 361 ? 25.210 21.834 27.777 1.00 20.29 505 LYS A C 1
ATOM 2654 O O . LYS A 1 361 ? 25.417 22.210 28.924 1.00 26.20 505 LYS A O 1
ATOM 2660 N N . ASN A 1 362 ? 26.036 22.023 26.715 1.00 22.08 506 ASN A N 1
ATOM 2661 C CA . ASN A 1 362 ? 27.229 22.902 26.775 1.00 18.06 506 ASN A CA 1
ATOM 2662 C C . ASN A 1 362 ? 28.266 22.497 27.865 1.00 23.29 506 ASN A C 1
ATOM 2663 O O . ASN A 1 362 ? 28.807 23.373 28.599 1.00 22.26 506 ASN A O 1
ATOM 2668 N N . CYS A 1 363 ? 28.460 21.164 28.114 1.00 22.23 507 CYS A N 1
ATOM 2669 C CA . CYS A 1 363 ? 29.399 20.586 29.060 1.00 29.10 507 CYS A CA 1
ATOM 2670 C C . CYS A 1 363 ? 30.783 20.612 28.454 1.00 37.05 507 CYS A C 1
ATOM 2671 O O . CYS A 1 363 ? 30.923 20.300 27.268 1.00 35.00 507 CYS A O 1
ATOM 2674 N N . HIS A 1 364 ? 31.745 21.100 29.255 1.00 25.35 508 HIS A N 1
ATOM 2675 C CA . HIS A 1 364 ? 33.140 21.084 28.807 1.00 22.40 508 HIS A CA 1
ATOM 2676 C C . HIS A 1 364 ? 33.995 20.080 29.604 1.00 19.93 508 HIS A C 1
ATOM 2677 O O . HIS A 1 364 ? 34.052 20.101 30.868 1.00 20.92 508 HIS A O 1
ATOM 2684 N N . VAL A 1 365 ? 34.670 19.160 28.830 1.00 22.71 509 VAL A N 1
ATOM 2685 C CA . VAL A 1 365 ? 35.526 18.096 29.396 1.00 26.49 509 VAL A CA 1
ATOM 2686 C C . VAL A 1 365 ? 36.953 18.211 28.816 1.00 22.04 509 VAL A C 1
ATOM 2687 O O . VAL A 1 365 ? 37.148 18.009 27.633 1.00 20.86 509 VAL A O 1
ATOM 2691 N N . LYS A 1 366 ? 37.867 18.391 29.800 1.00 19.86 510 LYS A N 1
ATOM 2692 C CA . LYS A 1 366 ? 39.273 18.348 29.449 1.00 24.43 510 LYS A CA 1
ATOM 2693 C C . LYS A 1 366 ? 39.933 17.357 30.379 1.00 28.44 510 LYS A C 1
ATOM 2694 O O . LYS A 1 366 ? 39.718 17.484 31.611 1.00 27.41 510 LYS A O 1
ATOM 2700 N N . LEU A 1 367 ? 40.634 16.377 29.730 1.00 26.49 511 LEU A N 1
ATOM 2701 C CA . LEU A 1 367 ? 41.054 15.137 30.391 1.00 21.94 511 LEU A CA 1
ATOM 2702 C C . LEU A 1 367 ? 42.128 14.359 29.653 1.00 13.63 511 LEU A C 1
ATOM 2703 O O . LEU A 1 367 ? 42.041 14.238 28.483 1.00 17.20 511 LEU A O 1
ATOM 2708 N N . PHE A 1 368 ? 43.056 13.995 30.586 1.00 19.38 512 PHE A N 1
ATOM 2709 C CA . PHE A 1 368 ? 43.891 12.888 30.163 1.00 23.30 512 PHE A CA 1
ATOM 2710 C C . PHE A 1 368 ? 43.230 11.540 30.492 1.00 20.79 512 PHE A C 1
ATOM 2711 O O . PHE A 1 368 ? 42.789 11.374 31.618 1.00 26.15 512 PHE A O 1
ATOM 2719 N N . HIS A 1 369 ? 43.100 10.625 29.490 1.00 19.00 513 HIS A N 1
ATOM 2720 C CA . HIS A 1 369 ? 42.359 9.370 29.815 1.00 18.68 513 HIS A CA 1
ATOM 2721 C C . HIS A 1 369 ? 42.951 8.162 29.078 1.00 18.67 513 HIS A C 1
ATOM 2722 O O . HIS A 1 369 ? 43.547 8.346 28.009 1.00 23.79 513 HIS A O 1
ATOM 2729 N N . TYR A 1 370 ? 42.774 6.982 29.757 1.00 22.43 514 TYR A N 1
ATOM 2730 C CA . TYR A 1 370 ? 43.290 5.668 29.357 1.00 24.28 514 TYR A CA 1
ATOM 2731 C C . TYR A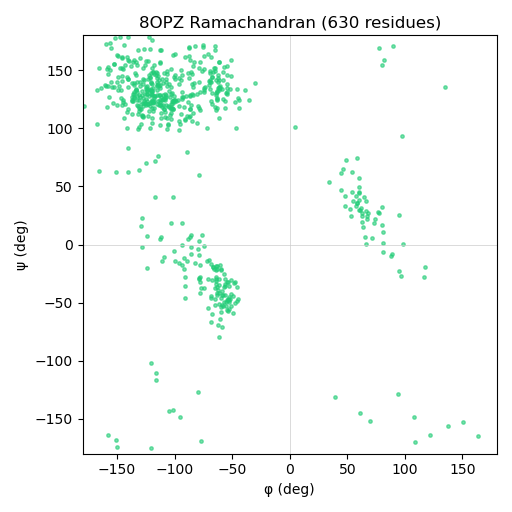 1 370 ? 42.448 4.536 29.961 1.00 24.13 514 TYR A C 1
ATOM 2732 O O . TYR A 1 370 ? 41.708 4.779 30.925 1.00 28.12 514 TYR A O 1
ATOM 2741 N N . GLY A 1 371 ? 42.765 3.293 29.533 1.00 27.80 515 GLY A N 1
ATOM 2742 C CA . GLY A 1 371 ? 42.176 2.041 30.020 1.00 28.55 515 GLY A CA 1
ATOM 2743 C C . GLY A 1 371 ? 40.690 2.119 30.408 1.00 24.80 515 GLY A C 1
ATOM 2744 O O . GLY A 1 371 ? 40.322 1.723 31.521 1.00 26.19 515 GLY A O 1
ATOM 2745 N N . TRP A 1 372 ? 39.914 2.611 29.414 1.00 28.55 516 TRP A N 1
ATOM 2746 C CA . TRP A 1 372 ? 38.481 2.415 29.280 1.00 23.30 516 TRP A CA 1
ATOM 2747 C C . TRP A 1 372 ? 38.268 1.034 28.627 1.00 21.58 516 TRP A C 1
ATOM 2748 O O . TRP A 1 372 ? 39.245 0.432 28.126 1.00 26.57 516 TRP A O 1
ATOM 2759 N N . GLY A 1 373 ? 37.004 0.573 28.588 1.00 27.51 517 GLY A N 1
ATOM 2760 C CA . GLY A 1 373 ? 36.477 -0.672 28.037 1.00 28.00 517 GLY A CA 1
ATOM 2761 C C . GLY A 1 373 ? 37.119 -1.929 28.645 1.00 19.94 517 GLY A C 1
ATOM 2762 O O . GLY A 1 373 ? 37.653 -2.773 27.927 1.00 23.77 517 GLY A O 1
ATOM 2763 N N . GLN A 1 374 ? 37.327 -1.943 29.982 1.00 30.89 518 GLN A N 1
ATOM 2764 C CA . GLN A 1 374 ? 38.030 -2.997 30.721 1.00 30.37 518 GLN A CA 1
ATOM 2765 C C . GLN A 1 374 ? 37.153 -4.229 30.953 1.00 38.66 518 GLN A C 1
ATOM 2766 O O . GLN A 1 374 ? 37.664 -5.264 31.431 1.00 34.22 518 GLN A O 1
ATOM 2772 N N . THR A 1 375 ? 35.845 -4.084 30.631 1.00 31.67 519 THR A N 1
ATOM 2773 C CA . THR A 1 375 ? 34.802 -5.091 30.658 1.00 33.18 519 THR A CA 1
ATOM 2774 C C . THR A 1 375 ? 35.312 -6.304 29.884 1.00 31.91 519 THR A C 1
ATOM 2775 O O . THR A 1 375 ? 36.032 -6.142 28.885 1.00 39.62 519 THR A O 1
ATOM 2779 N N . ALA A 1 376 ? 34.905 -7.483 30.388 1.00 35.96 520 ALA A N 1
ATOM 2780 C CA . ALA A 1 376 ? 34.979 -8.745 29.665 1.00 35.93 520 ALA A CA 1
ATOM 2781 C C . ALA A 1 376 ? 34.084 -8.727 28.418 1.00 25.17 520 ALA A C 1
ATOM 2782 O O . ALA A 1 376 ? 34.501 -9.251 27.412 1.00 29.55 520 ALA A O 1
ATOM 2784 N N . SER A 1 377 ? 32.953 -7.974 28.468 1.00 35.58 521 SER A N 1
ATOM 2785 C CA . SER A 1 377 ? 31.891 -7.855 27.467 1.00 36.88 521 SER A CA 1
ATOM 2786 C C . SER A 1 377 ? 32.378 -7.280 26.127 1.00 26.32 521 SER A C 1
ATOM 2787 O O . SER A 1 377 ? 33.282 -6.420 26.113 1.00 31.16 521 SER A O 1
ATOM 2790 N N . ALA A 1 378 ? 31.799 -7.745 24.989 1.00 40.77 522 ALA A N 1
ATOM 2791 C CA . ALA A 1 378 ? 32.158 -7.306 23.632 1.00 29.83 522 ALA A CA 1
ATOM 2792 C C . ALA A 1 378 ? 31.972 -5.790 23.496 1.00 28.28 522 ALA A C 1
ATOM 2793 O O . ALA A 1 378 ? 31.105 -5.203 24.165 1.00 35.37 522 ALA A O 1
ATOM 2795 N N . VAL A 1 379 ? 32.824 -5.188 22.645 1.00 35.54 523 VAL A N 1
ATOM 2796 C CA . VAL A 1 379 ? 32.795 -3.782 22.229 1.00 25.28 523 VAL A CA 1
ATOM 2797 C C . VAL A 1 379 ? 31.343 -3.293 22.014 1.00 32.99 523 VAL A C 1
ATOM 2798 O O . VAL A 1 379 ? 30.528 -4.000 21.439 1.00 33.61 523 VAL A O 1
ATOM 2802 N N . SER A 1 380 ? 31.013 -2.117 22.571 1.00 27.62 524 SER A N 1
ATOM 2803 C CA . SER A 1 380 ? 29.835 -1.280 22.343 1.00 34.12 524 SER A CA 1
ATOM 2804 C C . SER A 1 380 ? 30.167 0.232 22.485 1.00 27.53 524 SER A C 1
ATOM 2805 O O . SER A 1 380 ? 31.282 0.608 22.909 1.00 26.05 524 SER A O 1
ATOM 2808 N N . ASP A 1 381 ? 29.158 1.095 22.273 1.00 31.28 525 ASP A N 1
ATOM 2809 C CA . ASP A 1 381 ? 29.191 2.534 22.549 1.00 30.65 525 ASP A CA 1
ATOM 2810 C C . ASP A 1 381 ? 29.609 2.860 24.005 1.00 27.78 525 ASP A C 1
ATOM 2811 O O . ASP A 1 381 ? 30.260 3.900 24.239 1.00 26.34 525 ASP A O 1
ATOM 2816 N N . ALA A 1 382 ? 29.253 1.984 24.982 1.00 31.84 526 ALA A N 1
ATOM 2817 C CA . ALA A 1 382 ? 29.637 2.035 26.395 1.00 27.61 526 ALA A CA 1
ATOM 2818 C C . ALA A 1 382 ? 31.170 1.932 26.577 1.00 29.06 526 ALA A C 1
ATOM 2819 O O . ALA A 1 382 ? 31.709 2.571 27.501 1.00 29.31 526 ALA A O 1
ATOM 2821 N N . THR A 1 383 ? 31.865 1.141 25.717 1.00 25.22 527 THR A N 1
ATOM 2822 C CA . THR A 1 383 ? 33.317 0.997 25.691 1.00 26.00 527 THR A CA 1
ATOM 2823 C C . THR A 1 383 ? 33.873 2.075 24.741 1.00 22.54 527 THR A C 1
ATOM 2824 O O . THR A 1 383 ? 34.145 1.823 23.538 1.00 24.10 527 THR A O 1
ATOM 2828 N N . SER A 1 384 ? 33.943 3.288 25.324 1.00 28.08 528 SER A N 1
ATOM 2829 C CA . SER A 1 384 ? 34.595 4.459 24.709 1.00 30.94 528 SER A CA 1
ATOM 2830 C C . SER A 1 384 ? 35.521 5.139 25.736 1.00 25.75 528 SER A C 1
ATOM 2831 O O . SER A 1 384 ? 35.273 5.000 26.922 1.00 29.68 528 SER A O 1
ATOM 2834 N N . GLY A 1 385 ? 36.578 5.873 25.321 1.00 23.23 529 GLY A N 1
ATOM 2835 C CA . GLY A 1 385 ? 37.221 6.837 26.235 1.00 18.87 529 GLY A CA 1
ATOM 2836 C C . GLY A 1 385 ? 36.286 7.963 26.731 1.00 15.58 529 GLY A C 1
ATOM 2837 O O . GLY A 1 385 ? 36.049 8.002 27.988 1.00 20.26 529 GLY A O 1
ATOM 2838 N N . ILE A 1 386 ? 35.862 8.756 25.696 1.00 22.72 530 ILE A N 1
ATOM 2839 C CA . ILE A 1 386 ? 34.740 9.724 25.877 1.00 21.93 530 ILE A CA 1
ATOM 2840 C C . ILE A 1 386 ? 33.525 9.240 25.026 1.00 22.19 530 ILE A C 1
ATOM 2841 O O . ILE A 1 386 ? 33.646 9.021 23.857 1.00 25.65 530 ILE A O 1
ATOM 2846 N N . ARG A 1 387 ? 32.415 8.979 25.735 1.00 22.65 531 ARG A N 1
ATOM 2847 C CA . ARG A 1 387 ? 31.116 8.609 25.249 1.00 23.24 531 ARG A CA 1
ATOM 2848 C C . ARG A 1 387 ? 30.193 9.813 25.320 1.00 13.75 531 ARG A C 1
ATOM 2849 O O . ARG A 1 387 ? 29.894 10.240 26.433 1.00 20.68 531 ARG A O 1
ATOM 2857 N N . CYS A 1 388 ? 29.931 10.302 24.147 1.00 16.17 532 CYS A N 1
ATOM 2858 C CA . CYS A 1 388 ? 29.317 11.648 24.157 1.00 19.34 532 CYS A CA 1
ATOM 2859 C C . CYS A 1 388 ? 28.011 11.653 23.365 1.00 18.06 532 CYS A C 1
ATOM 2860 O O . CYS A 1 388 ? 27.906 11.448 22.142 1.00 20.79 532 CYS A O 1
ATOM 2863 N N . GLN A 1 389 ? 27.029 12.052 24.211 1.00 20.60 533 GLN A N 1
ATOM 2864 C CA . GLN A 1 389 ? 25.765 12.534 23.720 1.00 22.19 533 GLN A CA 1
ATOM 2865 C C . GLN A 1 389 ? 25.555 13.938 24.267 1.00 23.60 533 GLN A C 1
ATOM 2866 O O . GLN A 1 389 ? 26.394 14.445 25.021 1.00 28.67 533 GLN A O 1
ATOM 2872 N N . GLY A 1 390 ? 24.427 14.542 23.867 1.00 23.74 534 GLY A N 1
ATOM 2873 C CA . GLY A 1 390 ? 24.058 15.863 24.359 1.00 23.18 534 GLY A CA 1
ATOM 2874 C C . GLY A 1 390 ? 24.176 16.974 23.313 1.00 28.20 534 GLY A C 1
ATOM 2875 O O . GLY A 1 390 ? 24.460 16.739 22.122 1.00 28.22 534 GLY A O 1
ATOM 2876 N N . THR A 1 391 ? 24.056 18.227 23.781 1.00 25.30 535 THR A N 1
ATOM 2877 C CA . THR A 1 391 ? 23.914 19.395 22.899 1.00 28.62 535 THR A CA 1
ATOM 2878 C C . THR A 1 391 ? 25.064 20.393 23.170 1.00 19.62 535 THR A C 1
ATOM 2879 O O . THR A 1 391 ? 25.088 21.093 24.175 1.00 21.83 535 THR A O 1
ATOM 2883 N N . GLY A 1 392 ? 26.088 20.340 22.278 1.00 26.63 536 GLY A N 1
ATOM 2884 C CA . GLY A 1 392 ? 27.163 21.346 22.169 1.00 23.81 536 GLY A CA 1
ATOM 2885 C C . GLY A 1 392 ? 28.284 21.309 23.214 1.00 21.61 536 GLY A C 1
ATOM 2886 O O . GLY A 1 392 ? 28.776 22.314 23.807 1.00 24.01 536 GLY A O 1
ATOM 2887 N N . ASN A 1 393 ? 28.448 20.068 23.715 1.00 20.70 537 ASN A N 1
ATOM 2888 C CA . ASN A 1 393 ? 29.538 19.645 24.563 1.00 25.67 537 ASN A CA 1
ATOM 2889 C C . ASN A 1 393 ? 30.854 19.889 23.828 1.00 22.85 537 ASN A C 1
ATOM 2890 O O . ASN A 1 393 ? 30.873 19.900 22.571 1.00 27.19 537 ASN A O 1
ATOM 2895 N N . THR A 1 394 ? 31.832 20.325 24.665 1.00 24.13 538 THR A N 1
ATOM 2896 C CA . THR A 1 394 ? 33.212 20.410 24.170 1.00 23.86 538 THR A CA 1
ATOM 2897 C C . THR A 1 394 ? 34.076 19.369 24.860 1.00 24.49 538 THR A C 1
ATOM 2898 O O . THR A 1 394 ? 34.028 19.280 26.100 1.00 31.95 538 THR A O 1
ATOM 2902 N N . ILE A 1 395 ? 34.757 18.572 24.015 1.00 24.78 539 ILE A N 1
ATOM 2903 C CA . ILE A 1 395 ? 35.747 17.566 24.416 1.00 30.23 539 ILE A CA 1
ATOM 2904 C C . ILE A 1 395 ? 37.116 18.151 24.079 1.00 31.49 539 ILE A C 1
ATOM 2905 O O . ILE A 1 395 ? 37.449 18.488 22.928 1.00 30.34 539 ILE A O 1
ATOM 2910 N N . ASP A 1 396 ? 37.908 18.318 25.133 1.00 25.74 540 ASP A N 1
ATOM 2911 C CA . ASP A 1 396 ? 39.358 18.213 24.975 1.00 29.18 540 ASP A CA 1
ATOM 2912 C C . ASP A 1 396 ? 39.943 16.929 25.547 1.00 28.32 540 ASP A C 1
ATOM 2913 O O . ASP A 1 396 ? 40.308 16.797 26.731 1.00 27.41 540 ASP A O 1
ATOM 2918 N N . SER A 1 397 ? 40.147 16.044 24.574 1.00 21.02 541 SER A N 1
ATOM 2919 C CA . SER A 1 397 ? 40.742 14.729 24.815 1.00 25.76 541 SER A CA 1
ATOM 2920 C C . SER A 1 397 ? 42.250 14.758 24.601 1.00 25.64 541 SER A C 1
ATOM 2921 O O . SER A 1 397 ? 42.715 15.213 23.559 1.00 32.65 541 SER A O 1
ATOM 2924 N N . GLU A 1 398 ? 42.910 14.315 25.679 1.00 22.87 542 GLU A N 1
ATOM 2925 C CA . GLU A 1 398 ? 44.238 13.689 25.588 1.00 27.29 542 GLU A CA 1
ATOM 2926 C C . GLU A 1 398 ? 44.221 12.178 25.959 1.00 19.75 542 GLU A C 1
ATOM 2927 O O . GLU A 1 398 ? 43.743 11.847 27.031 1.00 18.59 542 GLU A O 1
ATOM 2933 N N . PHE A 1 399 ? 44.680 11.273 25.026 1.00 22.45 543 PHE A N 1
ATOM 2934 C CA . PHE A 1 399 ? 44.667 9.833 25.338 1.00 24.88 543 PHE A CA 1
ATOM 2935 C C . PHE A 1 399 ? 45.917 9.024 24.965 1.00 23.21 543 PHE A C 1
ATOM 2936 O O . PHE A 1 399 ? 46.620 9.412 24.031 1.00 31.19 543 PHE A O 1
ATOM 2944 N N . ASP A 1 400 ? 46.076 7.879 25.664 1.00 25.94 544 ASP A N 1
ATOM 2945 C CA . ASP A 1 400 ? 47.106 6.870 25.332 1.00 22.02 544 ASP A CA 1
ATOM 2946 C C . ASP A 1 400 ? 46.643 5.475 25.817 1.00 19.26 544 ASP A C 1
ATOM 2947 O O . ASP A 1 400 ? 46.463 5.147 27.014 1.00 23.11 544 ASP A O 1
ATOM 2952 N N . VAL A 1 401 ? 46.618 4.661 24.748 1.00 24.75 545 VAL A N 1
ATOM 2953 C CA . VAL A 1 401 ? 46.117 3.298 24.892 1.00 25.13 545 VAL A CA 1
ATOM 2954 C C . VAL A 1 401 ? 47.023 2.348 25.671 1.00 26.14 545 VAL A C 1
ATOM 2955 O O . VAL A 1 401 ? 46.469 1.460 26.340 1.00 30.22 545 VAL A O 1
ATOM 2959 N N . THR A 1 402 ? 48.364 2.548 25.644 1.00 21.73 546 THR A N 1
ATOM 2960 C CA . THR A 1 402 ? 49.390 1.746 26.330 1.00 31.89 546 THR A CA 1
ATOM 2961 C C . THR A 1 402 ? 49.482 2.086 27.824 1.00 30.28 546 THR A C 1
ATOM 2962 O O . THR A 1 402 ? 50.075 1.299 28.588 1.00 36.98 546 THR A O 1
ATOM 2966 N N . TYR A 1 403 ? 48.923 3.259 28.193 1.00 25.73 547 TYR A N 1
ATOM 2967 C CA . TYR A 1 403 ? 49.175 3.931 29.455 1.00 31.13 547 TYR A CA 1
ATOM 2968 C C . TYR A 1 403 ? 48.678 3.079 30.630 1.00 23.07 547 TYR A C 1
ATOM 2969 O O . TYR A 1 403 ? 47.553 2.538 30.636 1.00 30.61 547 TYR A O 1
ATOM 2978 N N . GLY A 1 404 ? 49.593 2.927 31.593 1.00 31.48 548 GLY A N 1
ATOM 2979 C CA . GLY A 1 404 ? 49.418 2.164 32.825 1.00 30.89 548 GLY A CA 1
ATOM 2980 C C . GLY A 1 404 ? 49.270 0.656 32.563 1.00 25.30 548 GLY A C 1
ATOM 2981 O O . GLY A 1 404 ? 48.596 -0.004 33.377 1.00 31.12 548 GLY A O 1
ATOM 2982 N N . GLY A 1 405 ? 49.873 0.154 31.459 1.00 25.05 549 GLY A N 1
ATOM 2983 C CA . GLY A 1 405 ? 49.821 -1.241 31.006 1.00 29.29 549 GLY A CA 1
ATOM 2984 C C . GLY A 1 405 ? 48.426 -1.893 30.968 1.00 33.55 549 GLY A C 1
ATOM 2985 O O . GLY A 1 405 ? 48.323 -3.097 31.225 1.00 35.36 549 GLY A O 1
ATOM 2986 N N . LEU A 1 406 ? 47.384 -1.105 30.661 1.00 29.40 550 LEU A N 1
ATOM 2987 C CA . LEU A 1 406 ? 46.034 -1.589 30.381 1.00 28.94 550 LEU A CA 1
ATOM 2988 C C . LEU A 1 406 ? 45.722 -1.582 28.882 1.00 28.95 550 LEU A C 1
ATOM 2989 O O . LEU A 1 406 ? 46.244 -0.733 28.160 1.00 36.31 550 LEU A O 1
ATOM 2994 N N . THR A 1 407 ? 44.836 -2.498 28.444 1.00 23.17 551 THR A N 1
ATOM 2995 C CA . THR A 1 407 ? 44.476 -2.774 27.048 1.00 27.51 551 THR A CA 1
ATOM 2996 C C . THR A 1 407 ? 43.021 -2.317 26.882 1.00 22.92 551 THR A C 1
ATOM 2997 O O . THR A 1 407 ? 42.140 -2.849 27.581 1.00 34.14 551 THR A O 1
ATOM 3001 N N . VAL A 1 408 ? 42.819 -1.360 25.966 1.00 25.86 552 VAL A N 1
ATOM 3002 C CA . VAL A 1 408 ? 41.539 -0.674 25.804 1.00 24.76 552 VAL A CA 1
ATOM 3003 C C . VAL A 1 408 ? 40.708 -1.522 24.834 1.00 27.17 552 VAL A C 1
ATOM 3004 O O . VAL A 1 408 ? 41.218 -2.427 24.166 1.00 35.83 552 VAL A O 1
ATOM 3008 N N . LYS A 1 409 ? 39.408 -1.244 24.875 1.00 33.17 553 LYS A N 1
ATOM 3009 C CA . LYS A 1 409 ? 38.388 -1.723 23.969 1.00 28.43 553 LYS A CA 1
ATOM 3010 C C . LYS A 1 409 ? 37.487 -0.544 23.624 1.00 27.71 553 LYS A C 1
ATOM 3011 O O . LYS A 1 409 ? 36.929 0.083 24.556 1.00 24.30 553 LYS A O 1
ATOM 3017 N N . GLY A 1 410 ? 37.287 -0.372 22.313 1.00 25.13 554 GLY A N 1
ATOM 3018 C CA . GLY A 1 410 ? 36.454 0.692 21.764 1.00 25.25 554 GLY A CA 1
ATOM 3019 C C . GLY A 1 410 ? 37.196 1.986 21.472 1.00 24.59 554 GLY A C 1
ATOM 3020 O O . GLY A 1 410 ? 38.424 2.034 21.725 1.00 26.97 554 GLY A O 1
ATOM 3021 N N . ASP A 1 411 ? 36.474 2.921 20.770 1.00 23.61 555 ASP A N 1
ATOM 3022 C CA . ASP A 1 411 ? 36.968 4.231 20.310 1.00 23.50 555 ASP A CA 1
ATOM 3023 C C . ASP A 1 411 ? 37.364 5.080 21.515 1.00 20.98 555 ASP A C 1
ATOM 3024 O O . ASP A 1 411 ? 36.754 5.020 22.634 1.00 18.20 555 ASP A O 1
ATOM 3029 N N . ALA A 1 412 ? 38.475 5.829 21.233 1.00 22.86 556 ALA A N 1
ATOM 3030 C CA . ALA A 1 412 ? 38.978 6.930 22.067 1.00 24.01 556 ALA A CA 1
ATOM 3031 C C . ALA A 1 412 ? 37.869 7.938 22.401 1.00 24.54 556 ALA A C 1
ATOM 3032 O O . ALA A 1 412 ? 37.606 8.155 23.595 1.00 26.75 556 ALA A O 1
ATOM 3034 N N . VAL A 1 413 ? 37.203 8.405 21.321 1.00 29.01 557 VAL A N 1
ATOM 3035 C CA . VAL A 1 413 ? 36.021 9.260 21.408 1.00 23.47 557 VAL A CA 1
ATOM 3036 C C . VAL A 1 413 ? 34.948 8.707 20.478 1.00 29.28 557 VAL A C 1
ATOM 3037 O O . VAL A 1 413 ? 35.195 8.390 19.294 1.00 32.04 557 VAL A O 1
ATOM 3041 N N . ASN A 1 414 ? 33.739 8.790 21.056 1.00 26.56 558 ASN A N 1
ATOM 3042 C CA . ASN A 1 414 ? 32.546 8.268 20.409 1.00 25.52 558 ASN A CA 1
ATOM 3043 C C . ASN A 1 414 ? 31.373 9.214 20.674 1.00 20.12 558 ASN A C 1
ATOM 3044 O O . ASN A 1 414 ? 30.652 9.154 21.698 1.00 27.96 558 ASN A O 1
ATOM 3049 N N . VAL A 1 415 ? 31.190 9.976 19.614 1.00 17.42 559 VAL A N 1
ATOM 3050 C CA . VAL A 1 415 ? 30.136 10.984 19.579 1.00 16.26 559 VAL A CA 1
ATOM 3051 C C . VAL A 1 415 ? 29.123 10.469 18.517 1.00 19.44 559 VAL A C 1
ATOM 3052 O O . VAL A 1 415 ? 29.445 10.066 17.363 1.00 22.46 559 VAL A O 1
ATOM 3056 N N . TYR A 1 416 ? 27.829 10.451 19.011 1.00 21.70 560 TYR A N 1
ATOM 3057 C CA . TYR A 1 416 ? 26.806 9.656 18.286 1.00 21.08 560 TYR A CA 1
ATOM 3058 C C . TYR A 1 416 ? 25.378 10.099 18.647 1.00 21.39 560 TYR A C 1
ATOM 3059 O O . TYR A 1 416 ? 25.069 10.300 19.835 1.00 32.07 560 TYR A O 1
ATOM 3068 N N . CYS A 1 417 ? 24.571 10.169 17.567 1.00 24.23 561 CYS A N 1
ATOM 3069 C CA . CYS A 1 417 ? 23.124 10.182 17.661 1.00 23.81 561 CYS A CA 1
ATOM 3070 C C . CYS A 1 417 ? 22.645 8.871 17.064 1.00 25.89 561 CYS A C 1
ATOM 3071 O O . CYS A 1 417 ? 23.449 8.123 16.490 1.00 33.11 561 CYS A O 1
ATOM 3074 N N . SER A 1 418 ? 21.359 8.545 17.281 1.00 25.14 562 SER A N 1
ATOM 3075 C CA . SER A 1 418 ? 20.711 7.473 16.542 1.00 30.82 562 SER A CA 1
ATOM 3076 C C . SER A 1 418 ? 19.890 7.889 15.296 1.00 26.99 562 SER A C 1
ATOM 3077 O O . SER A 1 418 ? 19.636 7.004 14.481 1.00 32.47 562 SER A O 1
ATOM 3080 N N . THR A 1 419 ? 19.534 9.180 15.126 1.00 29.34 563 THR A N 1
ATOM 3081 C CA . THR A 1 419 ? 18.607 9.773 14.151 1.00 33.96 563 THR A CA 1
ATOM 3082 C C . THR A 1 419 ? 18.954 11.244 14.001 1.00 26.60 563 THR A C 1
ATOM 3083 O O . THR A 1 419 ? 19.267 11.942 14.965 1.00 22.06 563 THR A O 1
ATOM 3090 N N . LEU A 1 420 ? 18.741 11.734 12.769 1.00 35.92 564 LEU A N 1
ATOM 3091 C CA . LEU A 1 420 ? 18.895 13.160 12.488 1.00 29.47 564 LEU A CA 1
ATOM 3092 C C . LEU A 1 420 ? 17.673 13.989 12.860 1.00 26.75 564 LEU A C 1
ATOM 3093 O O . LEU A 1 420 ? 17.723 15.225 12.789 1.00 33.09 564 LEU A O 1
ATOM 3098 N N . THR A 1 421 ? 16.553 13.301 13.066 1.00 29.57 565 THR A N 1
ATOM 3099 C CA . THR A 1 421 ? 15.284 13.869 13.467 1.00 37.85 565 THR A CA 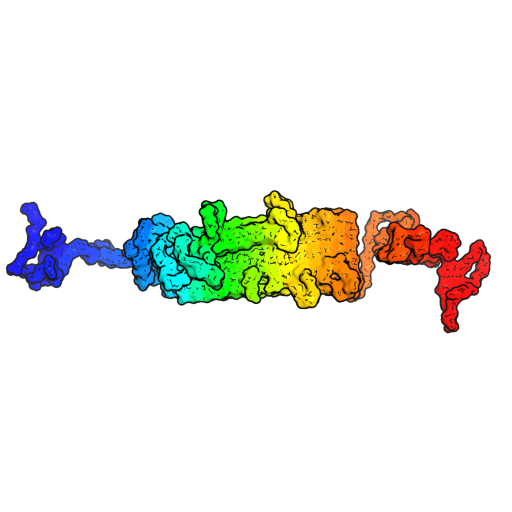1
ATOM 3100 C C . THR A 1 421 ? 15.318 13.857 14.995 1.00 30.29 565 THR A C 1
ATOM 3101 O O . THR A 1 421 ? 15.354 12.787 15.630 1.00 31.00 565 THR A O 1
ATOM 3105 N N . ASN A 1 422 ? 15.407 15.081 15.551 1.00 34.61 566 ASN A N 1
ATOM 3106 C CA . ASN A 1 422 ? 15.560 15.379 16.984 1.00 31.50 566 ASN A CA 1
ATOM 3107 C C . ASN A 1 422 ? 16.786 14.620 17.527 1.00 24.52 566 ASN A C 1
ATOM 3108 O O . ASN A 1 422 ? 16.638 13.792 18.471 1.00 28.07 566 ASN A O 1
ATOM 3113 N N . PRO A 1 423 ? 18.002 14.942 16.986 1.00 25.77 567 PRO A N 1
ATOM 3114 C CA . PRO A 1 423 ? 19.235 14.202 17.310 1.00 25.59 567 PRO A CA 1
ATOM 3115 C C . PRO A 1 423 ? 19.610 14.266 18.793 1.00 21.79 567 PRO A C 1
ATOM 3116 O O . PRO A 1 423 ? 19.614 15.366 19.373 1.00 28.80 567 PRO A O 1
ATOM 3120 N N . GLU A 1 424 ? 19.952 13.095 19.415 1.00 30.26 568 GLU A N 1
ATOM 3121 C CA . GLU A 1 424 ? 20.460 12.942 20.809 1.00 27.04 568 GLU A CA 1
ATOM 3122 C C . GLU A 1 424 ? 21.836 13.607 21.046 1.00 26.70 568 GLU A C 1
ATOM 3123 O O . GLU A 1 424 ? 22.258 13.863 22.194 1.00 28.02 568 GLU A O 1
ATOM 3129 N N . ALA A 1 425 ? 22.603 13.819 19.973 1.00 29.01 569 ALA A N 1
ATOM 3130 C CA . ALA A 1 425 ? 23.889 14.474 19.952 1.00 26.40 569 ALA A CA 1
ATOM 3131 C C . ALA A 1 425 ? 23.845 15.411 18.763 1.00 25.02 569 ALA A C 1
ATOM 3132 O O . ALA A 1 425 ? 23.460 14.998 17.631 1.00 29.70 569 ALA A O 1
ATOM 3134 N N . THR A 1 426 ? 24.165 16.691 19.056 1.00 25.37 570 THR A N 1
ATOM 3135 C CA . THR A 1 426 ? 24.289 17.743 18.023 1.00 21.45 570 THR A CA 1
ATOM 3136 C C . THR A 1 426 ? 25.276 18.785 18.582 1.00 22.49 570 THR A C 1
ATOM 3137 O O . THR A 1 426 ? 25.395 18.913 19.808 1.00 24.65 570 THR A O 1
ATOM 3141 N N . ASN A 1 427 ? 25.923 19.518 17.626 1.00 21.76 571 ASN A N 1
ATOM 3142 C CA . ASN A 1 427 ? 26.711 20.749 17.911 1.00 22.43 571 ASN A CA 1
ATOM 3143 C C . ASN A 1 427 ? 27.931 20.524 18.825 1.00 22.00 571 ASN A C 1
ATOM 3144 O O . ASN A 1 427 ? 28.451 21.467 19.435 1.00 25.50 571 ASN A O 1
ATOM 3149 N N . ILE A 1 428 ? 28.474 19.297 18.864 1.00 20.96 572 ILE A N 1
ATOM 3150 C CA . ILE A 1 428 ? 29.612 18.934 19.719 1.00 23.44 572 ILE A CA 1
ATOM 3151 C C . ILE A 1 428 ? 30.921 19.436 19.075 1.00 18.10 572 ILE A C 1
ATOM 3152 O O . ILE A 1 428 ? 31.153 19.329 17.865 1.00 20.39 572 ILE A O 1
ATOM 3157 N N . LYS A 1 429 ? 31.741 19.934 20.015 1.00 21.51 573 LYS A N 1
ATOM 3158 C CA . LYS A 1 429 ? 33.100 20.364 19.652 1.00 25.55 573 LYS A CA 1
ATOM 3159 C C . LYS A 1 429 ? 34.107 19.351 20.199 1.00 22.27 573 LYS A C 1
ATOM 3160 O O . LYS A 1 429 ? 34.029 18.897 21.346 1.00 21.56 573 LYS A O 1
ATOM 3166 N N . VAL A 1 430 ? 34.972 18.915 19.247 1.00 20.02 574 VAL A N 1
ATOM 3167 C CA . VAL A 1 430 ? 35.917 17.837 19.525 1.00 26.27 574 VAL A CA 1
ATOM 3168 C C . VAL A 1 430 ? 37.325 18.300 19.181 1.00 19.85 574 VAL A C 1
ATOM 3169 O O . VAL A 1 430 ? 37.543 18.754 18.071 1.00 21.42 574 VAL A O 1
ATOM 3173 N N . ASN A 1 431 ? 38.151 18.201 20.200 1.00 22.50 575 ASN A N 1
ATOM 3174 C CA . ASN A 1 431 ? 39.597 18.422 20.185 1.00 22.11 575 ASN A CA 1
ATOM 3175 C C . ASN A 1 431 ? 40.326 17.218 20.829 1.00 20.86 575 ASN A C 1
ATOM 3176 O O . ASN A 1 431 ? 40.219 17.025 22.019 1.00 21.83 575 ASN A O 1
ATOM 3181 N N . VAL A 1 432 ? 41.061 16.421 20.021 1.00 23.54 576 VAL A N 1
ATOM 3182 C CA . VAL A 1 432 ? 41.556 15.060 20.384 1.00 23.95 576 VAL A CA 1
ATOM 3183 C C . VAL A 1 432 ? 43.014 14.889 19.928 1.00 20.00 576 VAL A C 1
ATOM 3184 O O . VAL A 1 432 ? 43.406 15.115 18.768 1.00 19.90 576 VAL A O 1
ATOM 3188 N N . VAL A 1 433 ? 43.840 14.549 20.964 1.00 22.28 577 VAL A N 1
ATOM 3189 C CA . VAL A 1 433 ? 45.226 14.204 20.682 1.00 21.39 577 VAL A CA 1
ATOM 3190 C C . VAL A 1 433 ? 45.499 12.893 21.380 1.00 26.87 577 VAL A C 1
ATOM 3191 O O . VAL A 1 433 ? 45.097 12.726 22.507 1.00 22.92 577 VAL A O 1
ATOM 3195 N N . GLY A 1 434 ? 46.182 11.998 20.667 1.00 26.75 578 GLY A N 1
ATOM 3196 C CA . GLY A 1 434 ? 46.744 10.853 21.343 1.00 24.24 578 GLY A CA 1
ATOM 3197 C C . GLY A 1 434 ? 47.151 9.722 20.445 1.00 26.47 578 GLY A C 1
ATOM 3198 O O . GLY A 1 434 ? 47.277 9.880 19.244 1.00 25.02 578 GLY A O 1
ATOM 3199 N N . ILE A 1 435 ? 47.355 8.609 21.131 1.00 22.55 579 ILE A N 1
ATOM 3200 C CA . ILE A 1 435 ? 48.094 7.488 20.580 1.00 22.02 579 ILE A CA 1
ATOM 3201 C C . ILE A 1 435 ? 47.160 6.258 20.646 1.00 19.79 579 ILE A C 1
ATOM 3202 O O . ILE A 1 435 ? 46.874 5.727 21.721 1.00 21.61 579 ILE A O 1
ATOM 3207 N N . GLY A 1 436 ? 46.754 5.844 19.427 1.00 23.97 580 GLY A N 1
ATOM 3208 C CA . GLY A 1 436 ? 46.596 4.425 19.109 1.00 26.55 580 GLY A CA 1
ATOM 3209 C C . GLY A 1 436 ? 45.170 3.911 19.297 1.00 23.58 580 GLY A C 1
ATOM 3210 O O . GLY A 1 436 ? 44.955 2.684 19.282 1.00 27.85 580 GLY A O 1
ATOM 3211 N N . ALA A 1 437 ? 44.191 4.847 19.195 1.00 21.72 581 ALA A N 1
ATOM 3212 C CA . ALA A 1 437 ? 42.762 4.572 18.984 1.00 25.63 581 ALA A CA 1
ATOM 3213 C C . ALA A 1 437 ? 42.071 5.598 18.088 1.00 19.35 581 ALA A C 1
ATOM 3214 O O . ALA A 1 437 ? 42.633 6.638 17.670 1.00 28.81 581 ALA A O 1
ATOM 3216 N N . ARG A 1 438 ? 40.797 5.217 17.759 1.00 19.93 582 ARG A N 1
ATOM 3217 C CA . ARG A 1 438 ? 40.018 5.916 16.749 1.00 26.74 582 ARG A CA 1
ATOM 3218 C C . ARG A 1 438 ? 39.123 6.975 17.417 1.00 19.96 582 ARG A C 1
ATOM 3219 O O . ARG A 1 438 ? 38.621 6.720 18.546 1.00 25.92 582 ARG A O 1
ATOM 3227 N N . VAL A 1 439 ? 38.876 8.050 16.612 1.00 19.34 583 VAL A N 1
ATOM 3228 C CA . VAL A 1 439 ? 37.762 8.959 16.835 1.00 27.65 583 VAL A CA 1
ATOM 3229 C C . VAL A 1 439 ? 36.664 8.606 15.825 1.00 20.59 583 VAL A C 1
ATOM 3230 O O . VAL A 1 439 ? 36.922 8.661 14.617 1.00 21.80 583 VAL A O 1
ATOM 3234 N N . GLN A 1 440 ? 35.473 8.255 16.438 1.00 23.69 584 GLN A N 1
ATOM 3235 C CA . GLN A 1 440 ? 34.198 8.047 15.706 1.00 23.55 584 GLN A CA 1
ATOM 3236 C C . GLN A 1 440 ? 33.152 9.153 15.991 1.00 23.99 584 GLN A C 1
ATOM 3237 O O . GLN A 1 440 ? 32.839 9.439 17.179 1.00 25.73 584 GLN A O 1
ATOM 3243 N N . ILE A 1 441 ? 32.637 9.704 14.862 1.00 26.23 585 ILE A N 1
ATOM 3244 C CA . ILE A 1 441 ? 31.610 10.754 14.876 1.00 21.94 585 ILE A CA 1
ATOM 3245 C C . ILE A 1 441 ? 30.459 10.200 14.022 1.00 25.19 585 ILE A C 1
ATOM 3246 O O . ILE A 1 441 ? 30.639 9.836 12.844 1.00 26.60 585 ILE A O 1
ATOM 3251 N N . ARG A 1 442 ? 29.256 10.199 14.672 1.00 28.14 586 ARG A N 1
ATOM 3252 C CA . ARG A 1 442 ? 27.931 9.964 14.099 1.00 30.13 586 ARG A CA 1
ATOM 3253 C C . ARG A 1 442 ? 26.837 10.875 14.668 1.00 19.99 586 ARG A C 1
ATOM 3254 O O . ARG A 1 442 ? 25.778 10.496 15.201 1.00 28.13 586 ARG A O 1
ATOM 3262 N N . ALA A 1 443 ? 27.069 12.176 14.408 1.00 27.36 587 ALA A N 1
ATOM 3263 C CA . ALA A 1 443 ? 26.347 13.311 14.933 1.00 23.66 587 ALA A CA 1
ATOM 3264 C C . ALA A 1 443 ? 26.494 14.572 14.072 1.00 24.56 587 ALA A C 1
ATOM 3265 O O . ALA A 1 443 ? 27.599 14.866 13.648 1.00 30.53 587 ALA A O 1
ATOM 3267 N N . PRO A 1 444 ? 25.387 15.329 13.824 1.00 27.20 588 PRO A N 1
ATOM 3268 C CA . PRO A 1 444 ? 25.369 16.586 13.077 1.00 21.39 588 PRO A CA 1
ATOM 3269 C C . PRO A 1 444 ? 26.050 17.742 13.787 1.00 20.41 588 PRO A C 1
ATOM 3270 O O . PRO A 1 444 ? 26.155 17.782 15.029 1.00 25.70 588 PRO A O 1
ATOM 3274 N N . TYR A 1 445 ? 26.587 18.614 12.935 1.00 21.05 589 TYR A N 1
ATOM 3275 C CA . TYR A 1 445 ? 27.197 19.893 13.303 1.00 24.34 589 TYR A CA 1
ATOM 3276 C C . TYR A 1 445 ? 28.427 19.796 14.225 1.00 22.09 589 TYR A C 1
ATOM 3277 O O . TYR A 1 445 ? 28.621 20.635 15.105 1.00 31.22 589 TYR A O 1
ATOM 3286 N N . THR A 1 446 ? 29.166 18.681 14.050 1.00 20.57 590 THR A N 1
ATOM 3287 C CA . THR A 1 446 ? 30.310 18.284 14.924 1.00 20.17 590 THR A CA 1
ATOM 3288 C C . THR A 1 446 ? 31.498 19.078 14.351 1.00 17.04 590 THR A C 1
ATOM 3289 O O . THR A 1 446 ? 31.628 19.097 13.089 1.00 19.48 590 THR A O 1
ATOM 3293 N N . ILE A 1 447 ? 32.205 19.803 15.274 1.00 18.80 591 ILE A N 1
ATOM 3294 C CA . ILE A 1 447 ? 33.495 20.396 14.880 1.00 23.73 591 ILE A CA 1
ATOM 3295 C C . ILE A 1 447 ? 34.638 19.500 15.413 1.00 22.92 591 ILE A C 1
ATOM 3296 O O . ILE A 1 447 ? 34.663 19.272 16.637 1.00 20.07 591 ILE A O 1
ATOM 3301 N N . VAL A 1 448 ? 35.520 19.053 14.455 1.00 20.16 592 VAL A N 1
ATOM 3302 C CA . VAL A 1 448 ? 36.571 18.049 14.688 1.00 23.13 592 VAL A CA 1
ATOM 3303 C C . VAL A 1 448 ? 37.965 18.691 14.535 1.00 14.63 592 VAL A C 1
ATOM 3304 O O . VAL A 1 448 ? 38.177 19.186 13.433 1.00 20.78 592 VAL A O 1
ATOM 3308 N N . ASN A 1 449 ? 38.767 18.563 15.601 1.00 15.81 593 ASN A N 1
ATOM 3309 C CA . ASN A 1 449 ? 40.240 18.748 15.448 1.00 18.90 593 ASN A CA 1
ATOM 3310 C C . ASN A 1 449 ? 40.908 17.542 16.121 1.00 17.40 593 ASN A C 1
ATOM 3311 O O . ASN A 1 449 ? 40.678 17.248 17.285 1.00 22.27 593 ASN A O 1
ATOM 3316 N N . ALA A 1 450 ? 41.825 16.936 15.306 1.00 25.86 594 ALA A N 1
ATOM 3317 C CA . ALA A 1 450 ? 42.527 15.738 15.815 1.00 20.07 594 ALA A CA 1
ATOM 3318 C C . ALA A 1 450 ? 43.985 15.656 15.432 1.00 22.02 594 ALA A C 1
ATOM 3319 O O . ALA A 1 450 ? 44.365 16.049 14.305 1.00 26.97 594 ALA A O 1
ATOM 3321 N N . LYS A 1 451 ? 44.779 15.119 16.407 1.00 21.10 595 LYS A N 1
ATOM 3322 C CA . LYS A 1 451 ? 46.173 14.693 16.155 1.00 21.51 595 LYS A CA 1
ATOM 3323 C C . LYS A 1 451 ? 46.207 13.247 16.684 1.00 24.15 595 LYS A C 1
ATOM 3324 O O . LYS A 1 451 ? 46.036 12.986 17.882 1.00 21.44 595 LYS A O 1
ATOM 3330 N N . ILE A 1 452 ? 46.327 12.269 15.765 1.00 22.76 596 ILE A N 1
ATOM 3331 C CA . ILE A 1 452 ? 46.325 10.833 16.113 1.00 30.28 596 ILE A CA 1
ATOM 3332 C C . ILE A 1 452 ? 47.574 10.147 15.540 1.00 26.92 596 ILE A C 1
ATOM 3333 O O . ILE A 1 452 ? 47.823 10.245 14.314 1.00 25.49 596 ILE A O 1
ATOM 3338 N N . THR A 1 453 ? 48.262 9.404 16.454 1.00 26.49 597 THR A N 1
ATOM 3339 C CA . THR A 1 453 ? 49.476 8.583 16.229 1.00 24.77 597 THR A CA 1
ATOM 3340 C C . THR A 1 453 ? 49.140 7.099 16.431 1.00 20.41 597 THR A C 1
ATOM 3341 O O . THR A 1 453 ? 48.523 6.776 17.462 1.00 25.64 597 THR A O 1
ATOM 3345 N N . GLY A 1 454 ? 49.498 6.253 15.442 1.00 23.44 598 GLY A N 1
ATOM 3346 C CA . GLY A 1 454 ? 49.570 4.813 15.682 1.00 25.15 598 GLY A CA 1
ATOM 3347 C C . GLY A 1 454 ? 48.204 4.121 15.781 1.00 18.33 598 GLY A C 1
ATOM 3348 O O . GLY A 1 454 ? 48.227 2.984 16.269 1.00 27.51 598 GLY A O 1
ATOM 3349 N N . ALA A 1 455 ? 47.097 4.676 15.228 1.00 25.11 599 ALA A N 1
ATOM 3350 C CA . ALA A 1 455 ? 45.868 3.886 15.129 1.00 22.81 599 ALA A CA 1
ATOM 3351 C C . ALA A 1 455 ? 46.002 2.844 14.013 1.00 29.04 599 ALA A C 1
ATOM 3352 O O . ALA A 1 455 ? 46.485 3.169 12.916 1.00 31.62 599 ALA A O 1
ATOM 3354 N N . THR A 1 456 ? 45.610 1.592 14.347 1.00 32.52 600 THR A N 1
ATOM 3355 C CA . THR A 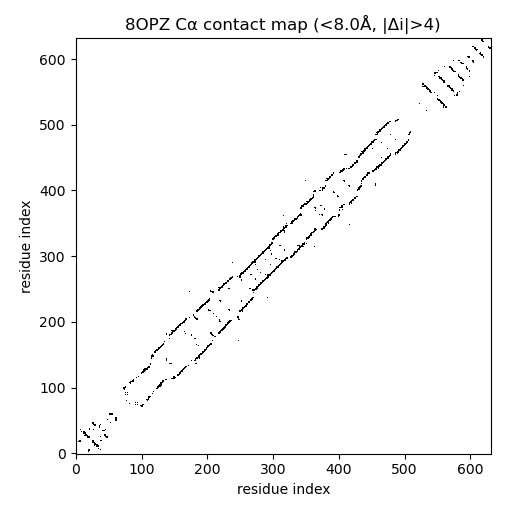1 456 ? 45.610 0.393 13.515 1.00 31.68 600 THR A CA 1
ATOM 3356 C C . THR A 1 456 ? 44.863 0.623 12.175 1.00 28.09 600 THR A C 1
ATOM 3357 O O . THR A 1 456 ? 45.378 0.244 11.137 1.00 31.07 600 THR A O 1
ATOM 3361 N N . GLY A 1 457 ? 43.661 1.207 12.284 1.00 25.86 601 GLY A N 1
ATOM 3362 C CA . GLY A 1 457 ? 42.625 1.578 11.341 1.00 25.94 601 GLY A CA 1
ATOM 3363 C C . GLY A 1 457 ? 42.685 3.074 11.035 1.00 25.58 601 GLY A C 1
ATOM 3364 O O . GLY A 1 457 ? 43.762 3.692 10.982 1.00 22.55 601 GLY A O 1
ATOM 3365 N N . ASP A 1 458 ? 41.467 3.663 10.888 1.00 22.58 602 ASP A N 1
ATOM 3366 C CA . ASP A 1 458 ? 41.224 5.071 10.646 1.00 30.78 602 ASP A CA 1
ATOM 3367 C C . ASP A 1 458 ? 41.600 5.806 11.927 1.00 26.44 602 ASP A C 1
ATOM 3368 O O . ASP A 1 458 ? 41.247 5.310 12.999 1.00 29.35 602 ASP A O 1
ATOM 3373 N N . ALA A 1 459 ? 42.360 6.921 11.798 1.00 24.55 603 ALA A N 1
ATOM 3374 C CA . ALA A 1 459 ? 42.501 7.946 12.837 1.00 23.74 603 ALA A CA 1
ATOM 3375 C C . ALA A 1 459 ? 41.111 8.431 13.301 1.00 18.08 603 ALA A C 1
ATOM 3376 O O . ALA A 1 459 ? 40.768 8.290 14.490 1.00 20.95 603 ALA A O 1
ATOM 3378 N N . VAL A 1 460 ? 40.367 8.870 12.288 1.00 18.70 604 VAL A N 1
ATOM 3379 C CA . VAL A 1 460 ? 39.040 9.418 12.430 1.00 20.97 604 VAL A CA 1
ATOM 3380 C C . VAL A 1 460 ? 38.160 8.781 11.328 1.00 17.39 604 VAL A C 1
ATOM 3381 O O . VAL A 1 460 ? 38.546 8.704 10.124 1.00 18.39 604 VAL A O 1
ATOM 3385 N N . VAL A 1 461 ? 36.928 8.440 11.887 1.00 20.55 605 VAL A N 1
ATOM 3386 C CA . VAL A 1 461 ? 35.826 8.132 10.973 1.00 21.00 605 VAL A CA 1
ATOM 3387 C C . VAL A 1 461 ? 34.639 9.081 11.298 1.00 19.76 605 VAL A C 1
ATOM 3388 O O . VAL A 1 461 ? 34.424 9.425 12.475 1.00 19.99 605 VAL A O 1
ATOM 3392 N N . LEU A 1 462 ? 33.991 9.469 10.209 1.00 19.73 606 LEU A N 1
ATOM 3393 C CA . LEU A 1 462 ? 32.694 10.138 10.233 1.00 23.50 606 LEU A CA 1
ATOM 3394 C C . LEU A 1 462 ? 31.774 9.193 9.487 1.00 20.77 606 LEU A C 1
ATOM 3395 O O . LEU A 1 462 ? 32.051 8.795 8.324 1.00 22.50 606 LEU A O 1
ATOM 3400 N N . GLY A 1 463 ? 30.789 8.739 10.288 1.00 22.13 607 GLY A N 1
ATOM 3401 C CA . GLY A 1 463 ? 29.875 7.696 9.816 1.00 24.73 607 GLY A CA 1
ATOM 3402 C C . GLY A 1 463 ? 28.635 8.368 9.276 1.00 29.83 607 GLY A C 1
ATOM 3403 O O . GLY A 1 463 ? 28.708 9.477 8.720 1.00 28.71 607 GLY A O 1
ATOM 3404 N N . GLU A 1 464 ? 27.519 7.653 9.428 1.00 25.33 608 GLU A N 1
ATOM 3405 C CA . GLU A 1 464 ? 26.178 8.199 9.234 1.00 27.00 608 GLU A CA 1
ATOM 3406 C C . GLU A 1 464 ? 25.889 9.339 10.224 1.00 21.25 608 GLU A C 1
ATOM 3407 O O . GLU A 1 464 ? 26.441 9.375 11.325 1.00 25.15 608 GLU A O 1
ATOM 3413 N N . ARG A 1 465 ? 24.905 10.190 9.800 1.00 25.37 609 ARG A N 1
ATOM 3414 C CA . ARG A 1 465 ? 24.244 11.240 10.596 1.00 23.18 609 ARG A CA 1
ATOM 3415 C C . ARG A 1 465 ? 25.231 12.390 10.965 1.00 18.66 609 ARG A C 1
ATOM 3416 O O . ARG A 1 465 ? 24.970 13.046 11.992 1.00 26.93 609 ARG A O 1
ATOM 3424 N N . CYS A 1 466 ? 26.306 12.579 10.156 1.00 19.15 610 CYS A N 1
ATOM 3425 C CA . CYS A 1 466 ? 27.255 13.707 10.323 1.00 19.25 610 CYS A CA 1
ATOM 3426 C C . CYS A 1 466 ? 26.906 15.061 9.629 1.00 19.31 610 CYS A C 1
ATOM 3427 O O . CYS A 1 466 ? 27.673 16.011 9.843 1.00 24.87 610 CYS A O 1
ATOM 3430 N N . LYS A 1 467 ? 25.707 15.217 9.007 1.00 24.18 611 LYS A N 1
ATOM 3431 C CA . LYS A 1 467 ? 25.154 16.417 8.395 1.00 19.53 611 LYS A CA 1
ATOM 3432 C C . LYS A 1 467 ? 25.533 17.699 9.147 1.00 19.59 611 LYS A C 1
ATOM 3433 O O . LYS A 1 467 ? 25.235 17.940 10.328 1.00 22.97 611 LYS A O 1
ATOM 3439 N N . GLY A 1 468 ? 26.123 18.539 8.301 1.00 21.76 612 GLY A N 1
ATOM 3440 C CA . GLY A 1 468 ? 26.714 19.826 8.625 1.00 27.32 612 GLY A CA 1
ATOM 3441 C C . GLY A 1 468 ? 27.914 19.879 9.594 1.00 20.17 612 GLY A C 1
ATOM 3442 O O . GLY A 1 468 ? 28.130 21.015 10.136 1.00 23.42 612 GLY A O 1
ATOM 3443 N N . SER A 1 469 ? 28.766 18.766 9.704 1.00 18.18 613 SER A N 1
ATOM 3444 C CA . SER A 1 469 ? 30.049 18.567 10.392 1.00 20.05 613 SER A CA 1
ATOM 3445 C C . SER A 1 469 ? 31.157 19.276 9.628 1.00 19.67 613 SER A C 1
ATOM 3446 O O . SER A 1 469 ? 31.158 19.310 8.386 1.00 19.30 613 SER A O 1
ATOM 3449 N N . ILE A 1 470 ? 31.976 19.958 10.467 1.00 21.86 614 ILE A N 1
ATOM 3450 C CA . ILE A 1 470 ? 33.208 20.538 9.941 1.00 21.21 614 ILE A CA 1
ATOM 3451 C C . ILE A 1 470 ? 34.365 19.868 10.696 1.00 19.77 614 ILE A C 1
ATOM 3452 O O . ILE A 1 470 ? 34.613 19.950 11.933 1.00 23.16 614 ILE A O 1
ATOM 3457 N N . VAL A 1 471 ? 35.148 19.309 9.750 1.00 17.60 615 VAL A N 1
ATOM 3458 C CA . VAL A 1 471 ? 36.353 18.672 10.207 1.00 22.43 615 VAL A CA 1
ATOM 3459 C C . VAL A 1 471 ? 37.398 19.687 9.765 1.00 18.45 615 VAL A C 1
ATOM 3460 O O . VAL A 1 471 ? 37.665 19.754 8.581 1.00 20.84 615 VAL A O 1
ATOM 3464 N N . GLU A 1 472 ? 37.854 20.440 10.773 1.00 23.62 616 GLU A N 1
ATOM 3465 C CA . GLU A 1 472 ? 38.824 21.503 10.548 1.00 21.08 616 GLU A CA 1
ATOM 3466 C C . GLU A 1 472 ? 40.182 20.935 10.132 1.00 21.79 616 GLU A C 1
ATOM 3467 O O . GLU A 1 472 ? 40.639 21.206 9.054 1.00 24.47 616 GLU A O 1
ATOM 3473 N N . GLU A 1 473 ? 40.766 20.103 10.998 1.00 29.07 617 GLU A N 1
ATOM 3474 C CA . GLU A 1 473 ? 42.089 19.530 10.838 1.00 26.09 617 GLU A CA 1
ATOM 3475 C C . GLU A 1 473 ? 42.157 18.149 11.482 1.00 28.49 617 GLU A C 1
ATOM 3476 O O . GLU A 1 473 ? 41.672 17.979 12.617 1.00 31.72 617 GLU A O 1
ATOM 3478 N N . VAL A 1 474 ? 42.721 17.212 10.708 1.00 26.25 618 VAL A N 1
ATOM 3479 C CA . VAL A 1 474 ? 43.141 15.899 11.217 1.00 21.04 618 VAL A CA 1
ATOM 3480 C C . VAL A 1 474 ? 44.597 15.630 10.760 1.00 21.17 618 VAL A C 1
ATOM 3481 O O . VAL A 1 474 ? 44.914 15.737 9.550 1.00 23.43 618 VAL A O 1
ATOM 3485 N N . THR A 1 475 ? 45.454 15.524 11.791 1.00 19.82 619 THR A N 1
ATOM 3486 C CA . THR A 1 475 ? 46.812 15.104 11.565 1.00 22.05 619 THR A CA 1
ATOM 3487 C C . THR A 1 475 ? 46.903 13.646 12.032 1.00 22.20 619 THR A C 1
ATOM 3488 O O . THR A 1 475 ? 46.730 13.367 13.227 1.00 20.41 619 THR A O 1
ATOM 3492 N N . ALA A 1 476 ? 47.413 12.817 11.078 1.00 25.35 620 ALA A N 1
ATOM 3493 C CA . ALA A 1 476 ? 47.595 11.388 11.327 1.00 22.13 620 ALA A CA 1
ATOM 3494 C C . ALA A 1 476 ? 49.037 11.016 10.989 1.00 24.81 620 ALA A C 1
ATOM 3495 O O . ALA A 1 476 ? 49.460 11.016 9.819 1.00 24.06 620 ALA A O 1
ATOM 3497 N N . ILE A 1 477 ? 49.668 10.489 12.031 1.00 29.34 621 ILE A N 1
ATOM 3498 C CA . ILE A 1 477 ? 50.969 9.862 11.908 1.00 27.92 621 ILE A CA 1
ATOM 3499 C C . ILE A 1 477 ? 50.840 8.322 12.073 1.00 26.91 621 ILE A C 1
ATOM 3500 O O . ILE A 1 477 ? 50.344 7.803 13.096 1.00 21.93 621 ILE A O 1
ATOM 3505 N N . LYS A 1 478 ? 51.348 7.608 11.024 1.00 27.32 622 LYS A N 1
ATOM 3506 C CA . LYS A 1 478 ? 51.513 6.142 10.936 1.00 28.06 622 LYS A CA 1
ATOM 3507 C C . LYS A 1 478 ? 50.274 5.387 11.444 1.00 32.57 622 LYS A C 1
ATOM 3508 O O . LYS A 1 478 ? 50.363 4.575 12.374 1.00 38.60 622 LYS A O 1
ATOM 3514 N N . CYS A 1 479 ? 49.106 5.851 10.979 1.00 24.39 623 CYS A N 1
ATOM 3515 C CA . CYS A 1 479 ? 47.815 5.202 11.097 1.00 20.57 623 CYS A CA 1
ATOM 3516 C C . CYS A 1 479 ? 47.605 4.300 9.832 1.00 16.69 623 CYS A C 1
ATOM 3517 O O . CYS A 1 479 ? 48.140 4.550 8.718 1.00 20.92 623 CYS A O 1
ATOM 3520 N N . GLY A 1 480 ? 46.629 3.334 10.008 1.00 20.25 624 GLY A N 1
ATOM 3521 C CA . GLY A 1 480 ? 45.902 2.734 8.863 1.00 23.32 624 GLY A CA 1
ATOM 3522 C C . GLY A 1 480 ? 45.374 3.653 7.743 1.00 21.59 624 GLY A C 1
ATOM 3523 O O . GLY A 1 480 ? 45.425 3.316 6.538 1.00 27.83 624 GLY A O 1
ATOM 3524 N N . ARG A 1 481 ? 44.711 4.750 8.164 1.00 24.35 625 ARG A N 1
ATOM 3525 C CA . ARG A 1 481 ? 44.031 5.750 7.330 1.00 25.08 625 ARG A CA 1
ATOM 3526 C C . ARG A 1 481 ? 43.873 7.041 8.175 1.00 19.30 625 ARG A C 1
ATOM 3527 O O . ARG A 1 481 ? 43.631 6.890 9.390 1.00 25.26 625 ARG A O 1
ATOM 3535 N N . PRO A 1 482 ? 44.128 8.304 7.634 1.00 23.14 626 PRO A N 1
ATOM 3536 C CA . PRO A 1 482 ? 43.750 9.515 8.385 1.00 23.54 626 PRO A CA 1
ATOM 3537 C C . PRO A 1 482 ? 42.250 9.573 8.700 1.00 18.75 626 PRO A C 1
ATOM 3538 O O . PRO A 1 482 ? 41.902 9.471 9.861 1.00 19.71 626 PRO A O 1
ATOM 3542 N N . LEU A 1 483 ? 41.450 9.810 7.626 1.00 19.66 627 LEU A N 1
ATOM 3543 C CA . LEU A 1 483 ? 40.035 9.975 7.856 1.00 19.10 627 LEU A CA 1
ATOM 3544 C C . LEU A 1 483 ? 39.358 9.079 6.773 1.00 17.64 627 LEU A C 1
ATOM 3545 O O . LEU A 1 483 ? 39.699 9.091 5.607 1.00 15.91 627 LEU A O 1
ATOM 3550 N N . GLN A 1 484 ? 38.216 8.533 7.224 1.00 23.79 628 GLN A N 1
ATOM 3551 C CA . GLN A 1 484 ? 37.161 8.030 6.359 1.00 30.68 628 GLN A CA 1
ATOM 3552 C C . GLN A 1 484 ? 35.872 8.743 6.744 1.00 24.48 628 GLN A C 1
ATOM 3553 O O . GLN A 1 484 ? 35.560 8.879 7.950 1.00 23.89 628 GLN A O 1
ATOM 3559 N N . TYR A 1 485 ? 35.262 9.266 5.655 1.00 25.46 629 TYR A N 1
ATOM 3560 C CA . TYR A 1 485 ? 33.853 9.640 5.639 1.00 27.89 629 TYR A CA 1
ATOM 3561 C C . TYR A 1 485 ? 33.050 8.549 4.935 1.00 26.05 629 TYR A C 1
ATOM 3562 O O . TYR A 1 485 ? 33.300 8.284 3.768 1.00 24.04 629 TYR A O 1
ATOM 3571 N N . ALA A 1 486 ? 32.157 7.928 5.737 1.00 29.57 630 ALA A N 1
ATOM 3572 C CA . ALA A 1 486 ? 31.265 6.828 5.380 1.00 31.83 630 ALA A CA 1
ATOM 3573 C C . ALA A 1 486 ? 29.781 7.168 5.674 1.00 28.97 630 ALA A C 1
ATOM 3574 O O . ALA A 1 486 ? 29.163 6.554 6.564 1.00 32.85 630 ALA A O 1
ATOM 3576 N N . PRO A 1 487 ? 29.134 8.103 4.900 1.00 26.56 631 PRO A N 1
ATOM 3577 C CA . PRO A 1 487 ? 27.732 8.491 5.086 1.00 29.38 631 PRO A CA 1
ATOM 3578 C C . PRO A 1 487 ? 26.744 7.440 4.564 1.00 23.00 631 PRO A C 1
ATOM 3579 O O . PRO A 1 487 ? 27.140 6.481 3.883 1.00 29.05 631 PRO A O 1
ATOM 3583 N N . LYS A 1 488 ? 25.469 7.695 4.872 1.00 29.60 632 LYS A N 1
ATOM 3584 C CA . LYS A 1 488 ? 24.313 7.152 4.186 1.00 28.44 632 LYS A CA 1
ATOM 3585 C C . LYS A 1 488 ? 24.183 7.798 2.805 1.00 29.75 632 LYS A C 1
ATOM 3586 O O . LYS A 1 488 ? 23.751 8.969 2.662 1.00 36.24 632 LYS A O 1
ATOM 3592 N N . THR A 1 489 ? 24.656 6.994 1.842 1.00 27.66 633 THR A N 1
ATOM 3593 C CA . THR A 1 489 ? 24.800 7.285 0.408 1.00 37.03 633 THR A CA 1
ATOM 3594 C C . THR A 1 489 ? 23.439 7.650 -0.213 1.00 40.82 633 THR A C 1
ATOM 3595 O O . THR A 1 489 ? 23.334 8.662 -0.947 1.00 34.42 633 THR A O 1
ATOM 3599 N N . THR A 1 490 ? 22.414 6.860 0.172 1.00 37.47 634 THR A N 1
ATOM 3600 C CA . THR A 1 490 ? 21.045 6.889 -0.345 1.00 44.44 634 THR A CA 1
ATOM 3601 C C . THR A 1 490 ? 20.285 8.148 0.097 1.00 44.60 634 THR A C 1
ATOM 3602 O O . THR A 1 490 ? 19.240 8.449 -0.484 1.00 48.60 634 THR A O 1
ATOM 3606 N N . ASP A 1 491 ? 20.817 8.911 1.076 1.00 43.10 635 ASP A N 1
ATOM 3607 C CA . ASP A 1 491 ? 20.135 10.065 1.648 1.00 36.29 635 ASP A CA 1
ATOM 3608 C C . ASP A 1 491 ? 21.042 11.311 1.615 1.00 31.55 635 ASP A C 1
ATOM 3609 O O . ASP A 1 491 ? 21.946 11.422 2.478 1.00 27.72 635 ASP A O 1
ATOM 3614 N N . ALA A 1 492 ? 20.693 12.288 0.743 1.00 35.67 636 ALA A N 1
ATOM 3615 C CA . ALA A 1 492 ? 21.290 13.614 0.579 1.00 28.14 636 ALA A CA 1
ATOM 3616 C C . ALA A 1 492 ? 21.406 14.399 1.888 1.00 28.04 636 ALA A C 1
ATOM 3617 O O . ALA A 1 492 ? 22.330 15.187 2.066 1.00 30.91 636 ALA A O 1
ATOM 3619 N N . ASN A 1 493 ? 20.350 14.350 2.711 1.00 26.45 637 ASN A N 1
ATOM 3620 C CA . ASN A 1 493 ? 20.271 14.945 4.042 1.00 26.11 637 ASN A CA 1
ATOM 3621 C C . ASN A 1 493 ? 21.453 14.520 4.933 1.00 26.81 637 ASN A C 1
ATOM 3622 O O . ASN A 1 493 ? 22.074 15.380 5.562 1.00 26.26 637 ASN A O 1
ATOM 3627 N N . ASP A 1 494 ? 21.768 13.212 4.946 1.00 23.82 638 ASP A N 1
ATOM 3628 C CA . ASP A 1 494 ? 22.799 12.539 5.762 1.00 29.49 638 ASP A CA 1
ATOM 3629 C C . ASP A 1 494 ? 24.193 13.203 5.726 1.00 26.28 638 ASP A C 1
ATOM 3630 O O . ASP A 1 494 ? 24.823 13.280 6.770 1.00 30.48 638 ASP A O 1
ATOM 3635 N N . TYR A 1 495 ? 24.687 13.607 4.540 1.00 26.84 639 TYR A N 1
ATOM 3636 C CA . TYR A 1 495 ? 25.998 14.208 4.303 1.00 24.91 639 TYR A CA 1
ATOM 3637 C C . TYR A 1 495 ? 25.871 15.680 3.880 1.00 21.62 639 TYR A C 1
ATOM 3638 O O . TYR A 1 495 ? 26.902 16.300 3.591 1.00 29.45 639 TYR A O 1
ATOM 3647 N N . ALA A 1 496 ? 24.667 16.318 3.891 1.00 26.73 640 ALA A N 1
ATOM 3648 C CA . ALA A 1 496 ? 24.485 17.701 3.454 1.00 25.75 640 ALA A CA 1
ATOM 3649 C C . ALA A 1 496 ? 25.295 18.631 4.372 1.00 20.06 640 ALA A C 1
ATOM 3650 O O . ALA A 1 496 ? 25.254 18.528 5.614 1.00 22.20 640 ALA A O 1
ATOM 3652 N N . GLY A 1 497 ? 26.008 19.497 3.604 1.00 23.80 641 GLY A N 1
ATOM 3653 C CA . GLY A 1 497 ? 26.868 20.521 4.164 1.00 22.17 641 GLY A CA 1
ATOM 3654 C C . GLY A 1 497 ? 28.117 20.105 4.967 1.00 22.67 641 GLY A C 1
ATOM 3655 O O . GLY A 1 497 ? 28.660 21.016 5.577 1.00 23.01 641 GLY A O 1
ATOM 3656 N N . VAL A 1 498 ? 28.476 18.781 5.038 1.00 19.31 642 VAL A N 1
ATOM 3657 C CA . VAL A 1 498 ? 29.690 18.228 5.649 1.00 23.36 642 VAL A CA 1
ATOM 3658 C C . VAL A 1 498 ? 30.945 18.692 4.899 1.00 19.59 642 VAL A C 1
ATOM 3659 O O . VAL A 1 498 ? 31.131 18.408 3.727 1.00 21.57 642 VAL A O 1
ATOM 3663 N N . ILE A 1 499 ? 31.805 19.423 5.665 1.00 18.41 643 ILE A N 1
ATOM 3664 C CA . ILE A 1 499 ? 33.121 19.996 5.257 1.00 24.08 643 ILE A CA 1
ATOM 3665 C C . ILE A 1 499 ? 34.257 19.188 5.915 1.00 21.68 643 ILE A C 1
ATOM 3666 O O . ILE A 1 499 ? 34.347 19.107 7.129 1.00 21.91 643 ILE A O 1
ATOM 3671 N N . ILE A 1 500 ? 35.094 18.617 5.015 1.00 20.04 644 ILE A N 1
ATOM 3672 C CA . ILE A 1 500 ? 36.344 18.033 5.442 1.00 26.61 644 ILE A CA 1
ATOM 3673 C C . ILE A 1 500 ? 37.444 19.024 5.054 1.00 24.01 644 ILE A C 1
ATOM 3674 O O . ILE A 1 500 ? 37.697 19.177 3.839 1.00 22.20 644 ILE A O 1
ATOM 3679 N N . GLY A 1 501 ? 38.080 19.655 6.078 1.00 23.43 645 GLY A N 1
ATOM 3680 C CA . GLY A 1 501 ? 39.139 20.640 5.853 1.00 29.21 645 GLY A CA 1
ATOM 3681 C C . GLY A 1 501 ? 40.462 19.947 5.558 1.00 33.61 645 GLY A C 1
ATOM 3682 O O . GLY A 1 501 ? 40.532 19.044 4.719 1.00 36.20 645 GLY A O 1
ATOM 3683 N N . ARG A 1 502 ? 41.473 20.339 6.326 1.00 27.80 646 ARG A N 1
ATOM 3684 C CA . ARG A 1 502 ? 42.850 19.930 6.110 1.00 32.55 646 ARG A CA 1
ATOM 3685 C C . ARG A 1 502 ? 43.018 18.599 6.820 1.00 33.37 646 ARG A C 1
ATOM 3686 O O . ARG A 1 502 ? 42.829 18.533 8.056 1.00 29.74 646 ARG A O 1
ATOM 3688 N N . ILE A 1 503 ? 43.370 17.604 5.974 1.00 28.90 647 ILE A N 1
ATOM 3689 C CA . ILE A 1 503 ? 43.827 16.288 6.398 1.00 29.03 647 ILE A CA 1
ATOM 3690 C C . ILE A 1 503 ? 45.326 16.225 6.055 1.00 19.99 647 ILE A C 1
ATOM 3691 O O . ILE A 1 503 ? 45.680 16.312 4.886 1.00 20.91 647 ILE A O 1
ATOM 3696 N N . ASN A 1 504 ? 46.060 15.900 7.147 1.00 16.53 648 ASN A N 1
ATOM 3697 C CA . ASN A 1 504 ? 47.520 15.660 7.201 1.00 20.27 648 ASN A CA 1
ATOM 3698 C C . ASN A 1 504 ? 47.818 14.155 7.424 1.00 21.44 648 ASN A C 1
ATOM 3699 O O . ASN A 1 504 ? 47.503 13.618 8.469 1.00 23.72 648 ASN A O 1
ATOM 3704 N N . ASP A 1 505 ? 48.434 13.573 6.348 1.00 25.54 649 ASP A N 1
ATOM 3705 C CA . ASP A 1 505 ? 48.818 12.147 6.259 1.00 28.21 649 ASP A CA 1
ATOM 3706 C C . ASP A 1 505 ? 50.347 12.044 6.332 1.00 31.53 649 ASP A C 1
ATOM 3707 O O . ASP A 1 505 ? 50.997 12.437 5.333 1.00 26.58 649 ASP A O 1
ATOM 3712 N N . VAL A 1 506 ? 50.844 11.384 7.401 1.00 26.96 650 VAL A N 1
ATOM 3713 C CA . VAL A 1 506 ? 52.264 10.961 7.512 1.00 30.40 650 VAL A CA 1
ATOM 3714 C C . VAL A 1 506 ? 52.335 9.434 7.639 1.00 22.96 650 VAL A C 1
ATOM 3715 O O . VAL A 1 506 ? 51.907 8.866 8.667 1.00 22.74 650 VAL A O 1
ATOM 3719 N N . GLU A 1 507 ? 52.730 8.799 6.517 1.00 31.60 651 GLU A N 1
ATOM 3720 C CA . GLU A 1 507 ? 53.088 7.381 6.452 1.00 30.62 651 GLU A CA 1
ATOM 3721 C C . GLU A 1 507 ? 51.913 6.504 6.939 1.00 25.82 651 GLU A C 1
ATOM 3722 O O . GLU A 1 507 ? 52.082 5.519 7.682 1.00 33.03 651 GLU A O 1
ATOM 3728 N N . CYS A 1 508 ? 50.700 7.004 6.653 1.00 22.48 652 CYS A N 1
ATOM 3729 C CA . CYS A 1 508 ? 49.510 6.186 6.706 1.00 23.71 652 CYS A CA 1
ATOM 3730 C C . CYS A 1 508 ? 49.584 5.152 5.587 1.00 27.01 652 CYS A C 1
ATOM 3731 O O . CYS A 1 508 ? 50.176 5.480 4.519 1.00 25.46 652 CYS A O 1
ATOM 3734 N N . THR A 1 509 ? 49.055 3.941 5.928 1.00 29.02 653 THR A N 1
ATOM 3735 C CA . THR A 1 509 ? 48.896 2.790 5.039 1.00 35.13 653 THR A CA 1
ATOM 3736 C C . THR A 1 509 ? 47.989 3.130 3.842 1.00 29.40 653 THR A C 1
ATOM 3737 O O . THR A 1 509 ? 48.385 2.896 2.708 1.00 30.57 653 THR A O 1
ATOM 3741 N N . ASN A 1 510 ? 46.761 3.646 4.096 1.00 26.45 654 ASN A N 1
ATOM 3742 C CA . ASN A 1 510 ? 45.741 3.868 3.084 1.00 30.75 654 ASN A CA 1
ATOM 3743 C C . ASN A 1 510 ? 45.359 5.340 3.043 1.00 26.62 654 ASN A C 1
ATOM 3744 O O . ASN A 1 510 ? 45.079 5.910 4.097 1.00 22.99 654 ASN A O 1
ATOM 3749 N N . ARG A 1 511 ? 45.184 5.836 1.800 1.00 25.94 655 ARG A N 1
ATOM 3750 C CA . ARG A 1 511 ? 44.629 7.179 1.631 1.00 25.88 655 ARG A CA 1
ATOM 3751 C C . ARG A 1 511 ? 43.288 7.427 2.325 1.00 22.77 655 ARG A C 1
ATOM 3752 O O . ARG A 1 511 ? 42.481 6.505 2.579 1.00 22.30 655 ARG A O 1
ATOM 3760 N N . SER A 1 512 ? 43.076 8.726 2.637 1.00 22.55 656 SER A N 1
ATOM 3761 C CA . SER A 1 512 ? 41.798 9.201 3.230 1.00 20.79 656 SER A CA 1
ATOM 3762 C C . SER A 1 512 ? 40.679 8.983 2.164 1.00 23.85 656 SER A C 1
ATOM 3763 O O . SER A 1 512 ? 40.946 8.921 0.967 1.00 21.15 656 SER A O 1
ATOM 3766 N N . VAL A 1 513 ? 39.433 8.785 2.631 1.00 23.58 657 VAL A N 1
ATOM 3767 C CA . VAL A 1 513 ? 38.231 8.499 1.815 1.00 23.83 657 VAL A CA 1
ATOM 3768 C C . VAL A 1 513 ? 37.178 9.578 2.154 1.00 19.27 657 VAL A C 1
ATOM 3769 O O . VAL A 1 513 ? 36.795 9.701 3.351 1.00 23.82 657 VAL A O 1
ATOM 3773 N N . PHE A 1 514 ? 36.779 10.241 1.057 1.00 25.59 658 PHE A N 1
ATOM 3774 C CA . PHE A 1 514 ? 35.842 11.345 1.187 1.00 25.57 658 PHE A CA 1
ATOM 3775 C C . PHE A 1 514 ? 34.490 10.987 0.569 1.00 25.71 658 PHE A C 1
ATOM 3776 O O . PHE A 1 514 ? 34.292 9.874 0.013 1.00 28.85 658 PHE A O 1
ATOM 3784 N N . TYR A 1 515 ? 33.510 11.860 0.896 1.00 30.91 659 TYR A N 1
ATOM 3785 C CA . TYR A 1 515 ? 32.180 11.950 0.289 1.00 27.09 659 TYR A CA 1
ATOM 3786 C C . TYR A 1 515 ? 31.657 13.390 0.257 1.00 21.02 659 TYR A C 1
ATOM 3787 O O . TYR A 1 515 ? 32.070 14.224 1.049 1.00 26.14 659 TYR A O 1
ATOM 3796 N N . GLY A 1 516 ? 30.789 13.644 -0.769 1.00 22.91 660 GLY A N 1
ATOM 3797 C CA . GLY A 1 516 ? 30.114 14.929 -0.959 1.00 30.08 660 GLY A CA 1
ATOM 3798 C C . GLY A 1 516 ? 31.091 15.933 -1.573 1.00 23.60 660 GLY A C 1
ATOM 3799 O O . GLY A 1 516 ? 32.292 15.651 -1.724 1.00 34.24 660 GLY A O 1
ATOM 3800 N N . GLN A 1 517 ? 30.592 17.083 -2.017 1.00 22.43 661 GLN A N 1
ATOM 3801 C CA . GLN A 1 517 ? 31.414 18.184 -2.468 1.00 21.71 661 GLN A CA 1
ATOM 3802 C C . GLN A 1 517 ? 31.012 19.408 -1.666 1.00 24.11 661 GLN A C 1
ATOM 3803 O O . GLN A 1 517 ? 29.847 19.811 -1.836 1.00 34.19 661 GLN A O 1
ATOM 3809 N N . LYS A 1 518 ? 31.955 20.010 -0.920 1.00 23.97 662 LYS A N 1
ATOM 3810 C CA . LYS A 1 518 ? 31.874 21.308 -0.204 1.00 29.04 662 LYS A CA 1
ATOM 3811 C C . LYS A 1 518 ? 31.828 22.512 -1.178 1.00 21.88 662 LYS A C 1
ATOM 3812 O O . LYS A 1 518 ? 32.517 22.539 -2.219 1.00 29.70 662 LYS A O 1
ATOM 3823 N N . ILE A 1 519 ? 31.108 23.552 -0.715 1.00 24.76 663 ILE A N 1
ATOM 3824 C CA . ILE A 1 519 ? 31.085 24.892 -1.295 1.00 26.53 663 ILE A CA 1
ATOM 3825 C C . ILE A 1 519 ? 32.008 25.682 -0.375 1.00 24.73 663 ILE A C 1
ATOM 3826 O O . ILE A 1 519 ? 31.766 25.507 0.842 1.00 28.68 663 ILE A O 1
ATOM 3831 N N . VAL A 1 520 ? 33.085 26.327 -0.911 1.00 26.16 664 VAL A N 1
ATOM 3832 C CA . VAL A 1 520 ? 34.075 27.100 -0.143 1.00 29.68 664 VAL A CA 1
ATOM 3833 C C . VAL A 1 520 ? 34.142 28.523 -0.730 1.00 23.93 664 VAL A C 1
ATOM 3834 O O . VAL A 1 520 ? 34.329 28.666 -1.948 1.00 25.49 664 VAL A O 1
ATOM 3838 N N . HIS A 1 521 ? 34.037 29.510 0.183 1.00 24.89 665 HIS A N 1
ATOM 3839 C CA . HIS A 1 521 ? 34.287 30.907 -0.222 1.00 25.46 665 HIS A CA 1
ATOM 3840 C C . HIS A 1 521 ? 35.633 31.367 0.374 1.00 22.63 665 HIS A C 1
ATOM 3841 O O . HIS A 1 521 ? 35.850 31.230 1.598 1.00 21.30 665 HIS A O 1
ATOM 3848 N N . SER A 1 522 ? 36.515 31.894 -0.550 1.00 26.29 666 SER A N 1
ATOM 3849 C CA . SER A 1 522 ? 37.835 32.373 -0.200 1.00 24.46 666 SER A CA 1
ATOM 3850 C C . SER A 1 522 ? 38.189 33.799 -0.599 1.00 29.60 666 SER A C 1
ATOM 3851 O O . SER A 1 522 ? 37.684 34.324 -1.567 1.00 23.52 666 SER A O 1
ATOM 3854 N N . GLN A 1 523 ? 39.132 34.400 0.141 1.00 25.62 667 GLN A N 1
ATOM 3855 C CA . GLN A 1 523 ? 39.688 35.656 -0.359 1.00 24.74 667 GLN A CA 1
ATOM 3856 C C . GLN A 1 523 ? 40.551 35.379 -1.604 1.00 27.39 667 GLN A C 1
ATOM 3857 O O . GLN A 1 523 ? 41.257 34.326 -1.681 1.00 29.89 667 GLN A O 1
ATOM 3863 N N . ARG A 1 524 ? 40.454 36.276 -2.605 1.00 32.62 668 ARG A N 1
ATOM 3864 C CA . ARG A 1 524 ? 41.353 36.338 -3.772 1.00 31.15 668 ARG A CA 1
ATOM 3865 C C . ARG A 1 524 ? 42.796 36.225 -3.294 1.00 25.29 668 ARG A C 1
ATOM 3866 O O . ARG A 1 524 ? 43.147 36.814 -2.296 1.00 24.65 668 ARG A O 1
ATOM 3874 N N . LYS A 1 525 ? 43.614 35.394 -3.951 1.00 19.48 669 LYS A N 1
ATOM 3875 C CA . LYS A 1 525 ? 45.019 35.139 -3.627 1.00 21.83 669 LYS A CA 1
ATOM 3876 C C . LYS A 1 525 ? 45.836 35.176 -4.920 1.00 23.91 669 LYS A C 1
ATOM 3877 O O . LYS A 1 525 ? 45.321 34.864 -6.031 1.00 18.99 669 LYS A O 1
ATOM 3883 N N . ILE A 1 526 ? 47.085 35.643 -4.676 1.00 22.43 670 ILE A N 1
ATOM 3884 C CA . ILE A 1 526 ? 48.209 35.146 -5.518 1.00 22.05 670 ILE A CA 1
ATOM 3885 C C . ILE A 1 526 ? 48.965 34.122 -4.669 1.00 21.45 670 ILE A C 1
ATOM 3886 O O . ILE A 1 526 ? 49.440 34.401 -3.560 1.00 29.33 670 ILE A O 1
ATOM 3891 N N . GLU A 1 527 ? 48.933 32.881 -5.229 1.00 19.79 671 GLU A N 1
ATOM 3892 C CA . GLU A 1 527 ? 49.670 31.802 -4.605 1.00 19.78 671 GLU A CA 1
ATOM 3893 C C . GLU A 1 527 ? 50.999 31.497 -5.359 1.00 15.47 671 GLU A C 1
ATOM 3894 O O . GLU A 1 527 ? 50.919 31.163 -6.517 1.00 18.56 671 GLU A O 1
ATOM 3900 N N . ARG A 1 528 ? 52.106 31.589 -4.569 1.00 22.78 672 ARG A N 1
ATOM 3901 C CA . ARG A 1 528 ? 53.457 31.492 -5.142 1.00 19.45 672 ARG A CA 1
ATOM 3902 C C . ARG A 1 528 ? 54.161 30.287 -4.517 1.00 21.66 672 ARG A C 1
ATOM 3903 O O . ARG A 1 528 ? 54.422 30.298 -3.299 1.00 29.80 672 ARG A O 1
ATOM 3911 N N . ILE A 1 529 ? 54.407 29.340 -5.431 1.00 20.36 673 ILE A N 1
ATOM 3912 C CA . ILE A 1 529 ? 55.061 28.086 -5.172 1.00 24.41 673 ILE A CA 1
ATOM 3913 C C . ILE A 1 529 ? 56.483 28.184 -5.773 1.00 19.97 673 ILE A C 1
ATOM 3914 O O . ILE A 1 529 ? 56.652 28.095 -7.008 1.00 21.96 673 ILE A O 1
ATOM 3919 N N . TYR A 1 530 ? 57.419 28.263 -4.814 1.00 19.91 674 TYR A N 1
ATOM 3920 C CA . TYR A 1 530 ? 58.847 28.220 -5.144 1.00 24.37 674 TYR A CA 1
ATOM 3921 C C . TYR A 1 530 ? 59.489 26.837 -4.948 1.00 32.89 674 TYR A C 1
ATOM 3922 O O . TYR A 1 530 ? 59.532 26.342 -3.805 1.00 29.55 674 TYR A O 1
ATOM 3931 N N . ALA A 1 531 ? 60.105 26.313 -6.038 1.00 27.34 675 ALA A N 1
ATOM 3932 C CA . ALA A 1 531 ? 60.768 25.009 -6.003 1.00 35.61 675 ALA A CA 1
ATOM 3933 C C . ALA A 1 531 ? 62.272 25.215 -5.928 1.00 29.57 675 ALA A C 1
ATOM 3934 O O . ALA A 1 531 ? 62.833 25.768 -6.862 1.00 32.14 675 ALA A O 1
ATOM 3936 N N . GLN A 1 532 ? 62.860 24.750 -4.809 1.00 36.22 676 GLN A N 1
ATOM 3937 C CA . GLN A 1 532 ? 64.255 24.998 -4.426 1.00 39.30 676 GLN A CA 1
ATOM 3938 C C . GLN A 1 532 ? 65.236 23.993 -5.055 1.00 38.47 676 GLN A C 1
ATOM 3939 O O . GLN A 1 532 ? 66.440 24.260 -5.028 1.00 47.30 676 GLN A O 1
ATOM 3945 N N . GLU A 1 533 ? 64.707 22.947 -5.712 1.00 38.02 677 GLU A N 1
ATOM 3946 C CA . GLU A 1 533 ? 65.227 21.581 -5.800 1.00 48.12 677 GLU A CA 1
ATOM 3947 C C . GLU A 1 533 ? 66.648 21.466 -6.350 1.00 51.22 677 GLU A C 1
ATOM 3948 O O . GLU A 1 533 ? 67.451 20.769 -5.711 1.00 58.59 677 GLU A O 1
ATOM 3954 N N . THR A 1 534 ? 66.898 22.136 -7.504 1.00 44.94 678 THR A N 1
ATOM 3955 C CA . THR A 1 534 ? 68.125 22.404 -8.272 1.00 49.88 678 THR A CA 1
ATOM 3956 C C . THR A 1 534 ? 68.117 21.770 -9.670 1.00 49.98 678 THR A C 1
ATOM 3957 O O . THR A 1 534 ? 68.815 22.268 -10.561 1.00 45.48 678 THR A O 1
ATOM 3961 N N . ALA A 1 535 ? 67.379 20.659 -9.816 1.00 44.97 679 ALA A N 1
ATOM 3962 C CA . ALA A 1 535 ? 67.351 19.828 -11.010 1.00 34.85 679 ALA A CA 1
ATOM 3963 C C . ALA A 1 535 ? 65.985 19.184 -11.211 1.00 46.20 679 ALA A C 1
ATOM 3964 O O . ALA A 1 535 ? 65.356 18.687 -10.262 1.00 40.49 679 ALA A O 1
ATOM 3966 N N . PHE A 1 536 ? 65.570 19.241 -12.484 1.00 43.26 680 PHE A N 1
ATOM 3967 C CA . PHE A 1 536 ? 64.291 18.787 -13.015 1.00 43.80 680 PHE A CA 1
ATOM 3968 C C . PHE A 1 536 ? 64.480 18.042 -14.333 1.00 39.50 680 PHE A C 1
ATOM 3969 O O . PHE A 1 536 ? 65.073 18.576 -15.277 1.00 44.00 680 PHE A O 1
ATOM 3977 N N . VAL A 1 537 ? 63.967 16.803 -14.352 1.00 39.90 681 VAL A N 1
ATOM 3978 C CA . VAL A 1 537 ? 63.927 15.919 -15.516 1.00 42.92 681 VAL A CA 1
ATOM 3979 C C . VAL A 1 537 ? 62.650 16.184 -16.348 1.00 43.02 681 VAL A C 1
ATOM 3980 O O . VAL A 1 537 ? 61.773 16.947 -15.927 1.00 40.53 681 VAL A O 1
ATOM 3984 N N . LEU A 1 538 ? 62.576 15.591 -17.555 1.00 31.91 682 LEU A N 1
ATOM 3985 C CA . LEU A 1 538 ? 61.451 15.696 -18.493 1.00 36.12 682 LEU A CA 1
ATOM 3986 C C . LEU A 1 538 ? 60.170 15.102 -17.893 1.00 32.53 682 LEU A C 1
ATOM 3987 O O . LEU A 1 538 ? 60.178 14.007 -17.334 1.00 37.84 682 LEU A O 1
ATOM 3992 N N . ASP A 1 539 ? 59.075 15.887 -18.003 1.00 28.41 683 ASP A N 1
ATOM 3993 C CA . ASP A 1 539 ? 57.707 15.651 -17.516 1.00 29.59 683 ASP A CA 1
ATOM 3994 C C . ASP A 1 539 ? 57.581 15.528 -15.981 1.00 26.56 683 ASP A C 1
ATOM 3995 O O . ASP A 1 539 ? 56.543 15.106 -15.465 1.00 26.65 683 ASP A O 1
ATOM 4000 N N . GLN A 1 540 ? 58.573 16.029 -15.237 1.00 24.15 684 GLN A N 1
ATOM 4001 C CA . GLN A 1 540 ? 58.643 16.190 -13.801 1.00 28.62 684 GLN A CA 1
ATOM 4002 C C . GLN A 1 540 ? 57.587 17.187 -13.298 1.00 24.86 684 GLN A C 1
ATOM 4003 O O . GLN A 1 540 ? 57.499 18.337 -13.765 1.00 27.42 684 GLN A O 1
ATOM 4009 N N . VAL A 1 541 ? 56.829 16.724 -12.297 1.00 28.11 685 VAL A N 1
ATOM 4010 C CA . VAL A 1 541 ? 55.737 17.491 -11.736 1.00 25.97 685 VAL A CA 1
ATOM 4011 C C . VAL A 1 541 ? 56.323 18.388 -10.648 1.00 25.15 685 VAL A C 1
ATOM 4012 O O . VAL A 1 541 ? 56.736 17.895 -9.593 1.00 30.05 685 VAL A O 1
ATOM 4016 N N . LEU A 1 542 ? 56.211 19.698 -10.891 1.00 25.64 686 LEU A N 1
ATOM 4017 C CA . LEU A 1 542 ? 56.462 20.745 -9.913 1.00 23.62 686 LEU A CA 1
ATOM 4018 C C . LEU A 1 542 ? 55.293 20.899 -8.932 1.00 25.18 686 LEU A C 1
ATOM 4019 O O . LEU A 1 542 ? 55.581 21.007 -7.748 1.00 29.01 686 LEU A O 1
ATOM 4024 N N . GLU A 1 543 ? 54.024 20.837 -9.433 1.00 23.46 687 GLU A N 1
ATOM 4025 C CA . GLU A 1 543 ? 52.768 21.074 -8.699 1.00 25.77 687 GLU A CA 1
ATOM 4026 C C . GLU A 1 543 ? 51.613 20.590 -9.549 1.00 21.66 687 GLU A C 1
ATOM 4027 O O . GLU A 1 543 ? 51.605 20.845 -10.740 1.00 26.53 687 GLU A O 1
ATOM 4033 N N . ALA A 1 544 ? 50.727 19.823 -8.843 1.00 24.57 688 ALA A N 1
ATOM 4034 C CA . ALA A 1 544 ? 49.570 19.231 -9.513 1.00 26.60 688 ALA A CA 1
ATOM 4035 C C . ALA A 1 544 ? 48.349 19.171 -8.611 1.00 25.12 688 ALA A C 1
ATOM 4036 O O . ALA A 1 544 ? 48.504 19.001 -7.392 1.00 30.34 688 ALA A O 1
ATOM 4038 N N . ILE A 1 545 ? 47.191 19.223 -9.306 1.00 24.62 689 ILE A N 1
ATOM 4039 C CA . ILE A 1 545 ? 45.873 18.793 -8.894 1.00 25.98 689 ILE A CA 1
ATOM 4040 C C . ILE A 1 545 ? 45.362 17.685 -9.842 1.00 25.24 689 ILE A C 1
ATOM 4041 O O . ILE A 1 545 ? 45.462 17.767 -11.074 1.00 25.28 689 ILE A O 1
ATOM 4046 N N . GLU A 1 546 ? 44.927 16.588 -9.178 1.00 22.54 690 GLU A N 1
ATOM 4047 C CA . GLU A 1 546 ? 44.492 15.347 -9.795 1.00 33.15 690 GLU A CA 1
ATOM 4048 C C . GLU A 1 546 ? 43.136 14.942 -9.276 1.00 19.03 690 GLU A C 1
ATOM 4049 O O . GLU A 1 546 ? 42.893 14.820 -8.091 1.00 23.62 690 GLU A O 1
ATOM 4055 N N . VAL A 1 547 ? 42.287 14.687 -10.295 1.00 22.82 691 VAL A N 1
ATOM 4056 C CA . VAL A 1 547 ? 40.914 14.362 -9.982 1.00 24.14 691 VAL A CA 1
ATOM 4057 C C . VAL A 1 547 ? 40.683 12.947 -10.502 1.00 24.01 691 VAL A C 1
ATOM 4058 O O . VAL A 1 547 ? 40.966 12.693 -11.671 1.00 22.79 691 VAL A O 1
ATOM 4062 N N . TYR A 1 548 ? 40.192 12.127 -9.529 1.00 25.66 692 TYR A N 1
ATOM 4063 C CA . TYR A 1 548 ? 39.902 10.718 -9.686 1.00 25.47 692 TYR A CA 1
ATOM 4064 C C . TYR A 1 548 ? 38.403 10.411 -9.556 1.00 29.07 692 TYR A C 1
ATOM 4065 O O . TYR A 1 548 ? 37.623 11.005 -8.767 1.00 28.61 692 TYR A O 1
ATOM 4074 N N . THR A 1 549 ? 38.005 9.424 -10.362 1.00 24.90 693 THR A N 1
ATOM 4075 C CA . THR A 1 549 ? 36.629 8.933 -10.399 1.00 32.92 693 THR A CA 1
ATOM 4076 C C . THR A 1 549 ? 36.411 7.556 -9.739 1.00 29.17 693 THR A C 1
ATOM 4077 O O . THR A 1 549 ? 37.268 6.647 -9.827 1.00 33.60 693 THR A O 1
ATOM 4081 N N . ASN A 1 550 ? 35.194 7.354 -9.171 1.00 34.72 694 ASN A N 1
ATOM 4082 C CA . ASN A 1 550 ? 34.687 6.022 -8.800 1.00 42.29 694 ASN A CA 1
ATOM 4083 C C . ASN A 1 550 ? 33.425 5.617 -9.584 1.00 37.45 694 ASN A C 1
ATOM 4084 O O . ASN A 1 550 ? 32.489 5.021 -9.068 1.00 38.37 694 ASN A O 1
ATOM 4089 N N . ASP A 1 551 ? 33.406 5.925 -10.877 1.00 36.51 695 ASP A N 1
ATOM 4090 C CA . ASP A 1 551 ? 32.239 5.670 -11.716 1.00 32.80 695 ASP A CA 1
ATOM 4091 C C . ASP A 1 551 ? 32.075 4.158 -11.891 1.00 37.04 695 ASP A C 1
ATOM 4092 O O . ASP A 1 551 ? 33.099 3.461 -11.977 1.00 46.99 695 ASP A O 1
ATOM 4097 N N . SER A 1 552 ? 30.802 3.689 -11.850 1.00 40.34 696 SER A N 1
ATOM 4098 C CA . SER A 1 552 ? 30.361 2.327 -12.174 1.00 44.17 696 SER A CA 1
ATOM 4099 C C . SER A 1 552 ? 30.960 1.838 -13.498 1.00 44.04 696 SER A C 1
ATOM 4100 O O . SER A 1 552 ? 31.610 0.797 -13.503 1.00 36.77 696 SER A O 1
ATOM 4103 N N . GLY A 1 553 ? 30.831 2.672 -14.550 1.00 42.15 697 GLY A N 1
ATOM 4104 C CA . GLY A 1 553 ? 31.234 2.417 -15.931 1.00 49.53 697 GLY A CA 1
ATOM 4105 C C . GLY A 1 553 ? 32.710 2.065 -16.118 1.00 50.05 697 GLY A C 1
ATOM 4106 O O . GLY A 1 553 ? 33.020 1.410 -17.111 1.00 57.28 697 GLY A O 1
ATOM 4107 N N . VAL A 1 554 ? 33.570 2.510 -15.180 1.00 45.36 698 VAL A N 1
ATOM 4108 C CA . VAL A 1 554 ? 35.015 2.283 -15.116 1.00 48.39 698 VAL A CA 1
ATOM 4109 C C . VAL A 1 554 ? 35.393 1.393 -13.919 1.00 53.00 698 VAL A C 1
ATOM 4110 O O . VAL A 1 554 ? 35.380 1.828 -12.759 1.00 40.68 698 VAL A O 1
ATOM 4114 N N . THR A 1 555 ? 35.677 0.112 -14.232 1.00 56.10 699 THR A N 1
ATOM 4115 C CA . THR A 1 555 ? 36.211 -0.903 -13.320 1.00 53.62 699 THR A CA 1
ATOM 4116 C C . THR A 1 555 ? 37.519 -1.420 -13.925 1.00 55.73 699 THR A C 1
ATOM 4117 O O . THR A 1 555 ? 37.485 -2.007 -15.011 1.00 38.08 699 THR A O 1
ATOM 4121 N N . GLY A 1 556 ? 38.637 -1.162 -13.221 1.00 48.61 700 GLY A N 1
ATOM 4122 C CA . GLY A 1 556 ? 40.011 -1.447 -13.629 1.00 48.60 700 GLY A CA 1
ATOM 4123 C C . GLY A 1 556 ? 40.952 -0.268 -13.354 1.00 37.64 700 GLY A C 1
ATOM 4124 O O . GLY A 1 556 ? 40.638 0.852 -13.757 1.00 54.97 700 GLY A O 1
ATOM 4125 N N . ALA A 1 557 ? 42.148 -0.578 -12.798 1.00 48.04 701 ALA A N 1
ATOM 4126 C CA . ALA A 1 557 ? 42.913 0.160 -11.781 1.00 42.25 701 ALA A CA 1
ATOM 4127 C C . ALA A 1 557 ? 43.110 1.668 -12.023 1.00 43.04 701 ALA A C 1
ATOM 4128 O O . ALA A 1 557 ? 43.147 2.415 -11.041 1.00 38.89 701 ALA A O 1
ATOM 4130 N N . ASN A 1 558 ? 43.230 2.106 -13.301 1.00 37.35 702 ASN A N 1
ATOM 4131 C CA . ASN A 1 558 ? 43.452 3.503 -13.663 1.00 34.85 702 ASN A CA 1
ATOM 4132 C C . ASN A 1 558 ? 42.137 4.290 -13.557 1.00 31.22 702 ASN A C 1
ATOM 4133 O O . ASN A 1 558 ? 41.213 4.044 -14.335 1.00 42.93 702 ASN A O 1
ATOM 4135 N N . LYS A 1 559 ? 42.098 5.268 -12.617 1.00 33.46 703 LYS A N 1
ATOM 4136 C CA . LYS A 1 559 ? 40.910 6.085 -12.385 1.00 28.47 703 LYS A CA 1
ATOM 4137 C C . LYS A 1 559 ? 41.140 7.610 -12.379 1.00 33.25 703 LYS A C 1
ATOM 4138 O O . LYS A 1 559 ? 40.240 8.344 -11.933 1.00 31.13 703 LYS A O 1
ATOM 4140 N N . LEU A 1 560 ? 42.303 8.096 -12.903 1.00 34.46 704 LEU A N 1
ATOM 4141 C CA . LEU A 1 560 ? 42.577 9.517 -13.132 1.00 31.82 704 LEU A CA 1
ATOM 4142 C C . LEU A 1 560 ? 41.576 9.996 -14.168 1.00 25.13 704 LEU A C 1
ATOM 4143 O O . LEU A 1 560 ? 41.561 9.491 -15.290 1.00 27.46 704 LEU A O 1
ATOM 4148 N N . ALA A 1 561 ? 40.711 10.954 -13.781 1.00 26.89 705 ALA A N 1
ATOM 4149 C CA . ALA A 1 561 ? 39.696 11.529 -14.630 1.00 34.69 705 ALA A CA 1
ATOM 4150 C C . ALA A 1 561 ? 40.289 12.753 -15.335 1.00 31.01 705 ALA A C 1
ATOM 4151 O O . ALA A 1 561 ? 40.189 12.845 -16.552 1.00 41.63 705 ALA A O 1
ATOM 4153 N N . SER A 1 562 ? 40.998 13.615 -14.543 1.00 25.96 706 SER A N 1
ATOM 4154 C CA . SER A 1 562 ? 41.451 14.937 -15.020 1.00 23.06 706 SER A CA 1
ATOM 4155 C C . SER A 1 562 ? 42.489 15.468 -14.036 1.00 26.25 706 SER A C 1
ATOM 4156 O O . SER A 1 562 ? 42.533 14.959 -12.912 1.00 28.30 706 SER A O 1
ATOM 4159 N N . ALA A 1 563 ? 43.390 16.300 -14.592 1.00 27.24 707 ALA A N 1
ATOM 4160 C CA . ALA A 1 563 ? 44.586 16.822 -13.924 1.00 18.06 707 ALA A CA 1
ATOM 4161 C C . ALA A 1 563 ? 45.107 18.104 -14.600 1.00 26.18 707 ALA A C 1
ATOM 4162 O O . ALA A 1 563 ? 44.847 18.385 -15.816 1.00 23.27 707 ALA A O 1
ATOM 4164 N N . ILE A 1 564 ? 45.744 18.910 -13.717 1.00 23.21 708 ILE A N 1
ATOM 4165 C CA . ILE A 1 564 ? 46.492 20.109 -14.079 1.00 28.45 708 ILE A CA 1
ATOM 4166 C C . ILE A 1 564 ? 47.858 20.003 -13.404 1.00 24.98 708 ILE A C 1
ATOM 4167 O O . ILE A 1 564 ? 47.943 19.937 -12.140 1.00 23.99 708 ILE A O 1
ATOM 4172 N N . ARG A 1 565 ? 48.828 20.041 -14.342 1.00 19.60 709 ARG A N 1
ATOM 4173 C CA . ARG A 1 565 ? 50.181 19.724 -13.897 1.00 19.73 709 ARG A CA 1
ATOM 4174 C C . ARG A 1 565 ? 51.083 20.832 -14.403 1.00 23.96 709 ARG A C 1
ATOM 4175 O O . ARG A 1 565 ? 51.017 21.222 -15.542 1.00 23.30 709 ARG A O 1
ATOM 4183 N N . HIS A 1 566 ? 51.811 21.372 -13.427 1.00 26.07 710 HIS A N 1
ATOM 4184 C CA . HIS A 1 566 ? 52.912 22.313 -13.558 1.00 22.53 710 HIS A CA 1
ATOM 4185 C C . HIS A 1 566 ? 54.181 21.468 -13.747 1.00 23.38 710 HIS A C 1
ATOM 4186 O O . HIS A 1 566 ? 54.648 20.854 -12.761 1.00 23.70 710 HIS A O 1
ATOM 4193 N N . ILE A 1 567 ? 54.693 21.539 -14.997 1.00 27.32 711 ILE A N 1
ATOM 4194 C CA . ILE A 1 567 ? 55.612 20.578 -15.588 1.00 28.48 711 ILE A CA 1
ATOM 4195 C C . ILE A 1 567 ? 56.924 21.215 -16.039 1.00 28.61 711 ILE A C 1
ATOM 4196 O O . ILE A 1 567 ? 56.873 22.301 -16.629 1.00 33.76 711 ILE A O 1
ATOM 4201 N N . SER A 1 568 ? 58.027 20.455 -15.872 1.00 23.30 712 SER A N 1
ATOM 4202 C CA . SER A 1 568 ? 59.308 20.648 -16.533 1.00 22.66 712 SER A CA 1
ATOM 4203 C C . SER A 1 568 ? 59.257 19.983 -17.915 1.00 21.01 712 SER A C 1
ATOM 4204 O O . SER A 1 568 ? 58.936 18.797 -17.989 1.00 28.67 712 SER A O 1
ATOM 4207 N N . ALA A 1 569 ? 59.316 20.769 -18.981 1.00 28.53 713 ALA A N 1
ATOM 4208 C CA . ALA A 1 569 ? 58.964 20.461 -20.385 1.00 27.87 713 ALA A CA 1
ATOM 4209 C C . ALA A 1 569 ? 60.090 19.814 -21.219 1.00 31.69 713 ALA A C 1
ATOM 4210 O O . ALA A 1 569 ? 59.896 19.392 -22.364 1.00 31.24 713 ALA A O 1
ATOM 4212 N N . ASP A 1 570 ? 61.220 19.677 -20.555 1.00 36.59 714 ASP A N 1
ATOM 4213 C CA . ASP A 1 570 ? 62.567 19.703 -21.052 1.00 40.70 714 ASP A CA 1
ATOM 4214 C C . ASP A 1 570 ? 63.340 18.721 -20.185 1.00 40.28 714 ASP A C 1
ATOM 4215 O O . ASP A 1 570 ? 63.115 18.665 -18.965 1.00 34.00 714 ASP A O 1
ATOM 4220 N N . SER A 1 571 ? 64.299 18.041 -20.838 1.00 36.77 715 SER A N 1
ATOM 4221 C CA . SER A 1 571 ? 65.277 17.170 -20.210 1.00 39.83 715 SER A CA 1
ATOM 4222 C C . SER A 1 571 ? 66.382 17.967 -19.471 1.00 36.99 715 SER A C 1
ATOM 4223 O O . SER A 1 571 ? 67.241 17.353 -18.818 1.00 45.66 715 SER A O 1
ATOM 4226 N N . PHE A 1 572 ? 66.328 19.326 -19.525 1.00 31.23 716 PHE A N 1
ATOM 4227 C CA . PHE A 1 572 ? 67.228 20.168 -18.757 1.00 37.08 716 PHE A CA 1
ATOM 4228 C C . PHE A 1 572 ? 66.591 20.966 -17.616 1.00 31.65 716 PHE A C 1
ATOM 4229 O O . PHE A 1 572 ? 67.330 21.432 -16.743 1.00 41.57 716 PHE A O 1
ATOM 4237 N N . GLY A 1 573 ? 65.241 21.069 -17.575 1.00 30.58 717 GLY A N 1
ATOM 4238 C CA . GLY A 1 573 ? 64.538 22.067 -16.771 1.00 37.09 717 GLY A CA 1
ATOM 4239 C C . GLY A 1 573 ? 64.895 23.503 -17.168 1.00 36.45 717 GLY A C 1
ATOM 4240 O O . GLY A 1 573 ? 65.174 24.329 -16.290 1.00 33.24 717 GLY A O 1
ATOM 4241 N N . THR A 1 574 ? 64.935 23.741 -18.496 1.00 34.92 718 THR A N 1
ATOM 4242 C CA . THR A 1 574 ? 65.227 25.036 -19.117 1.00 34.77 718 THR A CA 1
ATOM 4243 C C . THR A 1 574 ? 63.976 25.576 -19.843 1.00 26.67 718 THR A C 1
ATOM 4244 O O . THR A 1 574 ? 64.049 26.646 -20.478 1.00 28.01 718 THR A O 1
ATOM 4248 N N . SER A 1 575 ? 62.853 24.840 -19.697 1.00 32.36 719 SER A N 1
ATOM 4249 C CA . SER A 1 575 ? 61.496 25.151 -20.131 1.00 32.38 719 SER A CA 1
ATOM 4250 C C . SER A 1 575 ? 60.446 24.399 -19.299 1.00 29.27 719 SER A C 1
ATOM 4251 O O . SER A 1 575 ? 60.628 23.219 -18.915 1.00 25.02 719 SER A O 1
ATOM 4254 N N . TYR A 1 576 ? 59.282 25.069 -19.194 1.00 30.61 720 TYR A N 1
ATOM 4255 C CA . TYR A 1 576 ? 58.189 24.751 -18.285 1.00 32.02 720 TYR A CA 1
ATOM 4256 C C . TYR A 1 576 ? 56.873 25.159 -18.911 1.00 26.04 720 TYR A C 1
ATOM 4257 O O . TYR A 1 576 ? 56.820 26.037 -19.796 1.00 26.91 720 TYR A O 1
ATOM 4266 N N . GLY A 1 577 ? 55.910 24.290 -18.581 1.00 25.03 721 GLY A N 1
ATOM 4267 C CA . GLY A 1 577 ? 54.539 24.372 -19.029 1.00 32.62 721 GLY A CA 1
ATOM 4268 C C . GLY A 1 577 ? 53.500 23.781 -18.082 1.00 30.61 721 GLY A C 1
ATOM 4269 O O . GLY A 1 577 ? 53.706 23.470 -16.887 1.00 24.69 721 GLY A O 1
ATOM 4270 N N . LEU A 1 578 ? 52.333 23.676 -18.704 1.00 25.33 722 LEU A N 1
ATOM 4271 C CA . LEU A 1 578 ? 51.133 23.037 -18.157 1.00 23.51 722 LEU A CA 1
ATOM 4272 C C . LEU A 1 578 ? 50.727 21.791 -18.958 1.00 20.49 722 LEU A C 1
ATOM 4273 O O . LEU A 1 578 ? 50.629 21.880 -20.151 1.00 24.02 722 LEU A O 1
ATOM 4278 N N . ASP A 1 579 ? 50.235 20.778 -18.206 1.00 23.87 723 ASP A N 1
ATOM 4279 C CA . ASP A 1 579 ? 49.550 19.558 -18.629 1.00 25.46 723 ASP A CA 1
ATOM 4280 C C . ASP A 1 579 ? 48.084 19.634 -18.169 1.00 20.02 723 ASP A C 1
ATOM 4281 O O . ASP A 1 579 ? 47.840 19.548 -17.003 1.00 21.00 723 ASP A O 1
ATOM 4286 N N . LEU A 1 580 ? 47.197 19.827 -19.197 1.00 25.99 724 LEU A N 1
ATOM 4287 C CA . LEU A 1 580 ? 45.746 19.793 -19.031 1.00 24.48 724 LEU A CA 1
ATOM 4288 C C . LEU A 1 580 ? 45.256 18.376 -19.404 1.00 22.02 724 LEU A C 1
ATOM 4289 O O . LEU A 1 580 ? 45.309 18.083 -20.599 1.00 23.12 724 LEU A O 1
ATOM 4294 N N . VAL A 1 581 ? 45.043 17.558 -18.344 1.00 25.53 725 VAL A N 1
ATOM 4295 C CA . VAL A 1 581 ? 44.770 16.119 -18.458 1.00 26.04 725 VAL A CA 1
ATOM 4296 C C . VAL A 1 581 ? 43.258 15.842 -18.575 1.00 21.46 725 VAL A C 1
ATOM 4297 O O . VAL A 1 581 ? 42.431 16.289 -17.749 1.00 22.00 725 VAL A O 1
ATOM 4301 N N . ALA A 1 582 ? 42.996 15.065 -19.628 1.00 25.12 726 ALA A N 1
ATOM 4302 C CA . ALA A 1 582 ? 41.690 14.474 -19.924 1.00 22.99 726 ALA A CA 1
ATOM 4303 C C . ALA A 1 582 ? 41.693 12.926 -19.961 1.00 22.17 726 ALA A C 1
ATOM 4304 O O . ALA A 1 582 ? 42.740 12.273 -19.892 1.00 29.22 726 ALA A O 1
ATOM 4306 N N . SER A 1 583 ? 40.518 12.289 -20.137 1.00 24.96 727 SER A N 1
ATOM 4307 C CA . SER A 1 583 ? 40.360 10.833 -20.076 1.00 26.80 727 SER A CA 1
ATOM 4308 C C . SER A 1 583 ? 39.117 10.346 -20.810 1.00 22.78 727 SER A C 1
ATOM 4309 O O . SER A 1 583 ? 38.144 11.069 -20.890 1.00 24.04 727 SER A O 1
ATOM 4312 N N . THR A 1 584 ? 39.161 9.110 -21.300 1.00 26.57 728 THR A N 1
ATOM 4313 C CA . THR A 1 584 ? 38.098 8.354 -21.951 1.00 27.05 728 THR A CA 1
ATOM 4314 C C . THR A 1 584 ? 38.454 6.891 -21.755 1.00 22.46 728 THR A C 1
ATOM 4315 O O . THR A 1 584 ? 39.650 6.471 -21.947 1.00 24.94 728 THR A O 1
ATOM 4319 N N . ILE A 1 585 ? 37.395 6.095 -21.479 1.00 29.35 729 ILE A N 1
ATOM 4320 C CA . ILE A 1 585 ? 37.346 4.631 -21.355 1.00 26.04 729 ILE A CA 1
ATOM 4321 C C . ILE A 1 585 ? 37.924 4.008 -22.646 1.00 25.16 729 ILE A C 1
ATOM 4322 O O . ILE A 1 585 ? 37.503 4.344 -23.719 1.00 25.64 729 ILE A O 1
ATOM 4327 N N . SER A 1 586 ? 38.879 3.068 -22.490 1.00 32.81 730 SER A N 1
ATOM 4328 C CA . SER A 1 586 ? 39.573 2.291 -23.522 1.00 29.43 730 SER A CA 1
ATOM 4329 C C . SER A 1 586 ? 40.154 1.033 -22.885 1.00 34.81 730 SER A C 1
ATOM 4330 O O . SER A 1 586 ? 41.080 1.125 -22.050 1.00 33.30 730 SER A O 1
ATOM 4333 N N . LYS A 1 587 ? 39.664 -0.114 -23.379 1.00 42.83 731 LYS A N 1
ATOM 4334 C CA . LYS A 1 587 ? 40.194 -1.454 -23.121 1.00 45.99 731 LYS A CA 1
ATOM 4335 C C . LYS A 1 587 ? 40.033 -1.791 -21.633 1.00 47.49 731 LYS A C 1
ATOM 4336 O O . LYS A 1 587 ? 40.947 -2.347 -21.012 1.00 52.41 731 LYS A O 1
ATOM 4342 N N . ASN A 1 588 ? 38.867 -1.398 -21.078 1.00 44.41 732 ASN A N 1
ATOM 4343 C CA . ASN A 1 588 ? 38.436 -1.476 -19.682 1.00 51.72 732 ASN A CA 1
ATOM 4344 C C . ASN A 1 588 ? 39.363 -0.733 -18.697 1.00 45.39 732 ASN A C 1
ATOM 4345 O O . ASN A 1 588 ? 39.528 -1.154 -17.540 1.00 43.31 732 ASN A O 1
ATOM 4350 N N . ASN A 1 589 ? 39.921 0.410 -19.141 1.00 38.61 733 ASN A N 1
ATOM 4351 C CA . ASN A 1 589 ? 40.721 1.333 -18.343 1.00 43.28 733 ASN A CA 1
ATOM 4352 C C . ASN A 1 589 ? 40.321 2.762 -18.728 1.00 37.21 733 ASN A C 1
ATOM 4353 O O . ASN A 1 589 ? 39.702 2.955 -19.781 1.00 39.23 733 ASN A O 1
ATOM 4358 N N . LEU A 1 590 ? 40.577 3.739 -17.836 1.00 33.71 734 LEU A N 1
ATOM 4359 C CA . LEU A 1 590 ? 40.592 5.158 -18.186 1.00 27.90 734 LEU A CA 1
ATOM 4360 C C . LEU A 1 590 ? 41.937 5.549 -18.835 1.00 25.99 734 LEU A C 1
ATOM 4361 O O . LEU A 1 590 ? 42.976 5.527 -18.151 1.00 26.55 734 LEU A O 1
ATOM 4366 N N . ALA A 1 591 ? 41.975 5.748 -20.173 1.00 28.90 735 ALA A N 1
ATOM 4367 C CA . ALA A 1 591 ? 43.164 6.267 -20.886 1.00 27.70 735 ALA A CA 1
ATOM 4368 C C . ALA A 1 591 ? 43.223 7.791 -20.739 1.00 33.01 735 ALA A C 1
ATOM 4369 O O . ALA A 1 591 ? 42.213 8.449 -21.039 1.00 28.16 735 ALA A O 1
ATOM 4371 N N . ASN A 1 592 ? 44.407 8.298 -20.317 1.00 29.15 736 ASN A N 1
ATOM 4372 C CA . ASN A 1 592 ? 44.838 9.677 -20.129 1.00 29.59 736 ASN A CA 1
ATOM 4373 C C . ASN A 1 592 ? 45.561 10.226 -21.355 1.00 28.97 736 ASN A C 1
ATOM 4374 O O . ASN A 1 592 ? 46.320 9.547 -22.101 1.00 28.93 736 ASN A O 1
ATOM 4379 N N . SER A 1 593 ? 45.241 11.493 -21.572 1.00 25.38 737 SER A N 1
ATOM 4380 C CA . SER A 1 593 ? 45.906 12.288 -22.602 1.00 26.30 737 SER A CA 1
ATOM 4381 C C . SER A 1 593 ? 45.921 13.761 -22.159 1.00 27.41 737 SER A C 1
ATOM 4382 O O . SER A 1 593 ? 45.122 14.166 -21.282 1.00 31.46 737 SER A O 1
ATOM 4385 N N . LYS A 1 594 ? 46.789 14.564 -22.804 1.00 31.39 738 LYS A N 1
ATOM 4386 C CA . LYS A 1 594 ? 47.167 15.901 -22.329 1.00 28.56 738 LYS A CA 1
ATOM 4387 C C . LYS A 1 594 ? 46.975 16.876 -23.495 1.00 25.51 738 LYS A C 1
ATOM 4388 O O . LYS A 1 594 ? 47.369 16.591 -24.645 1.00 31.91 738 LYS A O 1
ATOM 4394 N N . THR A 1 595 ? 46.309 18.015 -23.214 1.00 25.02 739 THR A N 1
ATOM 4395 C CA . THR A 1 595 ? 46.698 19.295 -23.819 1.00 27.48 739 THR A CA 1
ATOM 4396 C C . THR A 1 595 ? 47.914 19.870 -23.082 1.00 24.89 739 THR A C 1
ATOM 4397 O O . THR A 1 595 ? 47.748 20.320 -21.954 1.00 26.27 739 THR A O 1
ATOM 4401 N N . LYS A 1 596 ? 49.016 19.990 -23.874 1.00 29.26 740 LYS A N 1
ATOM 4402 C CA . LYS A 1 596 ? 50.331 20.524 -23.526 1.00 25.93 740 LYS A CA 1
ATOM 4403 C C . LYS A 1 596 ? 50.418 22.041 -23.824 1.00 25.41 740 LYS A C 1
ATOM 4404 O O . LYS A 1 596 ? 50.469 22.450 -25.015 1.00 26.47 740 LYS A O 1
ATOM 4410 N N . VAL A 1 597 ? 50.404 22.837 -22.724 1.00 23.95 741 VAL A N 1
ATOM 4411 C CA . VAL A 1 597 ? 50.584 24.295 -22.831 1.00 20.86 741 VAL A CA 1
ATOM 4412 C C . VAL A 1 597 ? 52.077 24.548 -22.684 1.00 23.01 741 VAL A C 1
ATOM 4413 O O . VAL A 1 597 ? 52.593 24.295 -21.612 1.00 21.78 741 VAL A O 1
ATOM 4417 N N . ARG A 1 598 ? 52.634 25.127 -23.765 1.00 23.28 742 ARG A N 1
ATOM 4418 C CA . ARG A 1 598 ? 54.078 25.370 -23.964 1.00 24.57 742 ARG A CA 1
ATOM 4419 C C . ARG A 1 598 ? 54.473 26.772 -24.475 1.00 25.39 742 ARG A C 1
ATOM 4420 O O . ARG A 1 598 ? 53.611 27.522 -24.949 1.00 28.32 742 ARG A O 1
ATOM 4428 N N . ALA A 1 599 ? 55.753 27.167 -24.209 1.00 24.06 743 ALA A N 1
ATOM 4429 C CA . ALA A 1 599 ? 56.261 28.464 -24.705 1.00 26.93 743 ALA A CA 1
ATOM 4430 C C . ALA A 1 599 ? 56.229 28.497 -26.242 1.00 22.51 743 ALA A C 1
ATOM 4431 O O . ALA A 1 599 ? 56.897 27.702 -26.916 1.00 24.00 743 ALA A O 1
ATOM 4433 N N . GLY A 1 600 ? 55.305 29.305 -26.769 1.00 27.35 744 GLY A N 1
ATOM 4434 C CA . GLY A 1 600 ? 55.043 29.450 -28.181 1.00 26.63 744 GLY A CA 1
ATOM 4435 C C . GLY A 1 600 ? 54.152 28.373 -28.822 1.00 22.72 744 GLY A C 1
ATOM 4436 O O . GLY A 1 600 ? 53.923 28.511 -30.033 1.00 28.06 744 GLY A O 1
ATOM 4437 N N . HIS A 1 601 ? 53.617 27.343 -28.090 1.00 25.28 745 HIS A N 1
ATOM 4438 C CA . HIS A 1 601 ? 52.680 26.382 -28.700 1.00 26.15 745 HIS A CA 1
ATOM 4439 C C . HIS A 1 601 ? 51.709 25.741 -27.718 1.00 21.75 745 HIS A C 1
ATOM 4440 O O . HIS A 1 601 ? 52.106 25.561 -26.586 1.00 23.89 745 HIS A O 1
ATOM 4447 N N . ILE A 1 602 ? 50.569 25.291 -28.258 1.00 30.73 746 ILE A N 1
ATOM 4448 C CA . ILE A 1 602 ? 49.820 24.196 -27.647 1.00 23.91 746 ILE A CA 1
ATOM 4449 C C . ILE A 1 602 ? 49.864 22.954 -28.555 1.00 22.40 746 ILE A C 1
ATOM 4450 O O . ILE A 1 602 ? 50.072 22.972 -29.793 1.00 22.04 746 ILE A O 1
ATOM 4455 N N . GLU A 1 603 ? 49.660 21.844 -27.831 1.00 24.46 747 GLU A N 1
ATOM 4456 C CA . GLU A 1 603 ? 49.744 20.512 -28.394 1.00 26.91 747 GLU A CA 1
ATOM 4457 C C . GLU A 1 603 ? 48.634 19.666 -27.804 1.00 32.06 747 GLU A C 1
ATOM 4458 O O . GLU A 1 603 ? 48.677 19.376 -26.620 1.00 35.94 747 GLU A O 1
ATOM 4464 N N . VAL A 1 604 ? 47.737 19.222 -28.697 1.00 32.98 748 VAL A N 1
ATOM 4465 C CA . VAL A 1 604 ? 46.719 18.279 -28.259 1.00 24.96 748 VAL A CA 1
ATOM 4466 C C . VAL A 1 604 ? 47.179 16.886 -28.681 1.00 34.60 748 VAL A C 1
ATOM 4467 O O . VAL A 1 604 ? 47.461 16.620 -29.865 1.00 32.06 748 VAL A O 1
ATOM 4471 N N . GLU A 1 605 ? 47.240 16.024 -27.666 1.00 30.71 749 GLU A N 1
ATOM 4472 C CA . GLU A 1 605 ? 47.712 14.654 -27.782 1.00 33.04 749 GLU A CA 1
ATOM 4473 C C . GLU A 1 605 ? 46.489 13.782 -28.158 1.00 28.68 749 GLU A C 1
ATOM 4474 O O . GLU A 1 605 ? 45.330 14.166 -27.855 1.00 20.99 749 GLU A O 1
ATOM 4480 N N . PRO A 1 606 ? 46.598 12.661 -28.947 1.00 26.79 750 PRO A N 1
ATOM 4481 C CA . PRO A 1 606 ? 45.466 11.750 -29.165 1.00 33.11 750 PRO A CA 1
ATOM 4482 C C . PRO A 1 606 ? 44.974 11.018 -27.910 1.00 30.62 750 PRO A C 1
ATOM 4483 O O . PRO A 1 606 ? 45.747 10.781 -26.969 1.00 27.37 750 PRO A O 1
ATOM 4487 N N . ALA A 1 607 ? 43.655 10.727 -27.887 1.00 33.59 751 ALA A N 1
ATOM 4488 C CA . ALA A 1 607 ? 42.927 10.060 -26.806 1.00 36.14 751 ALA A CA 1
ATOM 4489 C C . ALA A 1 607 ? 43.557 8.697 -26.472 1.00 28.26 751 ALA A C 1
ATOM 4490 O O . ALA A 1 607 ? 43.706 8.332 -25.257 1.00 25.18 751 ALA A O 1
ATOM 4492 N N . VAL A 1 608 ? 43.871 8.007 -27.599 1.00 24.36 752 VAL A N 1
ATOM 4493 C CA . VAL A 1 608 ? 44.575 6.730 -27.648 1.00 28.14 752 VAL A CA 1
ATOM 4494 C C . VAL A 1 608 ? 45.468 6.696 -28.906 1.00 35.46 752 VAL A C 1
ATOM 4495 O O . VAL A 1 608 ? 45.264 7.484 -29.858 1.00 34.83 752 VAL A O 1
ATOM 4499 N N . ALA A 1 609 ? 46.469 5.776 -28.885 1.00 33.89 753 ALA A N 1
ATOM 4500 C CA . ALA A 1 609 ? 47.307 5.373 -30.008 1.00 32.18 753 ALA A CA 1
ATOM 4501 C C . ALA A 1 609 ? 46.405 4.900 -31.142 1.00 33.07 753 ALA A C 1
ATOM 4502 O O . ALA A 1 609 ? 45.392 4.216 -30.902 1.00 35.30 753 ALA A O 1
ATOM 4504 N N . GLY A 1 610 ? 46.697 5.447 -32.320 1.00 38.09 754 GLY A N 1
ATOM 4505 C CA . GLY A 1 610 ? 45.964 5.226 -33.557 1.00 39.19 754 GLY A CA 1
ATOM 4506 C C . GLY A 1 610 ? 44.773 6.173 -33.788 1.00 39.96 754 GLY A C 1
ATOM 4507 O O . GLY A 1 610 ? 44.199 6.078 -34.872 1.00 43.05 754 GLY A O 1
ATOM 4508 N N . ALA A 1 611 ? 44.358 6.988 -32.780 1.00 35.55 755 ALA A N 1
ATOM 4509 C CA . ALA A 1 611 ? 43.424 8.112 -32.958 1.00 33.24 755 ALA A CA 1
ATOM 4510 C C . ALA A 1 611 ? 44.164 9.392 -33.329 1.00 36.25 755 ALA A C 1
ATOM 4511 O O . ALA A 1 611 ? 45.291 9.623 -32.884 1.00 48.56 755 ALA A O 1
ATOM 4513 N N . ALA A 1 612 ? 43.537 10.188 -34.200 1.00 31.95 756 ALA A N 1
ATOM 4514 C CA . ALA A 1 612 ? 43.952 11.550 -34.522 1.00 30.27 756 ALA A CA 1
ATOM 4515 C C . ALA A 1 612 ? 43.494 12.493 -33.406 1.00 24.59 756 ALA A C 1
ATOM 4516 O O . ALA A 1 612 ? 42.574 12.170 -32.631 1.00 26.14 756 ALA A O 1
ATOM 4518 N N . SER A 1 613 ? 44.239 13.611 -33.218 1.00 32.22 757 SER A N 1
ATOM 4519 C CA . SER A 1 613 ? 43.757 14.752 -32.432 1.00 31.07 757 SER A CA 1
ATOM 4520 C C . SER A 1 613 ? 43.228 15.862 -33.332 1.00 27.45 757 SER A C 1
ATOM 4521 O O . SER A 1 613 ? 43.614 15.885 -34.503 1.00 32.22 757 SER A O 1
ATOM 4524 N N . HIS A 1 614 ? 42.452 16.804 -32.718 1.00 29.70 758 HIS A N 1
ATOM 4525 C CA . HIS A 1 614 ? 41.840 17.937 -33.426 1.00 27.96 758 HIS A CA 1
ATOM 4526 C C . HIS A 1 614 ? 41.549 19.151 -32.518 1.00 22.63 758 HIS A C 1
ATOM 4527 O O . HIS A 1 614 ? 41.702 19.132 -31.279 1.00 26.73 758 HIS A O 1
ATOM 4534 N N . ILE A 1 615 ? 41.219 20.243 -33.234 1.00 25.86 759 ILE A N 1
ATOM 4535 C CA . ILE A 1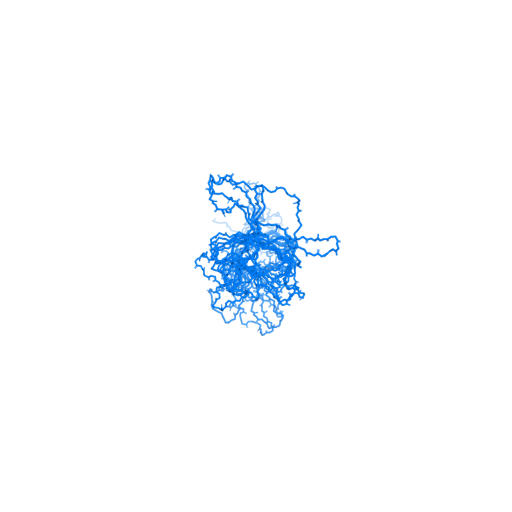 615 ? 40.646 21.492 -32.709 1.00 26.48 759 ILE A CA 1
ATOM 4536 C C . ILE A 1 615 ? 39.235 21.659 -33.299 1.00 21.73 759 ILE A C 1
ATOM 4537 O O . ILE A 1 615 ? 39.073 21.611 -34.546 1.00 26.91 759 ILE A O 1
ATOM 4542 N N . VAL A 1 616 ? 38.267 21.739 -32.404 1.00 24.40 760 VAL A N 1
ATOM 4543 C CA . VAL A 1 616 ? 36.891 22.180 -32.656 1.00 25.97 760 VAL A CA 1
ATOM 4544 C C . VAL A 1 616 ? 36.716 23.714 -32.498 1.00 30.64 760 VAL A C 1
ATOM 4545 O O . VAL A 1 616 ? 37.055 24.321 -31.449 1.00 29.01 760 VAL A O 1
ATOM 4549 N N . LEU A 1 617 ? 36.230 24.319 -33.604 1.00 26.78 761 LEU A N 1
ATOM 4550 C CA . LEU A 1 617 ? 35.754 25.706 -33.695 1.00 24.00 761 LEU A CA 1
ATOM 4551 C C . LEU A 1 617 ? 34.308 25.822 -34.251 1.00 28.53 761 LEU A C 1
ATOM 4552 O O . LEU A 1 617 ? 33.836 24.915 -34.899 1.00 31.44 761 LEU A O 1
ATOM 4557 N N . TYR A 1 618 ? 33.606 26.935 -33.970 1.00 25.92 762 TYR A N 1
ATOM 4558 C CA . TYR A 1 618 ? 32.257 27.285 -34.423 1.00 29.91 762 TYR A CA 1
ATOM 4559 C C . TYR A 1 618 ? 32.254 28.361 -35.542 1.00 23.17 762 TYR A C 1
ATOM 4560 O O . TYR A 1 618 ? 32.977 29.369 -35.477 1.00 30.48 762 TYR A O 1
ATOM 4569 N N . ALA A 1 619 ? 31.411 28.193 -36.562 1.00 28.57 763 ALA A N 1
ATOM 4570 C CA . ALA A 1 619 ? 30.955 29.235 -37.484 1.00 28.74 763 ALA A CA 1
ATOM 4571 C C . ALA A 1 619 ? 29.929 30.120 -36.765 1.00 35.52 763 ALA A C 1
ATOM 4572 O O . ALA A 1 619 ? 29.407 29.742 -35.717 1.00 42.47 763 ALA A O 1
ATOM 4574 N N . ALA A 1 620 ? 29.699 31.317 -37.332 1.00 37.35 764 ALA A N 1
ATOM 4575 C CA . ALA A 1 620 ? 28.691 32.288 -36.933 1.00 40.49 764 ALA A CA 1
ATOM 4576 C C . ALA A 1 620 ? 27.263 31.750 -37.045 1.00 40.15 764 ALA A C 1
ATOM 4577 O O . ALA A 1 620 ? 26.424 32.182 -36.253 1.00 39.69 764 ALA A O 1
ATOM 4579 N N . ASN A 1 621 ? 26.999 30.809 -37.984 1.00 33.89 765 ASN A N 1
ATOM 4580 C CA . ASN A 1 621 ? 25.702 30.109 -37.982 1.00 40.56 765 ASN A CA 1
ATOM 4581 C C . ASN A 1 621 ? 25.526 29.020 -36.905 1.00 40.05 765 ASN A C 1
ATOM 4582 O O . ASN A 1 621 ? 24.513 28.305 -36.926 1.00 40.68 765 ASN A O 1
ATOM 4587 N N . GLY A 1 622 ? 26.488 28.917 -35.969 1.00 34.70 766 GLY A N 1
ATOM 4588 C CA . GLY A 1 622 ? 26.646 27.969 -34.871 1.00 39.34 766 GLY A CA 1
ATOM 4589 C C . GLY A 1 622 ? 26.848 26.496 -35.245 1.00 37.06 766 GLY A C 1
ATOM 4590 O O . GLY A 1 622 ? 26.626 25.670 -34.365 1.00 41.73 766 GLY A O 1
ATOM 4591 N N . THR A 1 623 ? 27.187 26.173 -36.523 1.00 37.86 767 THR A N 1
ATOM 4592 C CA . THR A 1 623 ? 27.731 24.868 -36.912 1.00 39.02 767 THR A CA 1
ATOM 4593 C C . THR A 1 623 ? 29.186 24.759 -36.453 1.00 35.96 767 THR A C 1
ATOM 4594 O O . THR A 1 623 ? 29.874 25.785 -36.398 1.00 39.44 767 THR A O 1
ATOM 4598 N N . LYS A 1 624 ? 29.634 23.516 -36.179 1.00 32.72 768 LYS A N 1
ATOM 4599 C CA . LYS A 1 624 ? 30.957 23.205 -35.618 1.00 33.29 768 LYS A CA 1
ATOM 4600 C C . LYS A 1 624 ? 31.860 22.489 -36.634 1.00 38.77 768 LYS A C 1
ATOM 4601 O O . LYS A 1 624 ? 31.396 21.675 -37.447 1.00 35.48 768 LYS A O 1
ATOM 4607 N N . TRP A 1 625 ? 33.157 22.855 -36.587 1.00 36.20 769 TRP A N 1
ATOM 4608 C CA . TRP A 1 625 ? 34.183 22.445 -37.552 1.00 38.84 769 TRP A CA 1
ATOM 4609 C C . TRP A 1 625 ? 35.490 22.055 -36.856 1.00 38.58 769 TRP A C 1
ATOM 4610 O O . TRP A 1 625 ? 35.872 22.648 -35.839 1.00 35.68 769 TRP A O 1
ATOM 4621 N N . LYS A 1 626 ? 36.105 20.975 -37.362 1.00 31.04 770 LYS A N 1
ATOM 4622 C CA . LYS A 1 626 ? 37.376 20.484 -36.849 1.00 34.22 770 LYS A CA 1
ATOM 4623 C C . LYS A 1 626 ? 38.434 20.662 -37.911 1.00 33.32 770 LYS A C 1
ATOM 4624 O O . LYS A 1 626 ? 38.144 20.366 -39.093 1.00 34.66 770 LYS A O 1
ATOM 4630 N N . LEU A 1 627 ? 39.606 21.143 -37.436 1.00 27.22 771 LEU A N 1
ATOM 4631 C CA . LEU A 1 627 ? 40.911 20.961 -38.068 1.00 33.27 771 LEU A CA 1
ATOM 4632 C C . LEU A 1 627 ? 41.627 19.771 -37.436 1.00 35.39 771 LEU A C 1
ATOM 4633 O O . LEU A 1 627 ? 41.931 19.815 -36.247 1.00 34.53 771 LEU A O 1
ATOM 4638 N N . GLU A 1 628 ? 41.931 18.765 -38.278 1.00 31.82 772 GLU A N 1
ATOM 4639 C CA . GLU A 1 628 ? 42.443 17.420 -37.973 1.00 34.79 772 GLU A CA 1
ATOM 4640 C C . GLU A 1 628 ? 43.444 16.977 -39.055 1.00 32.76 772 GLU A C 1
ATOM 4641 O O . GLU A 1 628 ? 43.053 16.872 -40.245 1.00 29.68 772 GLU A O 1
ATOM 4647 N N . PRO A 1 629 ? 44.730 16.665 -38.699 1.00 28.56 773 PRO A N 1
ATOM 4648 C CA . PRO A 1 629 ? 45.751 16.339 -39.724 1.00 32.47 773 PRO A CA 1
ATOM 4649 C C . PRO A 1 629 ? 45.504 15.058 -40.516 1.00 27.93 773 PRO A C 1
ATOM 4650 O O . PRO A 1 629 ? 44.946 14.103 -39.979 1.00 31.70 773 PRO A O 1
ATOM 4654 N N . THR A 1 630 ? 46.027 15.061 -41.745 1.00 36.46 774 THR A N 1
ATOM 4655 C CA . THR A 1 630 ? 45.702 14.081 -42.780 1.00 37.67 774 THR A CA 1
ATOM 4656 C C . THR A 1 630 ? 46.720 12.936 -42.737 1.00 34.82 774 THR A C 1
ATOM 4657 O O . THR A 1 630 ? 46.492 11.883 -43.327 1.00 33.73 774 THR A O 1
ATOM 4661 N N . GLY A 1 631 ? 47.868 13.168 -42.084 1.00 32.84 775 GLY A N 1
ATOM 4662 C CA . GLY A 1 631 ? 49.088 12.405 -42.247 1.00 36.35 775 GLY A CA 1
ATOM 4663 C C . GLY A 1 631 ? 49.881 12.812 -43.486 1.00 38.19 775 GLY A C 1
ATOM 4664 O O . GLY A 1 631 ? 50.746 12.045 -43.883 1.00 41.50 775 GLY A O 1
ATOM 4665 N N . SER A 1 632 ? 49.580 14.002 -44.062 1.00 40.88 776 SER A N 1
ATOM 4666 C CA . SER A 1 632 ? 50.424 14.664 -45.055 1.00 45.42 776 SER A CA 1
ATOM 4667 C C . SER A 1 632 ? 50.462 16.185 -44.873 1.00 46.28 776 SER A C 1
ATOM 4668 O O . SER A 1 632 ? 49.591 16.779 -44.216 1.00 37.15 776 SER A O 1
ATOM 4671 N N . ALA A 1 633 ? 51.515 16.761 -45.490 1.00 36.25 777 ALA A N 1
ATOM 4672 C CA . ALA A 1 633 ? 51.959 18.142 -45.562 1.00 41.61 777 ALA A CA 1
ATOM 4673 C C . ALA A 1 633 ? 51.129 18.928 -46.585 1.00 45.82 777 ALA A C 1
ATOM 4674 O O . ALA A 1 633 ? 51.671 19.558 -47.497 1.00 52.09 777 ALA A O 1
ATOM 4676 N N . SER A 1 634 ? 49.806 18.971 -46.326 1.00 41.43 778 SER A N 1
ATOM 4677 C CA . SER A 1 634 ? 48.708 19.301 -47.240 1.00 40.37 778 SER A CA 1
ATOM 4678 C C . SER A 1 634 ? 47.839 20.410 -46.659 1.00 42.50 778 SER A C 1
ATOM 4679 O O . SER A 1 634 ? 47.941 20.688 -45.468 1.00 41.12 778 SER A O 1
ATOM 4682 N N . ALA A 1 635 ? 46.945 20.979 -47.489 1.00 44.26 779 ALA A N 1
ATOM 4683 C CA . ALA A 1 635 ? 46.037 22.053 -47.112 1.00 40.80 779 ALA A CA 1
ATOM 4684 C C . ALA A 1 635 ? 45.121 21.574 -45.983 1.00 36.64 779 ALA A C 1
ATOM 4685 O O . ALA A 1 635 ? 44.654 20.422 -46.011 1.00 47.58 779 ALA A O 1
ATOM 4687 N N . ALA A 1 636 ? 44.961 22.446 -44.964 1.00 35.42 780 ALA A N 1
ATOM 4688 C CA . ALA A 1 636 ? 43.992 22.220 -43.899 1.00 37.17 780 ALA A CA 1
ATOM 4689 C C . ALA A 1 636 ? 42.645 22.733 -44.363 1.00 33.16 780 ALA A C 1
ATOM 4690 O O . ALA A 1 636 ? 42.531 23.841 -44.902 1.00 39.14 780 ALA A O 1
ATOM 4692 N N . ASN A 1 637 ? 41.671 21.846 -44.207 1.00 30.43 781 ASN A N 1
ATOM 4693 C CA . ASN A 1 637 ? 40.266 22.096 -44.488 1.00 35.19 781 ASN A CA 1
ATOM 4694 C C . ASN A 1 637 ? 39.470 21.889 -43.211 1.00 29.13 781 ASN A C 1
ATOM 4695 O O . ASN A 1 637 ? 39.714 20.939 -42.471 1.00 40.21 781 ASN A O 1
ATOM 4700 N N . TRP A 1 638 ? 38.404 22.695 -43.126 1.00 37.86 782 TRP A N 1
ATOM 4701 C CA . TRP A 1 638 ? 37.302 22.545 -42.191 1.00 34.80 782 TRP A CA 1
ATOM 4702 C C . TRP A 1 638 ? 36.488 21.287 -42.516 1.00 36.19 782 TRP A C 1
ATOM 4703 O O . TRP A 1 638 ? 36.055 21.092 -43.649 1.00 40.57 782 TRP A O 1
ATOM 4714 N N . VAL A 1 639 ? 36.425 20.384 -41.530 1.00 30.25 783 VAL A N 1
ATOM 4715 C CA . VAL A 1 639 ? 35.707 19.107 -41.548 1.00 35.15 783 VAL A CA 1
ATOM 4716 C C . VAL A 1 639 ? 34.554 19.186 -40.547 1.00 36.05 783 VAL A C 1
ATOM 4717 O O . VAL A 1 639 ? 34.768 19.511 -39.377 1.00 30.12 783 VAL A O 1
ATOM 4721 N N . ALA A 1 640 ? 33.332 18.932 -41.029 1.00 33.32 784 ALA A N 1
ATOM 4722 C CA . ALA A 1 640 ? 32.120 19.012 -40.204 1.00 36.62 784 ALA A CA 1
ATOM 4723 C C . ALA A 1 640 ? 32.127 18.035 -39.028 1.00 35.17 784 ALA A C 1
ATOM 4724 O O . ALA A 1 640 ? 32.636 16.916 -39.135 1.00 38.62 784 ALA A O 1
ATOM 4726 N N . VAL A 1 641 ? 31.596 18.529 -37.891 1.00 42.15 785 VAL A N 1
ATOM 4727 C CA . VAL A 1 641 ? 31.536 17.785 -36.640 1.00 48.17 785 VAL A CA 1
ATOM 4728 C C . VAL A 1 641 ? 30.229 18.103 -35.877 1.00 53.63 785 VAL A C 1
ATOM 4729 O O . VAL A 1 641 ? 30.071 17.980 -34.647 1.00 54.66 785 VAL A O 1
#

Foldseek 3Di:
DDDADADDQVDFAAAQDWHDDPVRFIKGFQHGGDNDHCNVDCVRIDGCPDQQNDADPVGDGSVNVVVVVCLVEPELVVLVFDAVEASAVSQLVSQVPHLEYEHDALSGEGEYLAAAEHAAQGEYEYHNHEYEYDHNNQPDPVGDEGENYEHAQYENYEYHYEYEYEYDLVRQVVDDDQAGGRWYANYEYAAYEQYEPEAYEYEAIFQFDHHPPGDAAANAYYHNYENYEYEYAYEHCQVVDDDPTQGHAEHHDAYQYAQYEYDEHAENGAAERHEHEHHNYEHEAYAYYAYAHAPYEYWYELYEYEAYHEEHYQAEPYEQQVVHPGREQYEYHEYETEHYLFENYEDFLRYHQYEYAYEYEQFNQHPDADDLRQEPYNDWYYQYEDHYDYEHPPPNHHGGDAPADAAFPDLVVTSHENYEYHYEYEAGAAEHHYENYEADYEYEHHAAENYEYAWHHHQYADAEFAYAQHQEDYEYHYDPVDCRGCHNYHYHDYHDHNHPDYYHDDDDHDDDDDDDDDDQDDPPQWDAAFGFSDKDWDFDPDPQADDDATTAWMWTWGQHDRTSPWTWIWTWHWDDDPSHTQIWTFTGGDVDTDGDDNDPPDWDWDWDADPVGWIWIFTDDPDPDDTDTDGD

Sequence (632 aa):
QYYLKYFNPDIVYPKNARIMLDTGVVVMSMVDGNSTNPNSNMTGWVRVNSASLIFDQSGKTQQEINDSQKQKLPSLKDYGAVSGQDSTAAIKAAIAAEDFLYFGDIGDNFIVSEQIDLRDGCYYVSNGAKFTAALGIEGSQPYTPKSIINASGKVGINISGLVRTHIDHNIFSALGDANSKPTISGFLADAAIDCDFGKWESVGSVNYYYTPNFKEYGIVDLRNSIDCYIEADVNGRWTEETTASTPSTVGIMGSNNKGCYLKGRAKNCYWSGILWEGEDCVVDGPHVRNTKGSNLNLAGKNTAAYNVDLYGSEQGNISIGEGATQAENCNVVGGVAGNAKFANCHLHSVTKNCHVKLFHYGWGQTASAVSDATSGIRCQGTGNTIDSEFDVTYGGLTVKGDAVNVYCSTLTNPEATNIKVNVVGIGARVQIRAPYTIVNAKITGATGDAVVLGERCKGSIVEEVTAIKCGRPLQYAPKTTDANDYAGVIIGRINDVECTNRSVFYGQKIVHSQRKIERIYAQETAFVLDQVLEAIEVYTNDSGVTGANKLASAIRHISADSFGTSYGLDLVASTISKNNLANSKTKVRAGHIEVEPAVAGAASHIVLYAANGTKWKLEPTGSASAANWVAV

Solvent-accessible surface area: 31357 Å² total; per-residue (Å²): 151,167,211,91,49,105,29,56,107,136,81,98,15,78,36,113,22,136,10,32,10,104,115,38,49,39,0,32,0,129,68,105,61,1,71,41,53,3,60,100,63,46,94,20,13,38,106,37,102,35,32,51,60,99,140,64,191,94,48,50,21,64,73,95,41,60,83,61,102,116,137,135,81,8,17,0,103,73,75,51,5,79,41,40,110,81,4,11,78,15,0,93,47,0,8,77,63,41,92,70,0,31,1,6,61,111,61,6,50,0,46,0,38,76,25,1,70,1,77,78,56,2,100,0,30,1,92,2,0,55,0,26,4,26,101,34,2,16,33,90,117,121,35,80,41,40,0,0,0,8,0,40,48,53,67,19,1,58,7,45,30,28,0,49,1,56,0,46,6,96,75,2,45,99,48,30,79,78,92,30,35,2,4,1,1,0,0,7,0,43,47,0,72,88,1,65,0,11,88,2,69,2,48,2,2,2,1,16,134,28,65,71,134,36,112,43,10,0,1,2,0,3,21,61,1,64,73,0,120,4,53,1,57,2,21,2,61,42,97,97,35,148,48,120,62,45,1,3,3,1,0,1,8,0,19,115,5,113,29,1,49,0,85,4,120,4,93,13,1,14,92,14,0,0,13,1,38,9,63,74,1,40,0,56,31,0,39,0,75,57,0,91,12,5,0,0,3,0,2,7,91,73,0,7,0,78,100,3,55,1,75,8,5,67,74,7,0,1,5,0,2,84,90,24,136,72,0,56,70,0,27,1,66,13,23,56,0,0,39,0,70,74,4,0,0,27,0,40,58,55,1,99,70,0,71,0,117,2,42,0,15,0,0,2,47,22,105,72,89,100,62,50,17,4,0,0,0,53,0,23,0,54,7,0,24,0,37,5,100,3,30,26,102,108,52,76,39,123,32,52,23,16,0,0,2,0,20,1,70,68,38,107,145,39,59,0,20,68,0,70,1,67,1,71,7,86,23,12,86,0,30,0,47,0,2,95,0,57,0,28,2,114,1,51,37,4,141,39,17,0,0,12,0,10,74,48,0,60,12,0,53,0,89,32,0,37,0,72,130,2,10,52,0,0,49,4,45,18,94,82,134,56,72,66,6,52,42,60,12,57,15,29,58,39,66,74,72,125,20,114,68,168,16,47,105,87,50,158,100,127,95,171,80,166,236,143,145,114,174,103,170,49,151,123,137,76,28,100,102,54,64,70,63,68,39,106,70,75,137,38,146,84,106,52,28,93,43,116,37,30,16,26,46,6,82,42,80,4,0,24,37,73,164,17,109,42,104,14,57,0,68,10,57,34,77,105,34,206,96,59,16,25,66,15,47,40,41,52,37,96,88,96,115,76,63,50,54,45,59,104,91,44,57,30,72,78,64,82,152,41,121,121,48,68,88,84,39,52,61,106,94,80,83,123,66,79,87,94,147,75,67,92

Nearest PDB structures (foldseek):
  8opz-assembly1_A  TM=1.002E+00  e=0.000E+00  Acinetobacter phage APK16
  5jse-assembly1_C  TM=3.106E-01  e=1.957E-10  Bacteriophage sp.
  1qa1-assembly1_A  TM=2.944E-01  e=3.593E-04  Lederbergvirus P22
  3riq-assembly1_A  TM=2.504E-01  e=6.411E-05  unclassified
  1tsp-assembly1_A  TM=2.727E-01  e=3.934E-04  Lederbergvirus P22